Protein AF-0000000081053255 (afdb_homodimer)

pLDDT: mean 77.95, std 17.46, range [24.14, 97.0]

Structure (mmCIF, N/CA/C/O backbone):
data_AF-0000000081053255-model_v1
#
loop_
_entity.id
_entity.type
_entity.pdbx_description
1 polymer 'Vacuolar iron transporter 1.1'
#
loop_
_atom_site.group_PDB
_atom_site.id
_atom_site.type_symbol
_atom_site.label_atom_id
_atom_site.label_alt_id
_atom_site.label_comp_id
_atom_site.label_asym_id
_atom_site.label_entity_id
_atom_site.label_seq_id
_atom_site.pdbx_PDB_ins_code
_atom_site.Cartn_x
_atom_site.Cartn_y
_atom_site.Cartn_z
_atom_site.occupancy
_atom_site.B_iso_or_equiv
_atom_site.auth_seq_id
_atom_site.auth_comp_id
_atom_site.auth_asym_id
_atom_site.auth_atom_id
_atom_site.pdbx_PDB_model_num
ATOM 1 N N . MET A 1 1 ? -13.805 36.312 -34.562 1 24.14 1 MET A N 1
ATOM 2 C CA . MET A 1 1 ? -14.312 35.625 -33.406 1 24.14 1 MET A CA 1
ATOM 3 C C . MET A 1 1 ? -13.258 34.656 -32.844 1 24.14 1 MET A C 1
ATOM 5 O O . MET A 1 1 ? -13.039 33.594 -33.375 1 24.14 1 MET A O 1
ATOM 9 N N . ALA A 1 2 ? -12.086 35.188 -32.406 1 28.62 2 ALA A N 1
ATOM 10 C CA . ALA A 1 2 ? -10.711 34.75 -32.125 1 28.62 2 ALA A CA 1
ATOM 11 C C . ALA A 1 2 ? -10.664 33.656 -31.078 1 28.62 2 ALA A C 1
ATOM 13 O O . ALA A 1 2 ? -11.281 33.781 -30.016 1 28.62 2 ALA A O 1
ATOM 14 N N . ASN A 1 3 ? -10.594 32.375 -31.312 1 27.88 3 ASN A N 1
ATOM 15 C CA . ASN A 1 3 ? -10.508 31.062 -30.656 1 27.88 3 ASN A CA 1
ATOM 16 C C . ASN A 1 3 ? -9.477 31.062 -29.531 1 27.88 3 ASN A C 1
ATOM 18 O O . ASN A 1 3 ? -8.273 31.125 -29.781 1 27.88 3 ASN A O 1
ATOM 22 N N . GLU A 1 4 ? -9.586 31.875 -28.453 1 27.58 4 GLU A N 1
ATOM 23 C CA . GLU A 1 4 ? -8.727 32.219 -27.312 1 27.58 4 GLU A CA 1
ATOM 24 C C . GLU A 1 4 ? -8.117 30.953 -26.703 1 27.58 4 GLU A C 1
ATOM 26 O O . GLU A 1 4 ? -8.844 30.062 -26.25 1 27.58 4 GLU A O 1
ATOM 31 N N . GLU A 1 5 ? -7.031 30.391 -27.266 1 28.66 5 GLU A N 1
ATOM 32 C CA . GLU A 1 5 ? -6.043 29.391 -26.891 1 28.66 5 GLU A CA 1
ATOM 33 C C . GLU A 1 5 ? -5.805 29.359 -25.391 1 28.66 5 GLU A C 1
ATOM 35 O O . GLU A 1 5 ? -5.246 30.312 -24.828 1 28.66 5 GLU A O 1
ATOM 40 N N . SER A 1 6 ? -6.75 29.094 -24.641 1 32.06 6 SER A N 1
ATOM 41 C CA . SER A 1 6 ? -6.684 28.859 -23.203 1 32.06 6 SER A CA 1
ATOM 42 C C . SER A 1 6 ? -5.359 28.219 -22.812 1 32.06 6 SER A C 1
ATOM 44 O O . SER A 1 6 ? -5.129 27.031 -23.078 1 32.06 6 SER A O 1
ATOM 46 N N . ALA A 1 7 ? -4.207 28.781 -23.094 1 33.22 7 ALA A N 1
ATOM 47 C CA . ALA A 1 7 ? -2.812 28.547 -22.719 1 33.22 7 ALA A CA 1
ATOM 48 C C . ALA A 1 7 ? -2.711 27.828 -21.391 1 33.22 7 ALA A C 1
ATOM 50 O O . ALA A 1 7 ? -3.184 28.328 -20.359 1 33.22 7 ALA A O 1
ATOM 51 N N . LEU A 1 8 ? -2.697 26.562 -21.328 1 35.25 8 LEU A N 1
ATOM 52 C CA . LEU A 1 8 ? -2.449 25.594 -20.266 1 35.25 8 LEU A CA 1
ATOM 53 C C . LEU A 1 8 ? -1.382 26.094 -19.312 1 35.25 8 LEU A C 1
ATOM 55 O O . LEU A 1 8 ? -0.242 26.344 -19.703 1 35.25 8 LEU A O 1
ATOM 59 N N . LEU A 1 9 ? -1.585 26.984 -18.453 1 37.75 9 LEU A N 1
ATOM 60 C CA . LEU A 1 9 ? -0.668 27.484 -17.438 1 37.75 9 LEU A CA 1
ATOM 61 C C . LEU A 1 9 ? 0.272 26.375 -16.969 1 37.75 9 LEU A C 1
ATOM 63 O O . LEU A 1 9 ? -0.169 25.266 -16.672 1 37.75 9 LEU A O 1
ATOM 67 N N . PRO A 1 10 ? 1.519 26.453 -17.297 1 43.66 10 PRO A N 1
ATOM 68 C CA . PRO A 1 10 ? 2.484 25.469 -16.812 1 43.66 10 PRO A CA 1
ATOM 69 C C . PRO A 1 10 ? 2.266 25.094 -15.344 1 43.66 10 PRO A C 1
ATOM 71 O O . PRO A 1 10 ? 1.843 25.938 -14.547 1 43.66 10 PRO A O 1
ATOM 74 N N . SER A 1 11 ? 1.976 23.859 -15.102 1 55.03 11 SER A N 1
ATOM 75 C CA . SER A 1 11 ? 1.819 23.359 -13.742 1 55.03 11 SER A CA 1
ATOM 76 C C . SER A 1 11 ? 2.947 23.859 -12.836 1 55.03 11 SER A C 1
ATOM 78 O O . SER A 1 11 ? 4.008 24.25 -13.328 1 55.03 11 SER A O 1
ATOM 80 N N . ALA A 1 12 ? 2.699 24.312 -11.648 1 55.06 12 ALA A N 1
ATOM 81 C CA . ALA A 1 12 ? 3.68 24.719 -10.648 1 55.06 12 ALA A CA 1
ATOM 82 C C . ALA A 1 12 ? 4.949 23.875 -10.742 1 55.06 12 ALA A C 1
ATOM 84 O O . ALA A 1 12 ? 6.059 24.391 -10.578 1 55.06 12 ALA A O 1
ATOM 85 N N . ARG A 1 13 ? 4.746 22.734 -11.25 1 59.75 13 ARG A N 1
ATOM 86 C CA . ARG A 1 13 ? 5.898 21.844 -11.352 1 59.75 13 ARG A CA 1
ATOM 87 C C . ARG A 1 13 ? 6.773 22.219 -12.547 1 59.75 13 ARG A C 1
ATOM 89 O O . ARG A 1 13 ? 8 22.172 -12.453 1 59.75 13 ARG A O 1
ATOM 96 N N . ASP A 1 14 ? 6.078 22.469 -13.594 1 54.91 14 ASP A N 1
ATOM 97 C CA . ASP A 1 14 ? 6.836 22.859 -14.773 1 54.91 14 ASP A CA 1
ATOM 98 C C . ASP A 1 14 ? 7.652 24.125 -14.5 1 54.91 14 ASP A C 1
ATOM 100 O O . ASP A 1 14 ? 8.805 24.234 -14.922 1 54.91 14 ASP A O 1
ATOM 104 N N . ALA A 1 15 ? 7.004 24.984 -13.82 1 55.84 15 ALA A N 1
ATOM 105 C CA . ALA A 1 15 ? 7.684 26.234 -13.484 1 55.84 15 ALA A CA 1
ATOM 106 C C . ALA A 1 15 ? 8.906 25.969 -12.609 1 55.84 15 ALA A C 1
ATOM 108 O O . ALA A 1 15 ? 9.938 26.641 -12.758 1 55.84 15 ALA A O 1
ATOM 109 N N . PHE A 1 16 ? 8.758 25.016 -11.758 1 58.34 16 PHE A N 1
ATOM 110 C CA . PHE A 1 16 ? 9.852 24.656 -10.867 1 58.34 16 PHE A CA 1
ATOM 111 C C . PHE A 1 16 ? 10.984 23.984 -11.648 1 58.34 16 PHE A C 1
ATOM 113 O O . PHE A 1 16 ? 12.148 24.328 -11.477 1 58.34 16 PHE A O 1
ATOM 120 N N . VAL A 1 17 ? 10.586 23.109 -12.508 1 60.62 17 VAL A N 1
ATOM 121 C CA . VAL A 1 17 ? 11.594 22.406 -13.289 1 60.62 17 VAL A CA 1
ATOM 122 C C . VAL A 1 17 ? 12.352 23.391 -14.18 1 60.62 17 VAL A C 1
ATOM 124 O O . VAL A 1 17 ? 13.562 23.266 -14.367 1 60.62 17 VAL A O 1
ATOM 127 N N . ASP A 1 18 ? 11.547 24.375 -14.555 1 58.41 18 ASP A N 1
ATOM 128 C CA . ASP A 1 18 ? 12.125 25.359 -15.469 1 58.41 18 ASP A CA 1
ATOM 129 C C . ASP A 1 18 ? 12.719 26.547 -14.703 1 58.41 18 ASP A C 1
ATOM 131 O O . ASP A 1 18 ? 13.25 27.469 -15.305 1 58.41 18 ASP A O 1
ATOM 135 N N . ALA A 1 19 ? 12.703 26.469 -13.398 1 62.59 19 ALA A N 1
ATOM 136 C CA . ALA A 1 19 ? 13.18 27.531 -12.516 1 62.59 19 ALA A CA 1
ATOM 137 C C . ALA A 1 19 ? 12.578 28.875 -12.898 1 62.59 19 ALA A C 1
ATOM 139 O O . ALA A 1 19 ? 13.289 29.891 -12.961 1 62.59 19 ALA A O 1
ATOM 140 N N . ASN A 1 20 ? 11.406 28.797 -13.477 1 61.16 20 ASN A N 1
ATOM 141 C CA . ASN A 1 20 ? 10.742 30 -13.945 1 61.16 20 ASN A CA 1
ATOM 142 C C . ASN A 1 20 ? 9.852 30.609 -12.867 1 61.16 20 ASN A C 1
ATOM 144 O O . ASN A 1 20 ? 8.688 30.234 -12.727 1 61.16 20 ASN A O 1
ATOM 148 N N . ALA A 1 21 ? 10.422 31.531 -12.164 1 64.94 21 ALA A N 1
ATOM 149 C CA . ALA A 1 21 ? 9.742 32.188 -11.047 1 64.94 21 ALA A CA 1
ATOM 150 C C . ALA A 1 21 ? 8.492 32.906 -11.508 1 64.94 21 ALA A C 1
ATOM 152 O O . ALA A 1 21 ? 7.484 32.938 -10.797 1 64.94 21 ALA A O 1
ATOM 153 N N . GLU A 1 22 ? 8.625 33.375 -12.695 1 65.69 22 GLU A N 1
ATOM 154 C CA . GLU A 1 22 ? 7.5 34.156 -13.234 1 65.69 22 GLU A CA 1
ATOM 155 C C . GLU A 1 22 ? 6.316 33.219 -13.531 1 65.69 22 GLU A C 1
ATOM 157 O O . GLU A 1 22 ? 5.164 33.594 -13.281 1 65.69 22 GLU A O 1
ATOM 162 N N . ALA A 1 23 ? 6.641 32.125 -14.031 1 62.5 23 ALA A N 1
ATOM 163 C CA . ALA A 1 23 ? 5.582 31.156 -14.328 1 62.5 23 ALA A CA 1
ATOM 164 C C . ALA A 1 23 ? 4.914 30.656 -13.047 1 62.5 23 ALA A C 1
ATOM 166 O O . ALA A 1 23 ? 3.693 30.469 -13.016 1 62.5 23 ALA A O 1
ATOM 167 N N . SER A 1 24 ? 5.773 30.5 -12.109 1 60.81 24 SER A N 1
ATOM 168 C CA . SER A 1 24 ? 5.234 30.094 -10.82 1 60.81 24 SER A CA 1
ATOM 169 C C . SER A 1 24 ? 4.316 31.156 -10.234 1 60.81 24 SER A C 1
ATOM 171 O O . SER A 1 24 ? 3.246 30.844 -9.711 1 60.81 24 SER A O 1
ATOM 173 N N . ARG A 1 25 ? 4.73 32.375 -10.352 1 63.78 25 ARG A N 1
ATOM 174 C CA . ARG A 1 25 ? 3.928 33.5 -9.883 1 63.78 25 ARG A CA 1
ATOM 175 C C . ARG A 1 25 ? 2.6 33.562 -10.633 1 63.78 25 ARG A C 1
ATOM 177 O O . ARG A 1 25 ? 1.549 33.781 -10.023 1 63.78 25 ARG A O 1
ATOM 184 N N . ALA A 1 26 ? 2.736 33.406 -11.922 1 57.81 26 ALA A N 1
ATOM 185 C CA . ALA A 1 26 ? 1.548 33.469 -12.766 1 57.81 26 ALA A CA 1
ATOM 186 C C . ALA A 1 26 ? 0.555 32.375 -12.406 1 57.81 26 ALA A C 1
ATOM 188 O O . ALA A 1 26 ? -0.659 32.594 -12.414 1 57.81 26 ALA A O 1
ATOM 189 N N . PHE A 1 27 ? 1.183 31.234 -12.164 1 55.81 27 PHE A N 1
ATOM 190 C CA . PHE A 1 27 ? 0.351 30.109 -11.773 1 55.81 27 PHE A CA 1
ATOM 191 C C . PHE A 1 27 ? -0.409 30.422 -10.484 1 55.81 27 PHE A C 1
ATOM 193 O O . PHE A 1 27 ? -1.61 30.156 -10.391 1 55.81 27 PHE A O 1
ATOM 200 N N . HIS A 1 28 ? 0.224 31.016 -9.562 1 58.38 28 HIS A N 1
ATOM 201 C CA . HIS A 1 28 ? -0.384 31.328 -8.273 1 58.38 28 HIS A CA 1
ATOM 202 C C . HIS A 1 28 ? -1.41 32.438 -8.406 1 58.38 28 HIS A C 1
ATOM 204 O O . HIS A 1 28 ? -2.465 32.406 -7.766 1 58.38 28 HIS A O 1
ATOM 210 N N . ASP A 1 29 ? -1.038 33.406 -9.227 1 55.22 29 ASP A N 1
ATOM 211 C CA . ASP A 1 29 ? -1.947 34.531 -9.469 1 55.22 29 ASP A CA 1
ATOM 212 C C . ASP A 1 29 ? -3.197 34.062 -10.211 1 55.22 29 ASP A C 1
ATOM 214 O O . ASP A 1 29 ? -4.289 34.594 -9.984 1 55.22 29 ASP A O 1
ATOM 218 N N . GLY A 1 30 ? -2.885 33.156 -11.148 1 49.69 30 GLY A N 1
ATOM 219 C CA . GLY A 1 30 ? -4.008 32.625 -11.914 1 49.69 30 GLY A CA 1
ATOM 220 C C . GLY A 1 30 ? -4.949 31.781 -11.078 1 49.69 30 GLY A C 1
ATOM 221 O O . GLY A 1 30 ? -6.16 31.781 -11.312 1 49.69 30 GLY A O 1
ATOM 222 N N . LYS A 1 31 ? -4.418 30.969 -10.25 1 53.06 31 LYS A N 1
ATOM 223 C CA . LYS A 1 31 ? -5.234 30.188 -9.328 1 53.06 31 LYS A CA 1
ATOM 224 C C . LYS A 1 31 ? -6.18 31.078 -8.531 1 53.06 31 LYS A C 1
ATOM 226 O O . LYS A 1 31 ? -7.297 30.672 -8.203 1 53.06 31 LYS A O 1
ATOM 231 N N . ARG A 1 32 ? -5.816 32.312 -8.086 1 47.66 32 ARG A N 1
ATOM 232 C CA . ARG A 1 32 ? -6.656 33.25 -7.34 1 47.66 32 ARG A CA 1
ATOM 233 C C . ARG A 1 32 ? -7.855 33.688 -8.172 1 47.66 32 ARG A C 1
ATOM 235 O O . ARG A 1 32 ? -8.945 33.906 -7.633 1 47.66 32 ARG A O 1
ATOM 242 N N . THR A 1 33 ? -7.543 33.938 -9.406 1 44.53 33 THR A N 1
ATOM 243 C CA . THR A 1 33 ? -8.648 34.406 -10.211 1 44.53 33 THR A CA 1
ATOM 244 C C . THR A 1 33 ? -9.594 33.281 -10.594 1 44.53 33 THR A C 1
ATOM 246 O O . THR A 1 33 ? -10.758 33.5 -10.93 1 44.53 33 THR A O 1
ATOM 249 N N . SER A 1 34 ? -9.07 32.188 -11.07 1 39.88 34 SER A N 1
ATOM 250 C CA . SER A 1 34 ? -9.969 31.125 -11.469 1 39.88 34 SER A CA 1
ATOM 251 C C . SER A 1 34 ? -10.5 30.375 -10.258 1 39.88 34 SER A C 1
ATOM 253 O O . SER A 1 34 ? -9.727 29.891 -9.43 1 39.88 34 SER A O 1
ATOM 255 N N . SER A 1 35 ? -11.602 30.625 -9.766 1 35.78 35 SER A N 1
ATOM 256 C CA . SER A 1 35 ? -12.43 30.047 -8.711 1 35.78 35 SER A CA 1
ATOM 257 C C . SER A 1 35 ? -12.305 28.531 -8.68 1 35.78 35 SER A C 1
ATOM 259 O O . SER A 1 35 ? -13.07 27.859 -7.992 1 35.78 35 SER A O 1
ATOM 261 N N . GLN A 1 36 ? -11.906 27.828 -9.758 1 35.47 36 GLN A N 1
ATOM 262 C CA . GLN A 1 36 ? -12.234 26.422 -9.93 1 35.47 36 GLN A CA 1
ATOM 263 C C . GLN A 1 36 ? -11.391 25.547 -9 1 35.47 36 GLN A C 1
ATOM 265 O O . GLN A 1 36 ? -10.164 25.484 -9.133 1 35.47 36 GLN A O 1
ATOM 270 N N . ASN A 1 37 ? -11.766 25.281 -7.801 1 38.88 37 ASN A N 1
ATOM 271 C CA . ASN A 1 37 ? -11.508 24.344 -6.707 1 38.88 37 ASN A CA 1
ATOM 272 C C . ASN A 1 37 ? -10.961 23.016 -7.215 1 38.88 37 ASN A C 1
ATOM 274 O O . ASN A 1 37 ? -10.703 22.109 -6.426 1 38.88 37 ASN A O 1
ATOM 278 N N . LYS A 1 38 ? -11.227 22.828 -8.5 1 37.84 38 LYS A N 1
ATOM 279 C CA . LYS A 1 38 ? -11.07 21.5 -9.086 1 37.84 38 LYS A CA 1
ATOM 280 C C . LYS A 1 38 ? -9.594 21.172 -9.289 1 37.84 38 LYS A C 1
ATOM 282 O O . LYS A 1 38 ? -9.219 20 -9.32 1 37.84 38 LYS A O 1
ATOM 287 N N . GLU A 1 39 ? -8.781 22.078 -9.68 1 38.12 39 GLU A N 1
ATOM 288 C CA . GLU A 1 39 ? -7.395 21.781 -10.031 1 38.12 39 GLU A CA 1
ATOM 289 C C . GLU A 1 39 ? -6.594 21.359 -8.805 1 38.12 39 GLU A C 1
ATOM 291 O O . GLU A 1 39 ? -5.59 20.656 -8.922 1 38.12 39 GLU A O 1
ATOM 296 N N . GLU A 1 40 ? -6.867 21.953 -7.695 1 40 40 GLU A N 1
ATOM 297 C CA . GLU A 1 40 ? -6.156 21.641 -6.461 1 40 40 GLU A CA 1
ATOM 298 C C . GLU A 1 40 ? -6.285 20.156 -6.105 1 40 40 GLU A C 1
ATOM 300 O O . GLU A 1 40 ? -5.473 19.625 -5.352 1 40 40 GLU A O 1
ATOM 305 N N . THR A 1 41 ? -7.406 19.641 -6.598 1 39.41 41 THR A N 1
ATOM 306 C CA . THR A 1 41 ? -7.664 18.219 -6.43 1 39.41 41 THR A CA 1
ATOM 307 C C . THR A 1 41 ? -6.621 17.391 -7.18 1 39.41 41 THR A C 1
ATOM 309 O O . THR A 1 41 ? -6.383 16.234 -6.84 1 39.41 41 THR A O 1
ATOM 312 N N . TRP A 1 42 ? -6.086 18.094 -8.211 1 37.22 42 TRP A N 1
ATOM 313 C CA . TRP A 1 42 ? -5.152 17.391 -9.078 1 37.22 42 TRP A CA 1
ATOM 314 C C . TRP A 1 42 ? -3.857 17.062 -8.336 1 37.22 42 TRP A C 1
ATOM 316 O O . TRP A 1 42 ? -3.252 16.016 -8.57 1 37.22 42 TRP A O 1
ATOM 326 N N . HIS A 1 43 ? -3.357 18.062 -7.566 1 40.84 43 HIS A N 1
ATOM 327 C CA . HIS A 1 43 ? -2.109 17.781 -6.867 1 40.84 43 HIS A CA 1
ATOM 328 C C . HIS A 1 43 ? -2.256 16.578 -5.941 1 40.84 43 HIS A C 1
ATOM 330 O O . HIS A 1 43 ? -1.295 15.836 -5.727 1 40.84 43 HIS A O 1
ATOM 336 N N . GLN A 1 44 ? -3.469 16.578 -5.277 1 42.94 44 GLN A N 1
ATOM 337 C CA . GLN A 1 44 ? -3.775 15.531 -4.316 1 42.94 44 GLN A CA 1
ATOM 338 C C . GLN A 1 44 ? -3.797 14.164 -4.988 1 42.94 44 GLN A C 1
ATOM 340 O O . GLN A 1 44 ? -3.398 13.164 -4.387 1 42.94 44 GLN A O 1
ATOM 345 N N . THR A 1 45 ? -4.219 14.242 -6.348 1 42.59 45 THR A N 1
ATOM 346 C CA . THR A 1 45 ? -4.613 13.023 -7.039 1 42.59 45 THR A CA 1
ATOM 347 C C . THR A 1 45 ? -3.393 12.281 -7.574 1 42.59 45 THR A C 1
ATOM 349 O O . THR A 1 45 ? -3.326 11.055 -7.508 1 42.59 45 THR A O 1
ATOM 352 N N . GLU A 1 46 ? -2.43 13.133 -8.109 1 45.88 46 GLU A N 1
ATOM 353 C CA . GLU A 1 46 ? -1.392 12.43 -8.852 1 45.88 46 GLU A CA 1
ATOM 354 C C . GLU A 1 46 ? -0.51 11.602 -7.922 1 45.88 46 GLU A C 1
ATOM 356 O O . GLU A 1 46 ? -0.176 10.453 -8.227 1 45.88 46 GLU A O 1
ATOM 361 N N . GLY A 1 47 ? -0.196 12.242 -6.715 1 54.72 47 GLY A N 1
ATOM 362 C CA . GLY A 1 47 ? 0.694 11.547 -5.801 1 54.72 47 GLY A CA 1
ATOM 363 C C . GLY A 1 47 ? 0.053 10.328 -5.156 1 54.72 47 GLY A C 1
ATOM 364 O O . GLY A 1 47 ? 0.741 9.367 -4.816 1 54.72 47 GLY A O 1
ATOM 365 N N . GLY A 1 48 ? -1.269 10.414 -5.188 1 64.88 48 GLY A N 1
ATOM 366 C CA . GLY A 1 48 ? -1.971 9.359 -4.473 1 64.88 48 GLY A CA 1
ATOM 367 C C . GLY A 1 48 ? -1.983 8.039 -5.219 1 64.88 48 GLY A C 1
ATOM 368 O O . GLY A 1 48 ? -1.991 6.969 -4.605 1 64.88 48 GLY A O 1
ATOM 369 N N . PHE A 1 49 ? -1.747 8.188 -6.617 1 77.75 49 PHE A N 1
ATOM 370 C CA . PHE A 1 49 ? -1.857 6.949 -7.383 1 77.75 49 PHE A CA 1
ATOM 371 C C . PHE A 1 49 ? -0.478 6.406 -7.738 1 77.75 49 PHE A C 1
ATOM 373 O O . PHE A 1 49 ? -0.361 5.32 -8.312 1 77.75 49 PHE A O 1
ATOM 380 N N . LEU A 1 50 ? 0.512 7.102 -7.371 1 81.44 50 LEU A N 1
ATOM 381 C CA . LEU A 1 50 ? 1.868 6.676 -7.695 1 81.44 50 LEU A CA 1
ATOM 382 C C . LEU A 1 50 ? 2.207 5.363 -6.996 1 81.44 50 LEU A C 1
ATOM 384 O O . LEU A 1 50 ? 2.717 4.434 -7.621 1 81.44 50 LEU A O 1
ATOM 388 N N . LYS A 1 51 ? 1.856 5.277 -5.812 1 86.5 51 LYS A N 1
ATOM 389 C CA . LYS A 1 51 ? 2.213 4.094 -5.035 1 86.5 51 LYS A CA 1
ATOM 390 C C . LYS A 1 51 ? 1.491 2.855 -5.555 1 86.5 51 LYS A C 1
ATOM 392 O O . LYS A 1 51 ? 2.123 1.836 -5.836 1 86.5 51 LYS A O 1
ATOM 397 N N . PRO A 1 52 ? 0.205 2.975 -5.836 1 89.25 52 PRO A N 1
ATOM 398 C CA . PRO A 1 52 ? -0.483 1.787 -6.348 1 89.25 52 PRO A CA 1
ATOM 399 C C . PRO A 1 52 ? 0.005 1.377 -7.734 1 89.25 52 PRO A C 1
ATOM 401 O O . PRO A 1 52 ? 0.017 0.187 -8.062 1 89.25 52 PRO A O 1
ATOM 404 N N . ILE A 1 53 ? 0.414 2.281 -8.547 1 87.25 53 ILE A N 1
ATOM 405 C CA . ILE A 1 53 ? 0.877 1.979 -9.898 1 87.25 53 ILE A CA 1
ATOM 406 C C . ILE A 1 53 ? 2.223 1.258 -9.836 1 87.25 53 ILE A C 1
ATOM 408 O O . ILE A 1 53 ? 2.406 0.215 -10.469 1 87.25 53 ILE A O 1
ATOM 412 N N . ILE A 1 54 ? 3.129 1.799 -9.078 1 86.94 54 ILE A N 1
ATOM 413 C CA . ILE A 1 54 ? 4.473 1.237 -8.977 1 86.94 54 ILE A CA 1
ATOM 414 C C . ILE A 1 54 ? 4.418 -0.11 -8.266 1 86.94 54 ILE A C 1
ATOM 416 O O . ILE A 1 54 ? 4.996 -1.093 -8.734 1 86.94 54 ILE A O 1
ATOM 420 N N . PHE A 1 55 ? 3.717 -0.126 -7.16 1 90.12 55 PHE A N 1
ATOM 421 C CA . PHE A 1 55 ? 3.609 -1.35 -6.375 1 90.12 55 PHE A CA 1
ATOM 422 C C . PHE A 1 55 ? 2.91 -2.445 -7.168 1 90.12 55 PHE A C 1
ATOM 424 O O . PHE A 1 55 ? 3.393 -3.578 -7.23 1 90.12 55 PHE A O 1
ATOM 431 N N . GLY A 1 56 ? 1.806 -2.105 -7.738 1 91 56 GLY A N 1
ATOM 432 C CA . GLY A 1 56 ? 1.058 -3.068 -8.531 1 91 56 GLY A CA 1
ATOM 433 C C . GLY A 1 56 ? 1.829 -3.582 -9.734 1 91 56 GLY A C 1
ATOM 434 O O . GLY A 1 56 ? 1.807 -4.777 -10.023 1 91 56 GLY A O 1
ATOM 435 N N . GLY A 1 57 ? 2.441 -2.699 -10.43 1 90.62 57 GLY A N 1
ATOM 436 C CA . GLY A 1 57 ? 3.227 -3.094 -11.586 1 90.62 57 GLY A CA 1
ATOM 437 C C . GLY A 1 57 ? 4.379 -4.016 -11.242 1 90.62 57 GLY A C 1
ATOM 438 O O . GLY A 1 57 ? 4.547 -5.066 -11.859 1 90.62 57 GLY A O 1
ATOM 439 N N . LEU A 1 58 ? 5.113 -3.623 -10.273 1 89.06 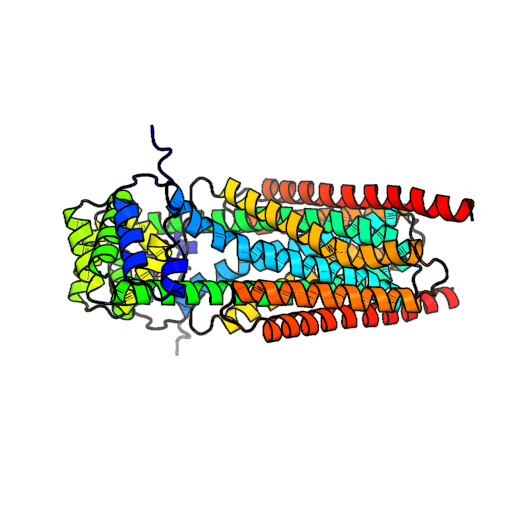58 LEU A N 1
ATOM 440 C CA . LEU A 1 58 ? 6.258 -4.418 -9.844 1 89.06 58 LEU A CA 1
ATOM 441 C C . LEU A 1 58 ? 5.816 -5.797 -9.367 1 89.06 58 LEU A C 1
ATOM 443 O O . LEU A 1 58 ? 6.395 -6.812 -9.766 1 89.06 58 LEU A O 1
ATOM 447 N N . ASP A 1 59 ? 4.844 -5.812 -8.555 1 92 59 ASP A N 1
ATOM 448 C CA . ASP A 1 59 ? 4.355 -7.07 -8.008 1 92 59 ASP A CA 1
ATOM 449 C C . ASP A 1 59 ? 3.783 -7.965 -9.102 1 92 59 ASP A C 1
ATOM 451 O O . ASP A 1 59 ? 3.969 -9.188 -9.078 1 92 59 ASP A O 1
ATOM 455 N N . GLY A 1 60 ? 3.041 -7.348 -9.977 1 92.19 60 GLY A N 1
ATOM 456 C CA . GLY A 1 60 ? 2.498 -8.117 -11.078 1 92.19 60 GLY A CA 1
ATOM 457 C C . GLY A 1 60 ? 3.566 -8.82 -11.898 1 92.19 60 GLY A C 1
ATOM 458 O O . GLY A 1 60 ? 3.447 -10.008 -12.195 1 92.19 60 GLY A O 1
ATOM 459 N N . ILE A 1 61 ? 4.574 -8.148 -12.266 1 89.94 61 ILE A N 1
ATOM 460 C CA . ILE A 1 61 ? 5.672 -8.688 -13.07 1 89.94 61 ILE A CA 1
ATOM 461 C C . ILE A 1 61 ? 6.348 -9.828 -12.312 1 89.94 61 ILE A C 1
ATOM 463 O O . ILE A 1 61 ? 6.566 -10.906 -12.867 1 89.94 61 ILE A O 1
ATOM 467 N N . LEU A 1 62 ? 6.602 -9.578 -11.102 1 89.12 62 LEU A N 1
ATOM 468 C CA . LEU A 1 62 ? 7.379 -10.531 -10.32 1 89.12 62 LEU A CA 1
ATOM 469 C C . LEU A 1 62 ? 6.551 -11.766 -9.992 1 89.12 62 LEU A C 1
ATOM 471 O O . LEU A 1 62 ? 7.082 -12.883 -9.953 1 89.12 62 LEU A O 1
ATOM 475 N N . THR A 1 63 ? 5.301 -11.547 -9.719 1 89.38 63 THR A N 1
ATOM 476 C CA . THR A 1 63 ? 4.414 -12.672 -9.438 1 89.38 63 THR A CA 1
ATOM 477 C C . THR A 1 63 ? 4.301 -13.594 -10.648 1 89.38 63 THR A C 1
ATOM 479 O O . THR A 1 63 ? 4.391 -14.812 -10.516 1 89.38 63 THR A O 1
ATOM 482 N N . SER A 1 64 ? 4.082 -13.047 -11.75 1 89.19 64 SER A N 1
ATOM 483 C CA . SER A 1 64 ? 3.99 -13.828 -12.969 1 89.19 64 SER A CA 1
ATOM 484 C C . SER A 1 64 ? 5.301 -14.555 -13.266 1 89.19 64 SER A C 1
ATOM 486 O O . SER A 1 64 ? 5.297 -15.727 -13.648 1 89.19 64 SER A O 1
ATOM 488 N N . PHE A 1 65 ? 6.332 -13.883 -13.125 1 87.75 65 PHE A N 1
ATOM 489 C CA . PHE A 1 65 ? 7.633 -14.477 -13.406 1 87.75 65 PHE A CA 1
ATOM 490 C C . PHE A 1 65 ? 7.965 -15.555 -12.391 1 87.75 65 PHE A C 1
ATOM 492 O O . PHE A 1 65 ? 8.648 -16.531 -12.711 1 87.75 65 PHE A O 1
ATOM 499 N N . ALA A 1 66 ? 7.5 -15.359 -11.195 1 87.75 66 ALA A N 1
ATOM 500 C CA . ALA A 1 66 ? 7.707 -16.375 -10.18 1 87.75 66 ALA A CA 1
ATOM 501 C C . ALA A 1 66 ? 7.055 -17.703 -10.578 1 87.75 66 ALA A C 1
ATOM 503 O O . ALA A 1 66 ? 7.586 -18.781 -10.297 1 87.75 66 ALA A O 1
ATOM 504 N N . ILE A 1 67 ? 5.895 -17.609 -11.156 1 87.12 67 ILE A N 1
ATOM 505 C CA . ILE A 1 67 ? 5.227 -18.828 -11.633 1 87.12 67 ILE A CA 1
ATOM 506 C C . ILE A 1 67 ? 6.074 -19.484 -12.711 1 87.12 67 ILE A C 1
ATOM 508 O O . ILE A 1 67 ? 6.285 -20.703 -12.688 1 87.12 67 ILE A O 1
ATOM 512 N N . VAL A 1 68 ? 6.559 -18.703 -13.633 1 86.5 68 VAL A N 1
ATOM 513 C CA . VAL A 1 68 ? 7.371 -19.188 -14.734 1 86.5 68 VAL A CA 1
ATOM 514 C C . VAL A 1 68 ? 8.656 -19.812 -14.195 1 86.5 68 VAL A C 1
ATOM 516 O O . VAL A 1 68 ? 9.031 -20.922 -14.578 1 86.5 68 VAL A O 1
ATOM 519 N N . ALA A 1 69 ? 9.32 -19.078 -13.352 1 87.44 69 ALA A N 1
ATOM 520 C CA . ALA A 1 69 ? 10.586 -19.531 -12.781 1 87.44 69 ALA A CA 1
ATOM 521 C C . ALA A 1 69 ? 10.383 -20.766 -11.906 1 87.44 69 ALA A C 1
ATOM 523 O O . ALA A 1 69 ? 11.188 -21.703 -11.938 1 87.44 69 ALA A O 1
ATOM 524 N N . GLY A 1 70 ? 9.367 -20.734 -11.109 1 86.75 70 GLY A N 1
ATOM 525 C CA . GLY A 1 70 ? 9.055 -21.891 -10.289 1 86.75 70 GLY A CA 1
ATOM 526 C C . GLY A 1 70 ? 8.75 -23.141 -11.109 1 86.75 70 GLY A C 1
ATOM 527 O O . GLY A 1 70 ? 9.164 -24.25 -10.75 1 86.75 70 GLY A O 1
ATOM 528 N N . ALA A 1 71 ? 7.988 -23 -12.156 1 86.44 71 ALA A N 1
ATOM 529 C CA . ALA A 1 71 ? 7.672 -24.109 -13.047 1 86.44 71 ALA A CA 1
ATOM 530 C C . ALA A 1 71 ? 8.938 -24.656 -13.711 1 86.44 71 ALA A C 1
ATOM 532 O O . ALA A 1 71 ? 9.102 -25.875 -13.844 1 86.44 71 ALA A O 1
ATOM 533 N N . ALA A 1 72 ? 9.742 -23.734 -14.172 1 84.19 72 ALA A N 1
ATOM 534 C CA . ALA A 1 72 ? 11.008 -24.141 -14.773 1 84.19 72 ALA A CA 1
ATOM 535 C C . ALA A 1 72 ? 11.883 -24.891 -13.766 1 84.19 72 ALA A C 1
ATOM 537 O O . ALA A 1 72 ? 12.477 -25.922 -14.094 1 84.19 72 ALA A O 1
ATOM 538 N N . GLY A 1 73 ? 11.961 -24.391 -12.617 1 84.56 73 GLY A N 1
ATOM 539 C CA . GLY A 1 73 ? 12.719 -25.047 -11.562 1 84.56 73 GLY A CA 1
ATOM 540 C C . GLY A 1 73 ? 12.141 -26.391 -11.164 1 84.56 73 GLY A C 1
ATOM 541 O O . GLY A 1 73 ? 12.883 -27.297 -10.789 1 84.56 73 GLY A O 1
ATOM 542 N N . GLY A 1 74 ? 10.828 -26.516 -11.203 1 86.5 74 GLY A N 1
ATOM 543 C CA . GLY A 1 74 ? 10.141 -27.734 -10.828 1 86.5 74 GLY A CA 1
ATOM 544 C C . GLY A 1 74 ? 10 -28.719 -11.969 1 86.5 74 GLY A C 1
ATOM 545 O O . GLY A 1 74 ? 9.445 -29.812 -11.797 1 86.5 74 GLY A O 1
ATOM 546 N N . GLY A 1 75 ? 10.414 -28.359 -13.133 1 84.31 75 GLY A N 1
ATOM 547 C CA . GLY A 1 75 ? 10.344 -29.25 -14.289 1 84.31 75 GLY A CA 1
ATOM 548 C C . GLY A 1 75 ? 8.938 -29.422 -14.812 1 84.31 75 GLY A C 1
ATOM 549 O O . GLY A 1 75 ? 8.578 -30.516 -15.273 1 84.31 75 GLY A O 1
ATOM 550 N N . LEU A 1 76 ? 8.188 -28.422 -14.648 1 83.94 76 LEU A N 1
ATOM 551 C CA . LEU A 1 76 ? 6.793 -28.516 -15.078 1 83.94 76 LEU A CA 1
ATOM 552 C C . LEU A 1 76 ? 6.648 -28.109 -16.547 1 83.94 76 LEU A C 1
ATOM 554 O O . LEU A 1 76 ? 7.473 -27.359 -17.062 1 83.94 76 LEU A O 1
ATOM 558 N N . SER A 1 77 ? 5.625 -28.562 -17.172 1 82.62 77 SER A N 1
ATOM 559 C CA . SER A 1 77 ? 5.387 -28.328 -18.594 1 82.62 77 SER A CA 1
ATOM 560 C C . SER A 1 77 ? 4.879 -26.906 -18.844 1 82.62 77 SER A C 1
ATOM 562 O O . SER A 1 77 ? 4.34 -26.266 -17.938 1 82.62 77 SER A O 1
ATOM 564 N N . PRO A 1 78 ? 5.043 -26.406 -20.031 1 81.19 78 PRO A N 1
ATOM 565 C CA . PRO A 1 78 ? 4.539 -25.078 -20.406 1 81.19 78 PRO A CA 1
ATOM 566 C C . PRO A 1 78 ? 3.025 -24.969 -20.25 1 81.19 78 PRO A C 1
ATOM 568 O O . PRO A 1 78 ? 2.504 -23.875 -20.031 1 81.19 78 PRO A O 1
ATOM 571 N N . GLU A 1 79 ? 2.338 -26.109 -20.359 1 82.12 79 GLU A N 1
ATOM 572 C CA . GLU A 1 79 ? 0.887 -26.109 -20.203 1 82.12 79 GLU A CA 1
ATOM 573 C C . GLU A 1 79 ? 0.491 -25.703 -18.781 1 82.12 79 GLU A C 1
ATOM 575 O O . GLU A 1 79 ? -0.497 -24.984 -18.594 1 82.12 79 GLU A O 1
ATOM 580 N N . VAL A 1 80 ? 1.287 -26.141 -17.859 1 84.75 80 VAL A N 1
ATOM 581 C CA . VAL A 1 80 ? 1.041 -25.812 -16.453 1 84.75 80 VAL A CA 1
ATOM 582 C C . VAL A 1 80 ? 1.228 -24.312 -16.234 1 84.75 80 VAL A C 1
ATOM 584 O O . VAL A 1 80 ? 0.445 -23.688 -15.523 1 84.75 80 VAL A O 1
ATOM 587 N N . VAL A 1 81 ? 2.217 -23.781 -16.906 1 84.69 81 VAL A N 1
ATOM 588 C CA . VAL A 1 81 ? 2.518 -22.359 -16.797 1 84.69 81 VAL A CA 1
ATOM 589 C C . VAL A 1 81 ? 1.375 -21.531 -17.391 1 84.69 81 VAL A C 1
ATOM 591 O O . VAL A 1 81 ? 1.008 -20.484 -16.859 1 84.69 81 VAL A O 1
ATOM 594 N N . MET A 1 82 ? 0.817 -22.016 -18.422 1 84.38 82 MET A N 1
ATOM 595 C CA . MET A 1 82 ? -0.263 -21.281 -19.078 1 84.38 82 MET A CA 1
ATOM 596 C C . MET A 1 82 ? -1.524 -21.297 -18.219 1 84.38 82 MET A C 1
ATOM 598 O O . MET A 1 82 ? -2.158 -20.266 -18.016 1 84.38 82 MET A O 1
ATOM 602 N N . VAL A 1 83 ? -1.86 -22.484 -17.734 1 84.81 83 VAL A N 1
ATOM 603 C CA . VAL A 1 83 ? -3.072 -22.641 -16.938 1 84.81 83 VAL A CA 1
ATOM 604 C C . VAL A 1 83 ? -2.951 -21.828 -15.641 1 84.81 83 VAL A C 1
ATOM 606 O O . VAL A 1 83 ? -3.812 -21 -15.344 1 84.81 83 VAL A O 1
ATOM 609 N N . LEU A 1 84 ? -1.829 -21.984 -14.938 1 87.19 84 LEU A N 1
ATOM 610 C CA . LEU A 1 84 ? -1.672 -21.344 -13.641 1 87.19 84 LEU A CA 1
ATOM 611 C C . LEU A 1 84 ? -1.235 -19.891 -13.789 1 87.19 84 LEU A C 1
ATOM 613 O O . LEU A 1 84 ? -1.599 -19.031 -12.977 1 87.19 84 LEU A O 1
ATOM 617 N N . GLY A 1 85 ? -0.423 -19.625 -14.812 1 87.06 85 GLY A N 1
ATOM 618 C CA . GLY A 1 85 ? -0.003 -18.25 -15.055 1 87.06 85 GLY A CA 1
ATOM 619 C C . GLY A 1 85 ? -1.165 -17.312 -15.281 1 87.06 85 GLY A C 1
ATOM 620 O O . GLY A 1 85 ? -1.283 -16.281 -14.609 1 87.06 85 GLY A O 1
ATOM 621 N N . PHE A 1 86 ? -2.086 -17.688 -16.109 1 86.88 86 PHE A N 1
ATOM 622 C CA . PHE A 1 86 ? -3.189 -16.797 -16.453 1 86.88 86 PHE A CA 1
ATOM 623 C C . PHE A 1 86 ? -4.258 -16.812 -15.375 1 86.88 86 PHE A C 1
ATOM 625 O O . PHE A 1 86 ? -4.844 -15.781 -15.047 1 86.88 86 PHE A O 1
ATOM 632 N N . SER A 1 87 ? -4.555 -18.016 -14.914 1 88.56 87 SER A N 1
ATOM 633 C CA . SER A 1 87 ? -5.543 -18.062 -13.844 1 88.56 87 SER A CA 1
ATOM 634 C C . SER A 1 87 ? -5.09 -17.25 -12.633 1 88.56 87 SER A C 1
ATOM 636 O O . SER A 1 87 ? -5.871 -16.5 -12.055 1 88.56 87 SER A O 1
ATOM 638 N N . ASN A 1 88 ? -3.848 -17.344 -12.266 1 87.31 88 ASN A N 1
ATOM 639 C CA . ASN A 1 88 ? -3.33 -16.688 -11.062 1 87.31 88 ASN A CA 1
ATOM 640 C C . ASN A 1 88 ? -3.174 -15.188 -11.258 1 87.31 88 ASN A C 1
ATOM 642 O O . ASN A 1 88 ? -3.396 -14.406 -10.328 1 87.31 88 ASN A O 1
ATOM 646 N N . ILE A 1 89 ? -2.752 -14.773 -12.414 1 87.88 89 ILE A N 1
ATOM 647 C CA . ILE A 1 89 ? -2.52 -13.344 -12.625 1 87.88 89 ILE A CA 1
ATOM 648 C C . ILE A 1 89 ? -3.832 -12.578 -12.477 1 87.88 89 ILE A C 1
ATOM 650 O O . ILE A 1 89 ? -3.871 -11.523 -11.844 1 87.88 89 ILE A O 1
ATOM 654 N N . PHE A 1 90 ? -4.891 -13.078 -13.039 1 88.75 90 PHE A N 1
ATOM 655 C CA . PHE A 1 90 ? -6.168 -12.375 -12.953 1 88.75 90 PHE A CA 1
ATOM 656 C C . PHE A 1 90 ? -6.727 -12.43 -11.539 1 88.75 90 PHE A C 1
ATOM 658 O O . PHE A 1 90 ? -7.25 -11.438 -11.031 1 88.75 90 PHE A O 1
ATOM 665 N N . ALA A 1 91 ? -6.664 -13.633 -11.016 1 90.06 91 ALA A N 1
ATOM 666 C CA . ALA A 1 91 ? -7.121 -13.766 -9.633 1 90.06 91 ALA A CA 1
ATOM 667 C C . ALA A 1 91 ? -6.309 -12.875 -8.695 1 90.06 91 ALA A C 1
ATOM 669 O O . ALA A 1 91 ? -6.859 -12.242 -7.793 1 90.06 91 ALA A O 1
ATOM 670 N N . ASP A 1 92 ? -5.004 -12.867 -8.891 1 91.31 92 ASP A N 1
ATOM 671 C CA . ASP A 1 92 ? -4.125 -12.062 -8.047 1 91.31 92 ASP A CA 1
ATOM 672 C C . ASP A 1 92 ? -4.359 -10.57 -8.266 1 91.31 92 ASP A C 1
ATOM 674 O O . ASP A 1 92 ? -4.234 -9.766 -7.34 1 91.31 92 ASP A O 1
ATOM 678 N N . ALA A 1 93 ? -4.582 -10.195 -9.539 1 93.94 93 ALA A N 1
ATOM 679 C CA . ALA A 1 93 ? -4.914 -8.805 -9.812 1 93.94 93 ALA A CA 1
ATOM 680 C C . ALA A 1 93 ? -6.156 -8.367 -9.039 1 93.94 93 ALA A C 1
ATOM 682 O O . ALA A 1 93 ? -6.191 -7.277 -8.469 1 93.94 93 ALA A O 1
ATOM 683 N N . LEU A 1 94 ? -7.137 -9.18 -9.109 1 91.19 94 LEU A N 1
ATOM 684 C CA . LEU A 1 94 ? -8.359 -8.898 -8.359 1 91.19 94 LEU A CA 1
ATOM 685 C C . LEU A 1 94 ? -8.07 -8.828 -6.863 1 91.19 94 LEU A C 1
ATOM 687 O O . LEU A 1 94 ? -8.578 -7.941 -6.168 1 91.19 94 LEU A O 1
ATOM 691 N N . SER A 1 95 ? -7.293 -9.781 -6.371 1 90.56 95 SER A N 1
ATOM 692 C CA . SER A 1 95 ? -6.91 -9.797 -4.965 1 90.56 95 SER A CA 1
ATOM 693 C C . SER A 1 95 ? -6.176 -8.523 -4.574 1 90.56 95 SER A C 1
ATOM 695 O O . SER A 1 95 ? -6.426 -7.953 -3.51 1 90.56 95 SER A O 1
ATOM 697 N N . MET A 1 96 ? -5.27 -8.023 -5.426 1 93.38 96 MET A N 1
ATOM 698 C CA . MET A 1 96 ? -4.512 -6.801 -5.18 1 93.38 96 MET A CA 1
ATOM 699 C C . MET A 1 96 ? -5.438 -5.594 -5.105 1 93.38 96 MET A C 1
ATOM 701 O O . MET A 1 96 ? -5.297 -4.75 -4.219 1 93.38 96 MET A O 1
ATOM 705 N N . GLY A 1 97 ? -6.309 -5.52 -6.074 1 92.5 97 GLY A N 1
ATOM 706 C CA . GLY A 1 97 ? -7.254 -4.41 -6.082 1 92.5 97 GLY A CA 1
ATOM 707 C C . GLY A 1 97 ? -8.156 -4.387 -4.859 1 92.5 97 GLY A C 1
ATOM 708 O O . GLY A 1 97 ? -8.305 -3.35 -4.211 1 92.5 97 GLY A O 1
ATOM 709 N N . VAL A 1 98 ? -8.719 -5.48 -4.555 1 87.56 98 VAL A N 1
ATOM 710 C CA . VAL A 1 98 ? -9.594 -5.605 -3.393 1 87.56 98 VAL A CA 1
ATOM 711 C C . VAL A 1 98 ? -8.797 -5.367 -2.113 1 87.56 98 VAL A C 1
ATOM 713 O O . VAL A 1 98 ? -9.281 -4.711 -1.187 1 87.56 98 VAL A O 1
ATOM 716 N N . GLY A 1 99 ? -7.637 -5.949 -2.051 1 87.44 99 GLY A N 1
ATOM 717 C CA . GLY A 1 99 ? -6.777 -5.734 -0.898 1 87.44 99 GLY A CA 1
ATOM 718 C C . GLY A 1 99 ? -6.453 -4.273 -0.66 1 87.44 99 GLY A C 1
ATOM 719 O O . GLY A 1 99 ? -6.492 -3.801 0.477 1 87.44 99 GLY A O 1
ATOM 720 N N . GLU A 1 100 ? -6.086 -3.604 -1.744 1 89.81 100 GLU A N 1
ATOM 721 C CA . GLU A 1 100 ? -5.812 -2.174 -1.638 1 89.81 100 GLU A CA 1
ATOM 722 C C . GLU A 1 100 ? -7.043 -1.41 -1.154 1 89.81 100 GLU A C 1
ATOM 724 O O . GLU A 1 100 ? -6.934 -0.517 -0.313 1 89.81 100 GLU A O 1
ATOM 729 N N . PHE A 1 101 ? -8.195 -1.715 -1.681 1 86.31 101 PHE A N 1
ATOM 730 C CA . PHE A 1 101 ? -9.445 -1.062 -1.305 1 86.31 101 PHE A CA 1
ATOM 731 C C . PHE A 1 101 ? -9.75 -1.286 0.172 1 86.31 101 PHE A C 1
ATOM 733 O O . PHE A 1 101 ? -9.977 -0.33 0.917 1 86.31 101 PHE A O 1
ATOM 740 N N . LEU A 1 102 ? -9.688 -2.49 0.563 1 83.81 102 LEU A N 1
ATOM 741 C CA . LEU A 1 102 ? -10.07 -2.834 1.928 1 83.81 102 LEU A CA 1
ATOM 742 C C . LEU A 1 102 ? -9.055 -2.303 2.93 1 83.81 102 LEU A C 1
ATOM 744 O O . LEU A 1 102 ? -9.422 -1.883 4.031 1 83.81 102 LEU A O 1
ATOM 748 N N . SER A 1 103 ? -7.777 -2.488 2.6 1 86.62 103 SER A N 1
ATOM 749 C CA . SER A 1 103 ? -6.75 -1.995 3.512 1 86.62 103 SER A CA 1
ATOM 750 C C . SER A 1 103 ? -6.812 -0.478 3.646 1 86.62 103 SER A C 1
ATOM 752 O O . SER A 1 103 ? -6.656 0.06 4.746 1 86.62 103 SER A O 1
ATOM 754 N N . SER A 1 104 ? -7 0.243 2.529 1 87.31 104 SER A N 1
ATOM 755 C CA . SER A 1 104 ? -7.148 1.694 2.564 1 87.31 104 SER A CA 1
ATOM 756 C C . SER A 1 104 ? -8.391 2.105 3.354 1 87.31 104 SER A C 1
ATOM 758 O O . SER A 1 104 ? -8.352 3.068 4.121 1 87.31 104 SER A O 1
ATOM 760 N N . LYS A 1 105 ? -9.43 1.44 3.09 1 84.44 105 LYS A N 1
ATOM 761 C CA . LYS A 1 105 ? -10.672 1.711 3.818 1 84.44 105 LYS A CA 1
ATOM 762 C C . LYS A 1 105 ? -10.477 1.511 5.32 1 84.44 105 LYS A C 1
ATOM 764 O O . LYS A 1 105 ? -10.922 2.332 6.125 1 84.44 105 LYS A O 1
ATOM 769 N N . ALA A 1 106 ? -9.844 0.447 5.676 1 81.94 106 ALA A N 1
ATOM 770 C CA . ALA A 1 106 ? -9.578 0.163 7.082 1 81.94 106 ALA A CA 1
ATOM 771 C C . ALA A 1 106 ? -8.711 1.252 7.707 1 81.94 106 ALA A C 1
ATOM 773 O O . ALA A 1 106 ? -8.938 1.651 8.852 1 81.94 106 ALA A O 1
ATOM 774 N N . THR A 1 107 ? -7.711 1.656 7.016 1 85.38 107 THR A N 1
ATOM 775 C CA . THR A 1 107 ? -6.824 2.711 7.492 1 85.38 107 THR A CA 1
ATOM 776 C C . THR A 1 107 ? -7.594 4.012 7.703 1 85.38 107 THR A C 1
ATOM 778 O O . THR A 1 107 ? -7.414 4.688 8.719 1 85.38 107 THR A O 1
ATOM 781 N N . ASN A 1 108 ? -8.391 4.363 6.746 1 86.75 108 ASN A N 1
ATOM 782 C CA . ASN A 1 108 ? -9.18 5.586 6.844 1 86.75 108 ASN A CA 1
ATOM 783 C C . ASN A 1 108 ? -10.148 5.539 8.023 1 86.75 108 ASN A C 1
ATOM 785 O O . ASN A 1 108 ? -10.344 6.543 8.711 1 86.75 108 ASN A O 1
ATOM 789 N N . GLU A 1 109 ? -10.758 4.449 8.188 1 83 109 GLU A N 1
ATOM 790 C CA . GLU A 1 109 ? -11.656 4.297 9.328 1 83 109 GLU A CA 1
ATOM 791 C C . GLU A 1 109 ? -10.906 4.414 10.648 1 83 109 GLU A C 1
ATOM 793 O O . GLU A 1 109 ? -11.43 4.953 11.625 1 83 109 GLU A O 1
ATOM 798 N N . TRP A 1 110 ? -9.734 3.869 10.648 1 82.81 110 TRP A N 1
ATOM 799 C CA . TRP A 1 110 ? -8.891 4.004 11.828 1 82.81 110 TRP A CA 1
ATOM 800 C C . TRP A 1 110 ? -8.547 5.469 12.094 1 82.81 110 TRP A C 1
ATOM 802 O O . TRP A 1 110 ? -8.594 5.926 13.242 1 82.81 110 TRP A O 1
ATOM 812 N N . ILE A 1 111 ? -8.203 6.191 11.094 1 86 111 ILE A N 1
ATOM 813 C CA . ILE A 1 111 ? -7.871 7.609 11.219 1 86 111 ILE A CA 1
ATOM 814 C C . ILE A 1 111 ? -9.078 8.375 11.742 1 86 111 ILE A C 1
ATOM 816 O O . ILE A 1 111 ? -8.945 9.234 12.617 1 86 111 ILE A O 1
ATOM 820 N N . LEU A 1 112 ? -10.227 8.094 11.203 1 85.88 112 LEU A N 1
ATOM 821 C CA . LEU A 1 112 ? -11.453 8.758 11.641 1 85.88 112 LEU A CA 1
ATOM 822 C C . LEU A 1 112 ? -11.75 8.445 13.102 1 85.88 112 LEU A C 1
ATOM 824 O O . LEU A 1 112 ? -12.266 9.297 13.828 1 85.88 112 LEU A O 1
ATOM 828 N N . SER A 1 113 ? -11.453 7.215 13.461 1 83.31 113 SER A N 1
ATOM 829 C CA . SER A 1 113 ? -11.625 6.852 14.867 1 83.31 113 SER A CA 1
ATOM 830 C C . SER A 1 113 ? -10.68 7.645 15.758 1 83.31 113 SER A C 1
ATOM 832 O O . SER A 1 113 ? -11.047 8.023 16.875 1 83.31 113 SER A O 1
ATOM 834 N N . GLU A 1 114 ? -9.469 7.801 15.344 1 83.44 114 GLU A N 1
ATOM 835 C CA . GLU A 1 114 ? -8.508 8.617 16.078 1 83.44 114 GLU A CA 1
ATOM 836 C C . GLU A 1 114 ? -8.969 10.07 16.156 1 83.44 114 GLU A C 1
ATOM 838 O O . GLU A 1 114 ? -8.719 10.758 17.156 1 83.44 114 GLU A O 1
ATOM 843 N N . ARG A 1 115 ? -9.492 10.57 15.039 1 87.88 115 ARG A N 1
ATOM 844 C CA . ARG A 1 115 ? -10.008 11.938 15.039 1 87.88 115 ARG A CA 1
ATOM 845 C C . ARG A 1 115 ? -11.094 12.109 16.094 1 87.88 115 ARG A C 1
ATOM 847 O O . ARG A 1 115 ? -11.148 13.141 16.781 1 87.88 115 ARG A O 1
ATOM 854 N N . LYS A 1 116 ? -11.992 11.172 16.172 1 85.88 116 LYS A N 1
ATOM 855 C CA . LYS A 1 116 ? -13.047 11.211 17.188 1 85.88 116 LYS A CA 1
ATOM 856 C C . LYS A 1 116 ? -12.453 11.227 18.594 1 85.88 116 LYS A C 1
ATOM 858 O O . LYS A 1 116 ? -12.969 11.914 19.484 1 85.88 116 LYS A O 1
ATOM 863 N N . ARG A 1 117 ? -11.484 10.422 18.75 1 83.31 117 ARG A N 1
ATOM 864 C CA . ARG A 1 117 ? -10.789 10.398 20.031 1 83.31 117 ARG A CA 1
ATOM 865 C C . ARG A 1 117 ? -10.188 11.758 20.359 1 83.31 117 ARG A C 1
ATOM 867 O O . ARG A 1 117 ? -10.297 12.234 21.484 1 83.31 117 ARG A O 1
ATOM 874 N N . GLU A 1 118 ? -9.508 12.352 19.391 1 86.06 118 GLU A N 1
ATOM 875 C CA . GLU A 1 118 ? -8.922 13.68 19.578 1 86.06 118 GLU A CA 1
ATOM 876 C C . GLU A 1 118 ? -10 14.719 19.859 1 86.06 118 GLU A C 1
ATOM 878 O O . GLU A 1 118 ? -9.781 15.648 20.641 1 86.06 118 GLU A O 1
ATOM 883 N N . GLU A 1 119 ? -11.094 14.633 19.156 1 88 119 GLU A N 1
ATOM 884 C CA . GLU A 1 119 ? -12.219 15.523 19.406 1 88 119 GLU A CA 1
ATOM 885 C C . GLU A 1 119 ? -12.711 15.398 20.844 1 88 119 GLU A C 1
ATOM 887 O O . GLU A 1 119 ? -13.023 16.406 21.484 1 88 119 GLU A O 1
ATOM 892 N N . TRP A 1 120 ? -12.789 14.188 21.266 1 84.69 120 TRP A N 1
ATOM 893 C CA . TRP A 1 120 ? -13.195 13.914 22.641 1 84.69 120 TRP A CA 1
ATOM 894 C C . TRP A 1 120 ? -12.195 14.516 23.625 1 84.69 120 TRP A C 1
ATOM 896 O O . TRP A 1 120 ? -12.594 15.07 24.656 1 84.69 120 TRP A O 1
ATOM 906 N N . GLU A 1 121 ? -10.938 14.406 23.359 1 84.06 121 GLU A N 1
ATOM 907 C CA . GLU A 1 121 ? -9.906 14.977 24.234 1 84.06 121 GLU A CA 1
ATOM 908 C C . GLU A 1 121 ? -9.992 16.5 24.25 1 84.06 121 GLU A C 1
ATOM 910 O O . GLU A 1 121 ? -9.781 17.125 25.297 1 84.06 121 GLU A O 1
ATOM 915 N N . MET A 1 122 ? -10.25 17.109 23.125 1 86.62 122 MET A N 1
ATOM 916 C CA . MET A 1 122 ? -10.383 18.562 23.047 1 86.62 122 MET A CA 1
ATOM 917 C C . MET A 1 122 ? -11.586 19.047 23.844 1 86.62 122 MET A C 1
ATOM 919 O O . MET A 1 122 ? -11.57 20.141 24.391 1 86.62 122 MET A O 1
ATOM 923 N N . GLU A 1 123 ? -12.586 18.281 23.875 1 86.69 123 GLU A N 1
ATOM 924 C CA . GLU A 1 123 ? -13.789 18.641 24.625 1 86.69 123 GLU A CA 1
ATOM 925 C C . GLU A 1 123 ? -13.578 18.5 26.125 1 86.69 123 GLU A C 1
ATOM 927 O O . GLU A 1 123 ? -14.117 19.281 26.906 1 86.69 123 GLU A O 1
ATOM 932 N N . ASN A 1 124 ? -12.781 17.547 26.5 1 84 124 ASN A N 1
ATOM 933 C CA . ASN A 1 124 ? -12.664 17.219 27.906 1 84 124 ASN A CA 1
ATOM 934 C C . ASN A 1 124 ? -11.438 17.859 28.547 1 84 124 ASN A C 1
ATOM 936 O O . ASN A 1 124 ? -11.391 18.047 29.766 1 84 124 ASN A O 1
ATOM 940 N N . TYR A 1 125 ? -10.414 18.188 27.734 1 86.25 125 TYR A N 1
ATOM 941 C CA . TYR A 1 125 ? -9.195 18.781 28.266 1 86.25 125 TYR A CA 1
ATOM 942 C C . TYR A 1 125 ? -8.547 19.688 27.234 1 86.25 125 TYR A C 1
ATOM 944 O O . TYR A 1 125 ? -7.395 19.484 26.828 1 86.25 125 TYR A O 1
ATOM 952 N N . PRO A 1 126 ? -9.227 20.75 26.891 1 88.69 126 PRO A N 1
ATOM 953 C CA . PRO A 1 126 ? -8.719 21.656 25.859 1 88.69 126 PRO A CA 1
ATOM 954 C C . PRO A 1 126 ? -7.391 22.297 26.234 1 88.69 126 PRO A C 1
ATOM 956 O O . PRO A 1 126 ? -6.52 22.484 25.391 1 88.69 126 PRO A O 1
ATOM 959 N N . GLU A 1 127 ? -7.203 22.641 27.562 1 89.12 127 GLU A N 1
ATOM 960 C CA . GLU A 1 127 ? -5.98 23.312 27.984 1 89.12 127 GLU A CA 1
ATOM 961 C C . GLU A 1 127 ? -4.754 22.438 27.734 1 89.12 127 GLU A C 1
ATOM 963 O O . GLU A 1 127 ? -3.711 22.922 27.312 1 89.12 127 GLU A O 1
ATOM 968 N N . GLY A 1 128 ? -4.906 21.141 28.031 1 87.12 128 GLY A N 1
ATOM 969 C CA . GLY A 1 128 ? -3.82 20.203 27.781 1 87.12 128 GLY A CA 1
ATOM 970 C C . GLY A 1 128 ? -3.463 20.078 26.312 1 87.12 128 GLY A C 1
ATOM 971 O O . GLY A 1 128 ? -2.285 20.031 25.953 1 87.12 128 GLY A O 1
ATOM 972 N N . GLU A 1 129 ? -4.488 20.047 25.5 1 89.19 129 GLU A N 1
ATOM 973 C CA . GLU A 1 129 ? -4.277 19.906 24.062 1 89.19 129 GLU A CA 1
ATOM 974 C C . GLU A 1 129 ? -3.621 21.156 23.484 1 89.19 129 GLU A C 1
ATOM 976 O O . GLU A 1 129 ? -2.742 21.062 22.625 1 89.19 129 GLU A O 1
ATOM 981 N N . ILE A 1 130 ? -4.062 22.312 23.969 1 93 130 ILE A N 1
ATOM 982 C CA . ILE A 1 130 ? -3.512 23.578 23.5 1 93 130 ILE A CA 1
ATOM 983 C C . ILE A 1 130 ? -2.031 23.656 23.875 1 93 130 ILE A C 1
ATOM 985 O O . ILE A 1 130 ? -1.195 24.016 23.031 1 93 130 ILE A O 1
ATOM 989 N N . GLN A 1 131 ? -1.721 23.312 25.094 1 92.19 131 GLN A N 1
ATOM 990 C CA . GLN A 1 131 ? -0.333 23.359 25.531 1 92.19 131 GLN A CA 1
ATOM 991 C C . GLN A 1 131 ? 0.531 22.391 24.734 1 92.19 131 GLN A C 1
ATOM 993 O O . GLN A 1 131 ? 1.679 22.688 24.406 1 92.19 131 GLN A O 1
ATOM 998 N N . GLU A 1 132 ? -0.019 21.219 24.5 1 90.81 132 GLU A N 1
ATOM 999 C CA . GLU A 1 132 ? 0.706 20.234 23.703 1 90.81 132 GLU A CA 1
ATOM 1000 C C . GLU A 1 132 ? 1.045 20.781 22.312 1 90.81 132 GLU A C 1
ATOM 1002 O O . GLU A 1 132 ? 2.16 20.594 21.828 1 90.81 132 GLU A O 1
ATOM 1007 N N . MET A 1 133 ? 0.139 21.391 21.719 1 93.62 133 MET A N 1
ATOM 1008 C CA . MET A 1 133 ? 0.354 21.922 20.375 1 93.62 133 MET A CA 1
ATOM 1009 C C . MET A 1 133 ? 1.357 23.078 20.406 1 93.62 133 MET A C 1
ATOM 1011 O O . MET A 1 133 ? 2.141 23.25 19.469 1 93.62 133 MET A O 1
ATOM 1015 N N . ILE A 1 134 ? 1.322 23.891 21.438 1 94.5 134 ILE A N 1
ATOM 1016 C CA . ILE A 1 134 ? 2.307 24.969 21.594 1 94.5 134 ILE A CA 1
ATOM 1017 C C . ILE A 1 134 ? 3.707 24.359 21.672 1 94.5 134 ILE A C 1
ATOM 1019 O O . ILE A 1 134 ? 4.633 24.844 21.016 1 94.5 134 ILE A O 1
ATOM 1023 N N . ASP A 1 135 ? 3.789 23.312 22.469 1 92.94 135 ASP A N 1
ATOM 1024 C CA . ASP A 1 135 ? 5.078 22.656 22.625 1 92.94 135 ASP A CA 1
ATOM 1025 C C . ASP A 1 135 ? 5.562 22.078 21.297 1 92.94 135 ASP A C 1
ATOM 1027 O O . ASP A 1 135 ? 6.754 22.141 20.984 1 92.94 135 ASP A O 1
ATOM 1031 N N . ILE A 1 136 ? 4.684 21.453 20.547 1 90.56 136 ILE A N 1
ATOM 1032 C CA . ILE A 1 136 ? 5.023 20.859 19.266 1 90.56 136 ILE A CA 1
ATOM 1033 C C . ILE A 1 136 ? 5.535 21.938 18.312 1 90.56 136 ILE A C 1
ATOM 1035 O O . ILE A 1 136 ? 6.547 21.734 17.641 1 90.56 136 ILE A O 1
ATOM 1039 N N . TYR A 1 137 ? 4.875 23.078 18.219 1 94.19 137 TYR A N 1
ATOM 1040 C CA . TYR A 1 137 ? 5.281 24.156 17.312 1 94.19 137 TYR A CA 1
ATOM 1041 C C . TYR A 1 137 ? 6.609 24.75 17.75 1 94.19 137 TYR A C 1
ATOM 1043 O O . TYR A 1 137 ? 7.426 25.141 16.906 1 94.19 137 TYR A O 1
ATOM 1051 N N . LYS A 1 138 ? 6.859 24.766 19.078 1 93.94 138 LYS A N 1
ATOM 1052 C CA . LYS A 1 138 ? 8.148 25.219 19.594 1 93.94 138 LYS A CA 1
ATOM 1053 C C . LYS A 1 138 ? 9.273 24.281 19.172 1 93.94 138 LYS A C 1
ATOM 1055 O O . LYS A 1 138 ? 10.352 24.719 18.781 1 93.94 138 LYS A O 1
ATOM 1060 N N . GLU A 1 139 ? 8.969 23.078 19.297 1 90.25 139 GLU A N 1
ATOM 1061 C CA . GLU A 1 139 ? 9.953 22.062 18.906 1 90.25 139 GLU A CA 1
ATOM 1062 C C . GLU A 1 139 ? 10.281 22.156 17.422 1 90.25 139 GLU A C 1
ATOM 1064 O O . GLU A 1 139 ? 11.383 21.797 17 1 90.25 139 GLU A O 1
ATOM 1069 N N . LYS A 1 140 ? 9.328 22.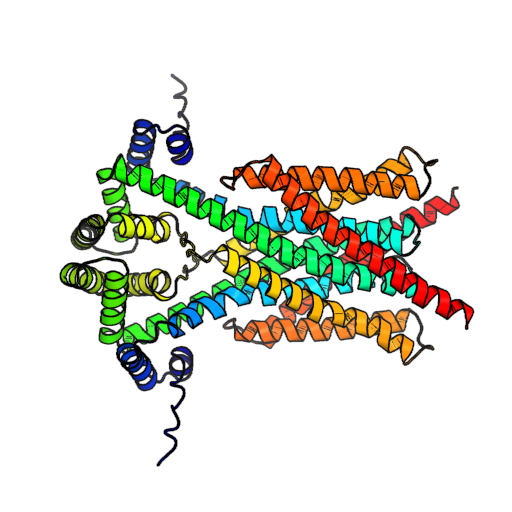641 16.641 1 89.94 140 LYS A N 1
ATOM 1070 C CA . LYS A 1 140 ? 9.523 22.75 15.203 1 89.94 140 LYS A CA 1
ATOM 1071 C C . LYS A 1 140 ? 10.195 24.078 14.844 1 89.94 140 LYS A C 1
ATOM 1073 O O . LYS A 1 140 ? 10.312 24.422 13.664 1 89.94 140 LYS A O 1
ATOM 1078 N N . GLY A 1 141 ? 10.508 24.891 15.859 1 90.38 141 GLY A N 1
ATOM 1079 C CA . GLY A 1 141 ? 11.375 26.031 15.602 1 90.38 141 GLY A CA 1
ATOM 1080 C C . GLY A 1 141 ? 10.711 27.359 15.883 1 90.38 141 GLY A C 1
ATOM 1081 O O . GLY A 1 141 ? 11.344 28.422 15.758 1 90.38 141 GLY A O 1
ATOM 1082 N N . MET A 1 142 ? 9.492 27.391 16.328 1 94.25 142 MET A N 1
ATOM 1083 C CA . MET A 1 142 ? 8.805 28.656 16.578 1 94.25 142 MET A CA 1
ATOM 1084 C C . MET A 1 142 ? 9.141 29.188 17.969 1 94.25 142 MET A C 1
ATOM 1086 O O . MET A 1 142 ? 9.352 28.406 18.906 1 94.25 142 MET A O 1
ATOM 1090 N N . GLU A 1 143 ? 9.172 30.453 18.109 1 96.12 143 GLU A N 1
ATOM 1091 C CA . GLU A 1 143 ? 9.312 31.062 19.422 1 96.12 143 GLU A CA 1
ATOM 1092 C C . GLU A 1 143 ? 8.062 30.844 20.281 1 96.12 143 GLU A C 1
ATOM 1094 O O . GLU A 1 143 ? 6.945 30.797 19.75 1 96.12 143 GLU A O 1
ATOM 1099 N N . HIS A 1 144 ? 8.258 30.797 21.516 1 96.12 144 HIS A N 1
ATOM 1100 C CA . HIS A 1 144 ? 7.184 30.469 22.438 1 96.12 144 HIS A CA 1
ATOM 1101 C C . HIS A 1 144 ? 6.012 31.422 22.281 1 96.12 144 HIS A C 1
ATOM 1103 O O . HIS A 1 144 ? 4.855 31 22.219 1 96.12 144 HIS A O 1
ATOM 1109 N N . GLU A 1 145 ? 6.27 32.688 22.281 1 96.88 145 GLU A N 1
ATOM 1110 C CA . GLU A 1 145 ? 5.215 33.688 22.219 1 96.88 145 GLU A CA 1
ATOM 1111 C C . GLU A 1 145 ? 4.426 33.562 20.922 1 96.88 145 GLU A C 1
ATOM 1113 O O . GLU A 1 145 ? 3.201 33.719 20.906 1 96.88 145 GLU A O 1
ATOM 1118 N N . ASP A 1 146 ? 5.105 33.312 19.844 1 97 146 ASP A N 1
ATOM 1119 C CA . ASP A 1 146 ? 4.453 33.156 18.547 1 97 146 ASP A CA 1
ATOM 1120 C C . ASP A 1 146 ? 3.617 31.875 18.5 1 97 146 ASP A C 1
ATOM 1122 O O . ASP A 1 146 ? 2.494 31.875 18 1 97 146 ASP A O 1
ATOM 1126 N N . ALA A 1 147 ? 4.234 30.797 19.047 1 96.62 147 ALA A N 1
ATOM 1127 C CA . ALA A 1 147 ? 3.527 29.516 19.078 1 96.62 147 ALA A CA 1
ATOM 1128 C C . ALA A 1 147 ? 2.238 29.625 19.891 1 96.62 147 ALA A C 1
ATOM 1130 O O . ALA A 1 147 ? 1.192 29.125 19.469 1 96.62 147 ALA A O 1
ATOM 1131 N N . LYS A 1 148 ? 2.352 30.266 21.031 1 96.38 148 LYS A N 1
ATOM 1132 C CA . LYS A 1 148 ? 1.188 30.469 21.891 1 96.38 148 LYS A CA 1
ATOM 1133 C C . LYS A 1 148 ? 0.109 31.281 21.188 1 96.38 148 LYS A C 1
ATOM 1135 O O . LYS A 1 148 ? -1.068 30.922 21.203 1 96.38 148 LYS A O 1
ATOM 1140 N N . LEU A 1 149 ? 0.503 32.344 20.562 1 96.44 149 LEU A N 1
ATOM 1141 C CA . LEU A 1 149 ? -0.424 33.219 19.844 1 96.44 149 LEU A CA 1
ATOM 1142 C C . LEU A 1 149 ? -1.165 32.438 18.75 1 96.44 149 LEU A C 1
ATOM 1144 O O . LEU A 1 149 ? -2.393 32.531 18.656 1 96.44 149 LEU A O 1
ATOM 1148 N N . VAL A 1 150 ? -0.434 31.75 17.969 1 96.25 150 VAL A N 1
ATOM 1149 C CA . VAL A 1 150 ? -0.976 31.031 16.812 1 96.25 150 VAL A CA 1
ATOM 1150 C C . VAL A 1 150 ? -1.911 29.922 17.281 1 96.25 150 VAL A C 1
ATOM 1152 O O . VAL A 1 150 ? -3.033 29.797 16.797 1 96.25 150 VAL A O 1
ATOM 1155 N N . ILE A 1 151 ? -1.453 29.125 18.25 1 96.19 151 ILE A N 1
ATOM 1156 C CA . ILE A 1 151 ? -2.207 27.953 18.688 1 96.19 151 ILE A CA 1
ATOM 1157 C C . ILE A 1 151 ? -3.484 28.406 19.406 1 96.19 151 ILE A C 1
ATOM 1159 O O . ILE A 1 151 ? -4.555 27.844 19.172 1 96.19 151 ILE A O 1
ATOM 1163 N N . GLU A 1 152 ? -3.365 29.406 20.281 1 95.94 152 GLU A N 1
ATOM 1164 C CA . GLU A 1 152 ? -4.543 29.891 20.984 1 95.94 152 GLU A CA 1
ATOM 1165 C C . GLU A 1 152 ? -5.566 30.484 20.016 1 95.94 152 GLU A C 1
ATOM 1167 O O . GLU A 1 152 ? -6.773 30.359 20.234 1 95.94 152 GLU A O 1
ATOM 1172 N N . THR A 1 153 ? -5.07 31.172 19 1 96.44 153 THR A N 1
ATOM 1173 C CA . THR A 1 153 ? -5.969 31.719 17.984 1 96.44 153 THR A CA 1
ATOM 1174 C C . THR A 1 153 ? -6.68 30.594 17.234 1 96.44 153 THR A C 1
ATOM 1176 O O . THR A 1 153 ? -7.891 30.641 17.016 1 96.44 153 THR A O 1
ATOM 1179 N N . MET A 1 154 ? -5.93 29.562 16.891 1 95.62 154 MET A N 1
ATOM 1180 C CA . MET A 1 154 ? -6.492 28.469 16.109 1 95.62 154 MET A CA 1
ATOM 1181 C C . MET A 1 154 ? -7.422 27.609 16.984 1 95.62 154 MET A C 1
ATOM 1183 O O . MET A 1 154 ? -8.383 27.031 16.469 1 95.62 154 MET A O 1
ATOM 1187 N N . ALA A 1 155 ? -7.141 27.562 18.25 1 94.94 155 ALA A N 1
ATOM 1188 C CA . ALA A 1 155 ? -7.918 26.75 19.172 1 94.94 155 ALA A CA 1
ATOM 1189 C C . ALA A 1 155 ? -9.352 27.25 19.281 1 94.94 155 ALA A C 1
ATOM 1191 O O . ALA A 1 155 ? -10.242 26.531 19.734 1 94.94 155 ALA A O 1
ATOM 1192 N N . LYS A 1 156 ? -9.547 28.562 18.859 1 94.12 156 LYS A N 1
ATOM 1193 C CA . LYS A 1 156 ? -10.898 29.125 18.859 1 94.12 156 LYS A CA 1
ATOM 1194 C C . LYS A 1 156 ? -11.805 28.344 17.906 1 94.12 156 LYS A C 1
ATOM 1196 O O . LYS A 1 156 ? -13.031 28.391 18.031 1 94.12 156 LYS A O 1
ATOM 1201 N N . TYR A 1 157 ? -11.211 27.75 16.953 1 94.81 157 TYR A N 1
ATOM 1202 C CA . TYR A 1 157 ? -11.93 26.984 15.945 1 94.81 157 TYR A CA 1
ATOM 1203 C C . TYR A 1 157 ? -11.773 25.484 16.188 1 94.81 157 TYR A C 1
ATOM 1205 O O . TYR A 1 157 ? -10.867 24.859 15.633 1 94.81 157 TYR A O 1
ATOM 1213 N N . LYS A 1 158 ? -12.711 24.922 16.812 1 91.31 158 LYS A N 1
ATOM 1214 C CA . LYS A 1 158 ? -12.578 23.594 17.391 1 91.31 158 LYS A CA 1
ATOM 1215 C C . LYS A 1 158 ? -12.352 22.547 16.297 1 91.31 158 LYS A C 1
ATOM 1217 O O . LYS A 1 158 ? -11.406 21.75 16.375 1 91.31 158 LYS A O 1
ATOM 1222 N N . ASP A 1 159 ? -13.203 22.453 15.266 1 90.69 159 ASP A N 1
ATOM 1223 C CA . ASP A 1 159 ? -13.094 21.469 14.203 1 90.69 159 ASP A CA 1
ATOM 1224 C C . ASP A 1 159 ? -11.773 21.594 13.461 1 90.69 159 ASP A C 1
ATOM 1226 O O . ASP A 1 159 ? -11.117 20.594 13.164 1 90.69 159 ASP A O 1
ATOM 1230 N N . PHE A 1 160 ? -11.367 22.812 13.203 1 91 160 PHE A N 1
ATOM 1231 C CA . PHE A 1 160 ? -10.102 23.078 12.531 1 91 160 PHE A CA 1
ATOM 1232 C C . PHE A 1 160 ? -8.922 22.656 13.398 1 91 160 PHE A C 1
ATOM 1234 O O . PHE A 1 160 ? -7.973 22.047 12.906 1 91 160 PHE A O 1
ATOM 1241 N N . PHE A 1 161 ? -9.023 22.953 14.625 1 92.69 161 PHE A N 1
ATOM 1242 C CA . PHE A 1 161 ? -7.93 22.672 15.547 1 92.69 161 PHE A CA 1
ATOM 1243 C C . PHE A 1 161 ? -7.73 21.172 15.703 1 92.69 161 PHE A C 1
ATOM 1245 O O . PHE A 1 161 ? -6.598 20.703 15.805 1 92.69 161 PHE A O 1
ATOM 1252 N N . VAL A 1 162 ? -8.789 20.422 15.703 1 91.75 162 VAL A N 1
ATOM 1253 C CA . VAL A 1 162 ? -8.703 18.969 15.789 1 91.75 162 VAL A CA 1
ATOM 1254 C C . VAL A 1 162 ? -7.992 18.406 14.555 1 91.75 162 VAL A C 1
ATOM 1256 O O . VAL A 1 162 ? -7.125 17.547 14.664 1 91.75 162 VAL A O 1
ATOM 1259 N N . ASP A 1 163 ? -8.367 18.891 13.406 1 89.25 163 ASP A N 1
ATOM 1260 C CA . ASP A 1 163 ? -7.719 18.453 12.172 1 89.25 163 ASP A CA 1
ATOM 1261 C C . ASP A 1 163 ? -6.23 18.812 12.188 1 89.25 163 ASP A C 1
ATOM 1263 O O . ASP A 1 163 ? -5.406 18.062 11.656 1 89.25 163 ASP A O 1
ATOM 1267 N N . LEU A 1 164 ? -5.965 19.938 12.734 1 88.88 164 LEU A N 1
ATOM 1268 C CA . LEU A 1 164 ? -4.574 20.359 12.867 1 88.88 164 LEU A CA 1
ATOM 1269 C C . LEU A 1 164 ? -3.805 19.406 13.773 1 88.88 164 LEU A C 1
ATOM 1271 O O . LEU A 1 164 ? -2.66 19.047 13.484 1 88.88 164 LEU A O 1
ATOM 1275 N N . MET A 1 165 ? -4.441 19.062 14.852 1 89.31 165 MET A N 1
ATOM 1276 C CA . MET A 1 165 ? -3.82 18.109 15.773 1 89.31 165 MET A CA 1
ATOM 1277 C C . MET A 1 165 ? -3.57 16.766 15.094 1 89.31 165 MET A C 1
ATOM 1279 O O . MET A 1 165 ? -2.523 16.156 15.289 1 89.31 165 MET A O 1
ATOM 1283 N N . MET A 1 166 ? -4.527 16.344 14.312 1 87.19 166 MET A N 1
ATOM 1284 C CA . MET A 1 166 ? -4.375 15.094 13.57 1 87.19 166 MET A CA 1
ATOM 1285 C C . MET A 1 166 ? -3.152 15.141 12.664 1 87.19 166 MET A C 1
ATOM 1287 O O . MET A 1 166 ? -2.359 14.203 12.633 1 87.19 166 MET A O 1
ATOM 1291 N N . ALA A 1 167 ? -2.984 16.219 11.977 1 82.81 167 ALA A N 1
ATOM 1292 C CA . ALA A 1 167 ? -1.919 16.359 10.992 1 82.81 167 ALA A CA 1
ATOM 1293 C C . ALA A 1 167 ? -0.57 16.594 11.664 1 82.81 167 ALA A C 1
ATOM 1295 O O . ALA A 1 167 ? 0.443 16.031 11.258 1 82.81 167 ALA A O 1
ATOM 1296 N N . GLN A 1 168 ? -0.551 17.438 12.68 1 81.5 168 GLN A N 1
ATOM 1297 C CA . GLN A 1 168 ? 0.711 17.906 13.25 1 81.5 168 GLN A CA 1
ATOM 1298 C C . GLN A 1 168 ? 1.156 17 14.398 1 81.5 168 GLN A C 1
ATOM 1300 O O . GLN A 1 168 ? 2.352 16.766 14.586 1 81.5 168 GLN A O 1
ATOM 1305 N N . GLU A 1 169 ? 0.214 16.578 15.219 1 80.88 169 GLU A N 1
ATOM 1306 C CA . GLU A 1 169 ? 0.565 15.75 16.375 1 80.88 169 GLU A CA 1
ATOM 1307 C C . GLU A 1 169 ? 0.641 14.281 15.977 1 80.88 169 GLU A C 1
ATOM 1309 O O . GLU A 1 169 ? 1.609 13.594 16.312 1 80.88 169 GLU A O 1
ATOM 1314 N N . LEU A 1 170 ? -0.395 13.836 15.273 1 78 170 LEU A N 1
ATOM 1315 C CA . LEU A 1 170 ? -0.475 12.414 14.969 1 78 170 LEU A CA 1
ATOM 1316 C C . LEU A 1 170 ? 0.094 12.125 13.578 1 78 170 LEU A C 1
ATOM 1318 O O . LEU A 1 170 ? 0.322 10.969 13.227 1 78 170 LEU A O 1
ATOM 1322 N N . GLU A 1 171 ? 0.383 13.172 12.75 1 79.5 171 GLU A N 1
ATOM 1323 C CA . GLU A 1 171 ? 0.902 13.047 11.391 1 79.5 171 GLU A CA 1
ATOM 1324 C C . GLU A 1 171 ? -0.014 12.188 10.523 1 79.5 171 GLU A C 1
ATOM 1326 O O . GLU A 1 171 ? 0.456 11.312 9.797 1 79.5 171 GLU A O 1
ATOM 1331 N N . LEU A 1 172 ? -1.296 12.391 10.828 1 81.75 172 LEU A N 1
ATOM 1332 C CA . LEU A 1 172 ? -2.334 11.703 10.07 1 81.75 172 LEU A CA 1
ATOM 1333 C C . LEU A 1 172 ? -3.176 12.695 9.273 1 81.75 172 LEU A C 1
ATOM 1335 O O . LEU A 1 172 ? -3.49 13.781 9.773 1 81.75 172 LEU A O 1
ATOM 1339 N N . GLN A 1 173 ? -3.4 12.312 8.117 1 79.25 173 GLN A N 1
ATOM 1340 C CA . GLN A 1 173 ? -4.289 13.141 7.309 1 79.25 173 GLN A CA 1
ATOM 1341 C C . GLN A 1 173 ? -5.727 12.625 7.367 1 79.25 173 GLN A C 1
ATOM 1343 O O . GLN A 1 173 ? -5.992 11.469 7.035 1 79.25 173 GLN A O 1
ATOM 1348 N N . VAL A 1 174 ? -6.539 13.5 7.789 1 82.75 174 VAL A N 1
ATOM 1349 C CA . VAL A 1 174 ? -7.945 13.133 7.863 1 82.75 174 VAL A CA 1
ATOM 1350 C C . VAL A 1 174 ? -8.508 12.938 6.457 1 82.75 174 VAL A C 1
ATOM 1352 O O . VAL A 1 174 ? -8.336 13.805 5.594 1 82.75 174 VAL A O 1
ATOM 1355 N N . PRO A 1 175 ? -9.086 11.828 6.27 1 83.81 175 PRO A N 1
ATOM 1356 C CA . PRO A 1 175 ? -9.625 11.57 4.93 1 83.81 175 PRO A CA 1
ATOM 1357 C C . PRO A 1 175 ? -10.859 12.414 4.621 1 83.81 175 PRO A C 1
ATOM 1359 O O . PRO A 1 175 ? -11.586 12.812 5.535 1 83.81 175 PRO A O 1
ATOM 1362 N N . ASP A 1 176 ? -10.992 12.68 3.393 1 81.06 176 ASP A N 1
ATOM 1363 C CA . ASP A 1 176 ? -12.156 13.43 2.938 1 81.06 176 ASP A CA 1
ATOM 1364 C C . ASP A 1 176 ? -13.422 12.562 2.99 1 81.06 176 ASP A C 1
ATOM 1366 O O . ASP A 1 176 ? -13.344 11.359 3.248 1 81.06 176 ASP A O 1
ATOM 1370 N N . GLU A 1 177 ? -14.508 13.133 2.76 1 79.69 177 GLU A N 1
ATOM 1371 C CA . GLU A 1 177 ? -15.789 12.445 2.814 1 79.69 177 GLU A CA 1
ATOM 1372 C C . GLU A 1 177 ? -15.883 11.359 1.747 1 79.69 177 GLU A C 1
ATOM 1374 O O .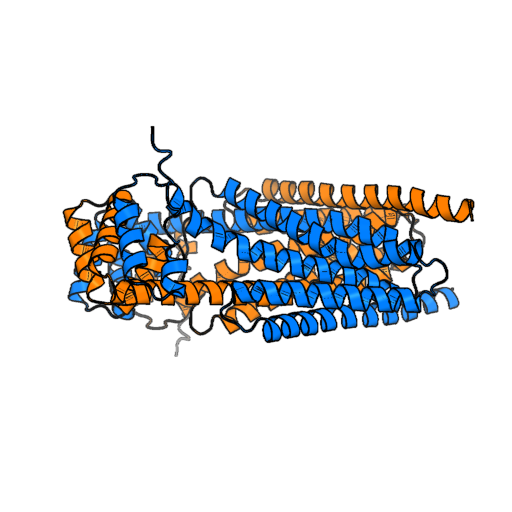 GLU A 1 177 ? -16.578 10.359 1.93 1 79.69 177 GLU A O 1
ATOM 1379 N N . ASP A 1 178 ? -15.148 11.539 0.709 1 85.19 178 ASP A N 1
ATOM 1380 C CA . ASP A 1 178 ? -15.203 10.578 -0.389 1 85.19 178 ASP A CA 1
ATOM 1381 C C . ASP A 1 178 ? -14.055 9.578 -0.305 1 85.19 178 ASP A C 1
ATOM 1383 O O . ASP A 1 178 ? -13.562 9.102 -1.33 1 85.19 178 ASP A O 1
ATOM 1387 N N . HIS A 1 179 ? -13.703 9.305 0.905 1 85.69 179 HIS A N 1
ATOM 1388 C CA . HIS A 1 179 ? -12.531 8.453 1.082 1 85.69 179 HIS A CA 1
ATOM 1389 C C . HIS A 1 179 ? -12.805 7.031 0.604 1 85.69 179 HIS A C 1
ATOM 1391 O O . HIS A 1 179 ? -11.891 6.348 0.131 1 85.69 179 HIS A O 1
ATOM 1397 N N . VAL A 1 180 ? -14.055 6.594 0.618 1 85.12 180 VAL A N 1
ATOM 1398 C CA . VAL A 1 180 ? -14.398 5.254 0.163 1 85.12 180 VAL A CA 1
ATOM 1399 C C . VAL A 1 180 ? -14.25 5.168 -1.354 1 85.12 180 VAL A C 1
ATOM 1401 O O . VAL A 1 180 ? -13.695 4.195 -1.878 1 85.12 180 VAL A O 1
ATOM 1404 N N . GLU A 1 181 ? -14.656 6.188 -2.045 1 87.94 181 GLU A N 1
ATOM 1405 C CA . GLU A 1 181 ? -14.516 6.246 -3.496 1 87.94 181 GLU A CA 1
ATOM 1406 C C . GLU A 1 181 ? -13.047 6.344 -3.9 1 87.94 181 GLU A C 1
ATOM 1408 O O . GLU A 1 181 ? -12.633 5.758 -4.902 1 87.94 181 GLU A O 1
ATOM 1413 N N . GLU A 1 182 ? -12.328 7.082 -3.146 1 87 182 GLU A N 1
ATOM 1414 C CA . GLU A 1 182 ? -10.906 7.203 -3.416 1 87 182 GLU A CA 1
ATOM 1415 C C . GLU A 1 182 ? -10.188 5.871 -3.23 1 87 182 GLU A C 1
ATOM 1417 O O . GLU A 1 182 ? -9.305 5.516 -4.02 1 87 182 GLU A O 1
ATOM 1422 N N . SER A 1 183 ? -10.594 5.199 -2.188 1 88.44 183 SER A N 1
ATOM 1423 C CA . SER A 1 183 ? -10.016 3.887 -1.939 1 88.44 183 SER A CA 1
ATOM 1424 C C . SER A 1 183 ? -10.344 2.914 -3.066 1 88.44 183 SER A C 1
ATOM 1426 O O . SER A 1 183 ? -9.508 2.092 -3.449 1 88.44 183 SER A O 1
ATOM 1428 N N . MET A 1 184 ? -11.57 3.025 -3.562 1 89.94 184 MET A N 1
ATOM 1429 C CA . MET A 1 184 ? -11.984 2.186 -4.684 1 89.94 184 MET A CA 1
ATOM 1430 C C . MET A 1 184 ? -11.164 2.504 -5.93 1 89.94 184 MET A C 1
ATOM 1432 O O . MET A 1 184 ? -10.758 1.599 -6.66 1 89.94 184 MET A O 1
ATOM 1436 N N . ARG A 1 185 ? -10.914 3.711 -6.16 1 90.88 185 ARG A N 1
ATOM 1437 C CA . ARG A 1 185 ? -10.117 4.129 -7.305 1 90.88 185 ARG A CA 1
ATOM 1438 C C . ARG A 1 185 ? -8.68 3.621 -7.188 1 90.88 185 ARG A C 1
ATOM 1440 O O . ARG A 1 185 ? -8.086 3.188 -8.172 1 90.88 185 ARG A O 1
ATOM 1447 N N . GLU A 1 186 ? -8.164 3.701 -6.012 1 90.19 186 GLU A N 1
ATOM 1448 C CA . GLU A 1 186 ? -6.824 3.182 -5.773 1 90.19 186 GLU A CA 1
ATOM 1449 C C . GLU A 1 186 ? -6.754 1.682 -6.043 1 90.19 186 GLU A C 1
ATOM 1451 O O . GLU A 1 186 ? -5.773 1.189 -6.598 1 90.19 186 GLU A O 1
ATOM 1456 N N . GLY A 1 187 ? -7.816 1.004 -5.617 1 92.5 187 GLY A N 1
ATOM 1457 C CA . GLY A 1 187 ? -7.895 -0.426 -5.875 1 92.5 187 GLY A CA 1
ATOM 1458 C C . GLY A 1 187 ? -7.945 -0.764 -7.352 1 92.5 187 GLY A C 1
ATOM 1459 O O . GLY A 1 187 ? -7.277 -1.694 -7.805 1 92.5 187 GLY A O 1
ATOM 1460 N N . VAL A 1 188 ? -8.703 0.012 -8.086 1 93.94 188 VAL A N 1
ATOM 1461 C CA . VAL A 1 188 ? -8.852 -0.22 -9.516 1 93.94 188 VAL A CA 1
ATOM 1462 C C . VAL A 1 188 ? -7.52 0.047 -10.219 1 93.94 188 VAL A C 1
ATOM 1464 O O . VAL A 1 188 ? -7.129 -0.694 -11.125 1 93.94 188 VAL A O 1
ATOM 1467 N N . VAL A 1 189 ? -6.832 1.077 -9.797 1 92.56 189 VAL A N 1
ATOM 1468 C CA . VAL A 1 189 ? -5.539 1.419 -10.375 1 92.56 189 VAL A CA 1
ATOM 1469 C C . VAL A 1 189 ? -4.539 0.299 -10.102 1 92.56 189 VAL A C 1
ATOM 1471 O O . VAL A 1 189 ? -3.777 -0.093 -10.984 1 92.56 189 VAL A O 1
ATOM 1474 N N . MET A 1 190 ? -4.562 -0.199 -8.906 1 93.31 190 MET A N 1
ATOM 1475 C CA . MET A 1 190 ? -3.676 -1.303 -8.539 1 93.31 190 MET A CA 1
ATOM 1476 C C . MET A 1 190 ? -3.998 -2.547 -9.359 1 93.31 190 MET A C 1
ATOM 1478 O O . MET A 1 190 ? -3.09 -3.25 -9.812 1 93.31 190 MET A O 1
ATOM 1482 N N . PHE A 1 191 ? -5.285 -2.809 -9.539 1 94 191 PHE A N 1
ATOM 1483 C CA . PHE A 1 191 ? -5.734 -3.941 -10.344 1 94 191 PHE A CA 1
ATOM 1484 C C . PHE A 1 191 ? -5.223 -3.83 -11.773 1 94 191 PHE A C 1
ATOM 1486 O O . PHE A 1 191 ? -4.652 -4.785 -12.312 1 94 191 PHE A O 1
ATOM 1493 N N . LEU A 1 192 ? -5.41 -2.693 -12.32 1 94.5 192 LEU A N 1
ATOM 1494 C CA . LEU A 1 192 ? -5.039 -2.48 -13.711 1 94.5 192 LEU A CA 1
ATOM 1495 C C . LEU A 1 192 ? -3.523 -2.521 -13.883 1 94.5 192 LEU A C 1
ATOM 1497 O O . LEU A 1 192 ? -3.02 -3.057 -14.875 1 94.5 192 LEU A O 1
ATOM 1501 N N . SER A 1 193 ? -2.824 -1.923 -12.977 1 93.12 193 SER A N 1
ATOM 1502 C CA . SER A 1 193 ? -1.366 -1.936 -13.039 1 93.12 193 SER A CA 1
ATOM 1503 C C . SER A 1 193 ? -0.82 -3.354 -12.914 1 93.12 193 SER A C 1
ATOM 1505 O O . SER A 1 193 ? 0.033 -3.77 -13.703 1 93.12 193 SER A O 1
ATOM 1507 N N . PHE A 1 194 ? -1.3 -4.094 -11.969 1 94.31 194 PHE A N 1
ATOM 1508 C CA . PHE A 1 194 ? -0.879 -5.469 -11.742 1 94.31 194 PHE A CA 1
ATOM 1509 C C . PHE A 1 194 ? -1.186 -6.34 -12.953 1 94.31 194 PHE A C 1
ATOM 1511 O O . PHE A 1 194 ? -0.324 -7.086 -13.422 1 94.31 194 PHE A O 1
ATOM 1518 N N . ALA A 1 195 ? -2.398 -6.234 -13.406 1 93.62 195 ALA A N 1
ATOM 1519 C CA . ALA A 1 195 ? -2.855 -7.066 -14.523 1 93.62 195 ALA A CA 1
ATOM 1520 C C . ALA A 1 195 ? -2.078 -6.754 -15.797 1 93.62 195 ALA A C 1
ATOM 1522 O O . ALA A 1 195 ? -1.676 -7.66 -16.531 1 93.62 195 ALA A O 1
ATOM 1523 N N . SER A 1 196 ? -1.887 -5.496 -16.094 1 91.56 196 SER A N 1
ATOM 1524 C CA . SER A 1 196 ? -1.229 -5.086 -17.344 1 91.56 196 SER A CA 1
ATOM 1525 C C . SER A 1 196 ? 0.247 -5.473 -17.328 1 91.56 196 SER A C 1
ATOM 1527 O O . SER A 1 196 ? 0.734 -6.098 -18.281 1 91.56 196 SER A O 1
ATOM 1529 N N . PHE A 1 197 ? 0.932 -5.188 -16.297 1 89.75 197 PHE A N 1
ATOM 1530 C CA . PHE A 1 197 ? 2.359 -5.473 -16.234 1 89.75 197 PHE A CA 1
ATOM 1531 C C . PHE A 1 197 ? 2.604 -6.953 -15.953 1 89.75 197 PHE A C 1
ATOM 1533 O O . PHE A 1 197 ? 3.604 -7.516 -16.406 1 89.75 197 PHE A O 1
ATOM 1540 N N . GLY A 1 198 ? 1.761 -7.543 -15.156 1 90.62 198 GLY A N 1
ATOM 1541 C CA . GLY A 1 198 ? 1.893 -8.953 -14.836 1 90.62 198 GLY A CA 1
ATOM 1542 C C . GLY A 1 198 ? 1.683 -9.859 -16.031 1 90.62 198 GLY A C 1
ATOM 1543 O O . GLY A 1 198 ? 2.229 -10.961 -16.094 1 90.62 198 GLY A O 1
ATOM 1544 N N . ALA A 1 199 ? 0.908 -9.414 -17 1 89.44 199 ALA A N 1
ATOM 1545 C CA . ALA A 1 199 ? 0.614 -10.219 -18.188 1 89.44 199 ALA A CA 1
ATOM 1546 C C . ALA A 1 199 ? 1.812 -10.258 -19.125 1 89.44 199 ALA A C 1
ATOM 1548 O O . ALA A 1 199 ? 1.915 -11.156 -19.969 1 89.44 199 ALA A O 1
ATOM 1549 N N . MET A 1 200 ? 2.719 -9.445 -18.953 1 87.12 200 MET A N 1
ATOM 1550 C CA . MET A 1 200 ? 3.795 -9.266 -19.922 1 87.12 200 MET A CA 1
ATOM 1551 C C . MET A 1 200 ? 4.727 -10.469 -19.922 1 87.12 200 MET A C 1
ATOM 1553 O O . MET A 1 200 ? 5.035 -11.016 -20.984 1 87.12 200 MET A O 1
ATOM 1557 N N . PRO A 1 201 ? 5.223 -10.906 -18.797 1 83.31 201 PRO A N 1
ATOM 1558 C CA . PRO A 1 201 ? 6.098 -12.086 -18.828 1 83.31 201 PRO A CA 1
ATOM 1559 C C . PRO A 1 201 ? 5.402 -13.32 -19.391 1 83.31 201 PRO A C 1
ATOM 1561 O O . PRO A 1 201 ? 6.043 -14.133 -20.062 1 83.31 201 PRO A O 1
ATOM 1564 N N . LEU A 1 202 ? 4.105 -13.5 -19.109 1 83.75 202 LEU A N 1
ATOM 1565 C CA . LEU A 1 202 ? 3.355 -14.664 -19.578 1 83.75 202 LEU A CA 1
ATOM 1566 C C . LEU A 1 202 ? 3.137 -14.602 -21.078 1 83.75 202 LEU A C 1
ATOM 1568 O O . LEU A 1 202 ? 3.057 -15.633 -21.75 1 83.75 202 LEU A O 1
ATOM 1572 N N . LEU A 1 203 ? 2.977 -13.391 -21.531 1 77.62 203 LEU A N 1
ATOM 1573 C CA . LEU A 1 203 ? 2.797 -13.234 -22.969 1 77.62 203 LEU A CA 1
ATOM 1574 C C . LEU A 1 203 ? 4.02 -13.742 -23.719 1 77.62 203 LEU A C 1
ATOM 1576 O O . LEU A 1 203 ? 3.893 -14.297 -24.812 1 77.62 203 LEU A O 1
ATOM 1580 N N . GLY A 1 204 ? 5.164 -13.547 -23.156 1 71.19 204 GLY A N 1
ATOM 1581 C CA . GLY A 1 204 ? 6.355 -14.117 -23.781 1 71.19 204 GLY A CA 1
ATOM 1582 C C . GLY A 1 204 ? 6.336 -15.633 -23.828 1 71.19 204 GLY A C 1
ATOM 1583 O O . GLY A 1 204 ? 6.797 -16.234 -24.797 1 71.19 204 GLY A O 1
ATOM 1584 N N . TYR A 1 205 ? 5.715 -16.266 -22.797 1 70.25 205 TYR A N 1
ATOM 1585 C CA . TYR A 1 205 ? 5.648 -17.719 -22.703 1 70.25 205 TYR A CA 1
ATOM 1586 C C . TYR A 1 205 ? 4.566 -18.281 -23.625 1 70.25 205 TYR A C 1
ATOM 1588 O O . TYR A 1 205 ? 4.598 -19.453 -24 1 70.25 205 TYR A O 1
ATOM 1596 N N . VAL A 1 206 ? 3.639 -17.438 -23.984 1 69.56 206 VAL A N 1
ATOM 1597 C CA . VAL A 1 206 ? 2.555 -17.906 -24.844 1 69.56 206 VAL A CA 1
ATOM 1598 C C . VAL A 1 206 ? 2.895 -17.625 -26.312 1 69.56 206 VAL A C 1
ATOM 1600 O O . VAL A 1 206 ? 2.727 -18.5 -27.172 1 69.56 206 VAL A O 1
ATOM 1603 N N . ILE A 1 207 ? 3.369 -16.484 -26.484 1 68.44 207 ILE A N 1
ATOM 1604 C CA . ILE A 1 207 ? 3.523 -16 -27.859 1 68.44 207 ILE A CA 1
ATOM 1605 C C . ILE A 1 207 ? 4.734 -16.672 -28.5 1 68.44 207 ILE A C 1
ATOM 1607 O O . ILE A 1 207 ? 4.684 -17.078 -29.672 1 68.44 207 ILE A O 1
ATOM 1611 N N . ILE A 1 208 ? 5.695 -16.859 -27.734 1 65.5 208 ILE A N 1
ATOM 1612 C CA . ILE A 1 208 ? 6.938 -17.344 -28.328 1 65.5 208 ILE A CA 1
ATOM 1613 C C . ILE A 1 208 ? 6.777 -18.797 -28.766 1 65.5 208 ILE A C 1
ATOM 1615 O O . ILE A 1 208 ? 7.09 -19.141 -29.906 1 65.5 208 ILE A O 1
ATOM 1619 N N . PRO A 1 209 ? 6.273 -19.625 -27.844 1 62.72 209 PRO A N 1
ATOM 1620 C CA . PRO A 1 209 ? 6.066 -21 -28.328 1 62.72 209 PRO A CA 1
ATOM 1621 C C . PRO A 1 209 ? 5.059 -21.078 -29.469 1 62.72 209 PRO A C 1
ATOM 1623 O O . PRO A 1 209 ? 5.168 -21.953 -30.328 1 62.72 209 PRO A O 1
ATOM 1626 N N . ALA A 1 210 ? 4.164 -20.156 -29.359 1 61.94 210 ALA A N 1
ATOM 1627 C CA . ALA A 1 210 ? 3.17 -20.141 -30.438 1 61.94 210 ALA A CA 1
ATOM 1628 C C . ALA A 1 210 ? 3.801 -19.734 -31.766 1 61.94 210 ALA A C 1
ATOM 1630 O O . ALA A 1 210 ? 3.42 -20.25 -32.812 1 61.94 210 ALA A O 1
ATOM 1631 N N . SER A 1 211 ? 4.738 -18.906 -31.703 1 63.84 211 SER A N 1
ATOM 1632 C CA . SER A 1 211 ? 5.391 -18.406 -32.906 1 63.84 211 SER A CA 1
ATOM 1633 C C . SER A 1 211 ? 6.559 -19.297 -33.312 1 63.84 211 SER A C 1
ATOM 1635 O O . SER A 1 211 ? 6.887 -19.406 -34.5 1 63.84 211 SER A O 1
ATOM 1637 N N . PHE A 1 212 ? 7.164 -19.922 -32.25 1 65.56 212 PHE A N 1
ATOM 1638 C CA . PHE A 1 212 ? 8.305 -20.797 -32.531 1 65.56 212 PHE A CA 1
ATOM 1639 C C . PHE A 1 212 ? 8.141 -22.141 -31.828 1 65.56 212 PHE A C 1
ATOM 1641 O O . PHE A 1 212 ? 8.781 -22.391 -30.797 1 65.56 212 PHE A O 1
ATOM 1648 N N . PRO A 1 213 ? 7.246 -22.969 -32.312 1 59.75 213 PRO A N 1
ATOM 1649 C CA . PRO A 1 213 ? 6.91 -24.25 -31.672 1 59.75 213 PRO A CA 1
ATOM 1650 C C . PRO A 1 213 ? 8.125 -25.156 -31.5 1 59.75 213 PRO A C 1
ATOM 1652 O O . PRO A 1 213 ? 8.094 -26.062 -30.672 1 59.75 213 PRO A O 1
ATOM 1655 N N . GLN A 1 214 ? 9.133 -24.859 -32.219 1 60.72 214 GLN A N 1
ATOM 1656 C CA . GLN A 1 214 ? 10.266 -25.766 -32.188 1 60.72 214 GLN A CA 1
ATOM 1657 C C . GLN A 1 214 ? 11.242 -25.406 -31.078 1 60.72 214 GLN A C 1
ATOM 1659 O O . GLN A 1 214 ? 12.195 -26.156 -30.812 1 60.72 214 GLN A O 1
ATOM 1664 N N . LEU A 1 215 ? 10.875 -24.453 -30.406 1 62.88 215 LEU A N 1
ATOM 1665 C CA . LEU A 1 215 ? 11.852 -24.016 -29.406 1 62.88 215 LEU A CA 1
ATOM 1666 C C . LEU A 1 215 ? 11.719 -24.828 -28.125 1 62.88 215 LEU A C 1
ATOM 1668 O O . LEU A 1 215 ? 10.609 -25.156 -27.703 1 62.88 215 LEU A O 1
ATOM 1672 N N . GLY A 1 216 ? 12.773 -25.406 -27.625 1 67.19 216 GLY A N 1
ATOM 1673 C CA . GLY A 1 216 ? 12.812 -26.203 -26.406 1 67.19 216 GLY A CA 1
ATOM 1674 C C . GLY A 1 216 ? 12.438 -25.422 -25.156 1 67.19 216 GLY A C 1
ATOM 1675 O O . GLY A 1 216 ? 12.336 -24.203 -25.203 1 67.19 216 GLY A O 1
ATOM 1676 N N . ASN A 1 217 ? 12.039 -26.094 -24.125 1 71.06 217 ASN A N 1
ATOM 1677 C CA . ASN A 1 217 ? 11.633 -25.531 -22.844 1 71.06 217 ASN A CA 1
ATOM 1678 C C . ASN A 1 217 ? 12.672 -24.562 -22.297 1 71.06 217 ASN A C 1
ATOM 1680 O O . ASN A 1 217 ? 12.32 -23.547 -21.703 1 71.06 217 ASN A O 1
ATOM 1684 N N . ASP A 1 218 ? 13.914 -24.781 -22.625 1 75.62 218 ASP A N 1
ATOM 1685 C CA . ASP A 1 218 ? 14.992 -23.953 -22.125 1 75.62 218 ASP A CA 1
ATOM 1686 C C . ASP A 1 218 ? 14.992 -22.578 -22.812 1 75.62 218 ASP A C 1
ATOM 1688 O O . ASP A 1 218 ? 15.25 -21.562 -22.172 1 75.62 218 ASP A O 1
ATOM 1692 N N . THR A 1 219 ? 14.719 -22.688 -24.062 1 77.38 219 THR A N 1
ATOM 1693 C CA . THR A 1 219 ? 14.688 -21.453 -24.812 1 77.38 219 THR A CA 1
ATOM 1694 C C . THR A 1 219 ? 13.5 -20.594 -24.391 1 77.38 219 THR A C 1
ATOM 1696 O O . THR A 1 219 ? 13.602 -19.359 -24.344 1 77.38 219 THR A O 1
ATOM 1699 N N . LEU A 1 220 ? 12.453 -21.25 -24.062 1 76.31 220 LEU A N 1
ATOM 1700 C CA . LEU A 1 220 ? 11.266 -20.531 -23.625 1 76.31 220 LEU A CA 1
ATOM 1701 C C . LEU A 1 220 ? 11.523 -19.828 -22.297 1 76.31 220 LEU A C 1
ATOM 1703 O O . LEU A 1 220 ? 11.117 -18.672 -22.109 1 76.31 220 LEU A O 1
ATOM 1707 N N . PHE A 1 221 ? 12.227 -20.5 -21.438 1 81.06 221 PHE A N 1
ATOM 1708 C CA . PHE A 1 221 ? 12.547 -19.938 -20.125 1 81.06 221 PHE A CA 1
ATOM 1709 C C . PHE A 1 221 ? 13.492 -18.75 -20.281 1 81.06 221 PHE A C 1
ATOM 1711 O O . PHE A 1 221 ? 13.328 -17.734 -19.594 1 81.06 221 PHE A O 1
ATOM 1718 N N . ALA A 1 222 ? 14.445 -18.875 -21.156 1 81.5 222 ALA A N 1
ATOM 1719 C CA . ALA A 1 222 ? 15.383 -17.781 -21.406 1 81.5 222 ALA A CA 1
ATOM 1720 C C . ALA A 1 222 ? 14.664 -16.562 -21.969 1 81.5 222 ALA A C 1
ATOM 1722 O O . ALA A 1 222 ? 14.977 -15.43 -21.609 1 81.5 222 ALA A O 1
ATOM 1723 N N . ALA A 1 223 ? 13.766 -16.797 -22.844 1 80.25 223 ALA A N 1
ATOM 1724 C CA . ALA A 1 223 ? 12.977 -15.703 -23.422 1 80.25 223 ALA A CA 1
ATOM 1725 C C . ALA A 1 223 ? 12.156 -15 -22.344 1 80.25 223 ALA A C 1
ATOM 1727 O O . ALA A 1 223 ? 12.039 -13.766 -22.359 1 80.25 223 ALA A O 1
ATOM 1728 N N . ALA A 1 224 ? 11.508 -15.812 -21.484 1 80.44 224 ALA A N 1
ATOM 1729 C CA . ALA A 1 224 ? 10.727 -15.242 -20.391 1 80.44 224 ALA A CA 1
ATOM 1730 C C . ALA A 1 224 ? 11.602 -14.391 -19.469 1 80.44 224 ALA A C 1
ATOM 1732 O O . ALA A 1 224 ? 11.172 -13.336 -19 1 80.44 224 ALA A O 1
ATOM 1733 N N . CYS A 1 225 ? 12.852 -14.797 -19.297 1 84.88 225 CYS A N 1
ATOM 1734 C CA . CYS A 1 225 ? 13.797 -14.07 -18.453 1 84.88 225 CYS A CA 1
ATOM 1735 C C . CYS A 1 225 ? 14.141 -12.719 -19.078 1 84.88 225 CYS A C 1
ATOM 1737 O O . CYS A 1 225 ? 14.211 -11.703 -18.391 1 84.88 225 CYS A O 1
ATOM 1739 N N . ILE A 1 226 ? 14.32 -12.727 -20.359 1 84.69 226 ILE A N 1
ATOM 1740 C CA . ILE A 1 226 ? 14.703 -11.508 -21.062 1 84.69 226 ILE A CA 1
ATOM 1741 C C . ILE A 1 226 ? 13.539 -10.523 -21.062 1 84.69 226 ILE A C 1
ATOM 1743 O O . ILE A 1 226 ? 13.727 -9.336 -20.781 1 84.69 226 ILE A O 1
ATOM 1747 N N . VAL A 1 227 ? 12.367 -11 -21.391 1 82.94 227 VAL A N 1
ATOM 1748 C CA . VAL A 1 227 ? 11.195 -10.141 -21.422 1 82.94 227 VAL A CA 1
ATOM 1749 C C . VAL A 1 227 ? 10.93 -9.555 -20.047 1 82.94 227 VAL A C 1
ATOM 1751 O O . VAL A 1 227 ? 10.695 -8.352 -19.906 1 82.94 227 VAL A O 1
ATOM 1754 N N . THR A 1 228 ? 10.977 -10.438 -19.062 1 85.38 228 THR A N 1
ATOM 1755 C CA . THR A 1 228 ? 10.742 -9.992 -17.703 1 85.38 228 THR A CA 1
ATOM 1756 C C . THR A 1 228 ? 11.797 -8.969 -17.281 1 85.38 228 THR A C 1
ATOM 1758 O O . THR A 1 228 ? 11.469 -7.961 -16.641 1 85.38 228 THR A O 1
ATOM 1761 N N . GLY A 1 229 ? 13.008 -9.25 -17.641 1 88.06 229 GLY A N 1
ATOM 1762 C CA . GLY A 1 229 ? 14.078 -8.312 -17.312 1 88.06 229 GLY A CA 1
ATOM 1763 C C . GLY A 1 229 ? 13.883 -6.945 -17.953 1 88.06 229 GLY A C 1
ATOM 1764 O O . GLY A 1 229 ? 14.102 -5.918 -17.312 1 88.06 229 GLY A O 1
ATOM 1765 N N . LEU A 1 230 ? 13.445 -6.934 -19.156 1 87.88 230 LEU A N 1
ATOM 1766 C CA . LEU A 1 230 ? 13.219 -5.684 -19.859 1 87.88 230 LEU A CA 1
ATOM 1767 C C . LEU A 1 230 ? 12.055 -4.906 -19.25 1 87.88 230 LEU A C 1
ATOM 1769 O O . LEU A 1 230 ? 12.133 -3.688 -19.094 1 87.88 230 LEU A O 1
ATOM 1773 N N . VAL A 1 231 ? 11.031 -5.582 -18.922 1 86.62 231 VAL A N 1
ATOM 1774 C CA . VAL A 1 231 ? 9.852 -4.934 -18.359 1 86.62 231 VAL A CA 1
ATOM 1775 C C . VAL A 1 231 ? 10.164 -4.379 -16.984 1 86.62 231 VAL A C 1
ATOM 1777 O O . VAL A 1 231 ? 9.742 -3.273 -16.625 1 86.62 231 VAL A O 1
ATOM 1780 N N . LEU A 1 232 ? 10.93 -5.137 -16.25 1 87.56 232 LEU A N 1
ATOM 1781 C CA . LEU A 1 232 ? 11.344 -4.676 -14.93 1 87.56 232 LEU A CA 1
ATOM 1782 C C . LEU A 1 232 ? 12.211 -3.424 -15.039 1 87.56 232 LEU A C 1
ATOM 1784 O O . LEU A 1 232 ? 12.031 -2.467 -14.289 1 87.56 232 LEU A O 1
ATOM 1788 N N . PHE A 1 233 ? 13.102 -3.512 -15.93 1 89.44 233 PHE A N 1
ATOM 1789 C CA . PHE A 1 233 ? 13.977 -2.367 -16.141 1 89.44 233 PHE A CA 1
ATOM 1790 C C . PHE A 1 233 ? 13.18 -1.146 -16.578 1 89.44 233 PHE A C 1
ATOM 1792 O O . PHE A 1 233 ? 13.438 -0.032 -16.109 1 89.44 233 PHE A O 1
ATOM 1799 N N . PHE A 1 234 ? 12.281 -1.359 -17.438 1 87.12 234 PHE A N 1
ATOM 1800 C CA . PHE A 1 234 ? 11.445 -0.271 -17.938 1 87.12 234 PHE A CA 1
ATOM 1801 C C . PHE A 1 234 ? 10.609 0.326 -16.812 1 87.12 234 PHE A C 1
ATOM 1803 O O . PHE A 1 234 ? 10.555 1.548 -16.656 1 87.12 234 PHE A O 1
ATOM 1810 N N . LEU A 1 235 ? 9.953 -0.466 -16.016 1 84.5 235 LEU A N 1
ATOM 1811 C CA . LEU A 1 235 ? 9.148 0.018 -14.906 1 84.5 235 LEU A CA 1
ATOM 1812 C C . LEU A 1 235 ? 10.008 0.772 -13.898 1 84.5 235 LEU A C 1
ATOM 1814 O O . LEU A 1 235 ? 9.609 1.819 -13.383 1 84.5 235 LEU A O 1
ATOM 1818 N N . GLY A 1 236 ? 11.148 0.225 -13.594 1 82.38 236 GLY A N 1
ATOM 1819 C CA . GLY A 1 236 ? 12.07 0.914 -12.711 1 82.38 236 GLY A CA 1
ATOM 1820 C C . GLY A 1 236 ? 12.508 2.27 -13.234 1 82.38 236 GLY A C 1
ATOM 1821 O O . GLY A 1 236 ? 12.633 3.229 -12.469 1 82.38 236 GLY A O 1
ATOM 1822 N N . SER A 1 237 ? 12.648 2.354 -14.531 1 83.81 237 SER A N 1
ATOM 1823 C CA . SER A 1 237 ? 13.062 3.6 -15.156 1 83.81 237 SER A CA 1
ATOM 1824 C C . SER A 1 237 ? 11.953 4.645 -15.117 1 83.81 237 SER A C 1
ATOM 1826 O O . SER A 1 237 ? 12.219 5.832 -14.914 1 83.81 237 SER A O 1
ATOM 1828 N N . VAL A 1 238 ? 10.781 4.23 -15.258 1 78.56 238 VAL A N 1
ATOM 1829 C CA . VAL A 1 238 ? 9.648 5.141 -15.242 1 78.56 238 VAL A CA 1
ATOM 1830 C C . VAL A 1 238 ? 9.422 5.668 -13.828 1 78.56 238 VAL A C 1
ATOM 1832 O O . VAL A 1 238 ? 9.062 6.832 -13.641 1 78.56 238 VAL A O 1
ATOM 1835 N N . LYS A 1 239 ? 9.688 4.812 -12.945 1 76.19 239 LYS A N 1
ATOM 1836 C CA . LYS A 1 239 ? 9.531 5.203 -11.547 1 76.19 239 LYS A CA 1
ATOM 1837 C C . LYS A 1 239 ? 10.492 6.336 -11.188 1 76.19 239 LYS A C 1
ATOM 1839 O O . LYS A 1 239 ? 10.188 7.16 -10.32 1 76.19 239 LYS A O 1
ATOM 1844 N N . SER A 1 240 ? 11.562 6.379 -11.859 1 72.06 240 SER A N 1
ATOM 1845 C CA . SER A 1 240 ? 12.578 7.387 -11.594 1 72.06 240 SER A CA 1
ATOM 1846 C C . SER A 1 240 ? 12.086 8.781 -11.953 1 72.06 240 SER A C 1
ATOM 1848 O O . SER A 1 240 ? 12.57 9.781 -11.414 1 72.06 240 SER A O 1
ATOM 1850 N N . LYS A 1 241 ? 11.148 8.789 -12.82 1 72.06 241 LYS A N 1
ATOM 1851 C CA . LYS A 1 241 ? 10.617 10.094 -13.211 1 72.06 241 LYS A CA 1
ATOM 1852 C C . LYS A 1 241 ? 9.891 10.766 -12.047 1 72.06 241 LYS A C 1
ATOM 1854 O O . LYS A 1 241 ? 9.781 11.992 -12.008 1 72.06 241 LYS A O 1
ATOM 1859 N N . PHE A 1 242 ? 9.531 9.883 -11.203 1 66.81 242 PHE A N 1
ATOM 1860 C CA . PHE A 1 242 ? 8.797 10.422 -10.07 1 66.81 242 PHE A CA 1
ATOM 1861 C C . PHE A 1 242 ? 9.703 10.547 -8.852 1 66.81 242 PHE A C 1
ATOM 1863 O O . PHE A 1 242 ? 9.336 11.172 -7.852 1 66.81 242 PHE A O 1
ATOM 1870 N N . ALA A 1 243 ? 10.859 9.82 -9.133 1 62.5 243 ALA A N 1
ATOM 1871 C CA . ALA A 1 243 ? 11.859 9.852 -8.062 1 62.5 243 ALA A CA 1
ATOM 1872 C C . ALA A 1 243 ? 13.086 10.648 -8.484 1 62.5 243 ALA A C 1
ATOM 1874 O O . ALA A 1 243 ? 13.391 10.758 -9.672 1 62.5 243 ALA A O 1
ATOM 1875 N N . ASN A 1 244 ? 13.367 11.695 -7.941 1 63.94 244 ASN A N 1
ATOM 1876 C CA . ASN A 1 244 ? 14.57 12.453 -8.25 1 63.94 244 ASN A CA 1
ATOM 1877 C C . ASN A 1 244 ? 15.805 11.555 -8.32 1 63.94 244 ASN A C 1
ATOM 1879 O O . ASN A 1 244 ? 16.781 11.773 -7.613 1 63.94 244 ASN A O 1
ATOM 1883 N N . MET A 1 245 ? 15.625 10.492 -9.148 1 67.94 245 MET A N 1
ATOM 1884 C CA . MET A 1 245 ? 16.734 9.555 -9.289 1 67.94 245 MET A CA 1
ATOM 1885 C C . MET A 1 245 ? 17.062 9.312 -10.758 1 67.94 245 MET A C 1
ATOM 1887 O O . MET A 1 245 ? 16.219 9.555 -11.633 1 67.94 245 MET A O 1
ATOM 1891 N N . ASN A 1 246 ? 18.281 8.852 -10.945 1 82.62 246 ASN A N 1
ATOM 1892 C CA . ASN A 1 246 ? 18.703 8.469 -12.289 1 82.62 246 ASN A CA 1
ATOM 1893 C C . ASN A 1 246 ? 17.922 7.262 -12.797 1 82.62 246 ASN A C 1
ATOM 1895 O O . ASN A 1 246 ? 17.703 6.301 -12.062 1 82.62 246 ASN A O 1
ATOM 1899 N N . TRP A 1 247 ? 17.438 7.426 -14.008 1 82.5 247 TRP A N 1
ATOM 1900 C CA . TRP A 1 247 ? 16.562 6.406 -14.586 1 82.5 247 TRP A CA 1
ATOM 1901 C C . TRP A 1 247 ? 17.281 5.062 -14.664 1 82.5 247 TRP A C 1
ATOM 1903 O O . TRP A 1 247 ? 16.672 4.012 -14.469 1 82.5 247 TRP A O 1
ATOM 1913 N N . PHE A 1 248 ? 18.578 5.027 -14.898 1 86.94 248 PHE A N 1
ATOM 1914 C CA . PHE A 1 248 ? 19.344 3.799 -15.062 1 86.94 248 PHE A CA 1
ATOM 1915 C C . PHE A 1 248 ? 19.547 3.1 -13.727 1 86.94 248 PHE A C 1
ATOM 1917 O O . PHE A 1 248 ? 19.406 1.88 -13.625 1 86.94 248 PHE A O 1
ATOM 1924 N N . THR A 1 249 ? 19.844 3.822 -12.734 1 84.75 249 THR A N 1
ATOM 1925 C CA . THR A 1 249 ? 20.062 3.256 -11.414 1 84.75 249 THR A CA 1
ATOM 1926 C C . THR A 1 249 ? 18.766 2.682 -10.844 1 84.75 249 THR A C 1
ATOM 1928 O O . THR A 1 249 ? 18.766 1.611 -10.234 1 84.75 249 THR A O 1
ATOM 1931 N N . SER A 1 250 ? 17.734 3.379 -11.102 1 84.38 250 SER A N 1
ATOM 1932 C CA . SER A 1 250 ? 16.422 2.912 -10.641 1 84.38 250 SER A CA 1
ATOM 1933 C C . SER A 1 250 ? 16.016 1.634 -11.359 1 84.38 250 SER A C 1
ATOM 1935 O O . SER A 1 250 ? 15.461 0.718 -10.742 1 84.38 250 SER A O 1
ATOM 1937 N N . GLY A 1 251 ? 16.297 1.661 -12.617 1 86.69 251 GLY A N 1
ATOM 1938 C CA . GLY A 1 251 ? 16 0.467 -13.391 1 86.69 251 GLY A CA 1
ATOM 1939 C C . GLY A 1 251 ? 16.812 -0.743 -12.961 1 86.69 251 GLY A C 1
ATOM 1940 O O . GLY A 1 251 ? 16.266 -1.844 -12.836 1 86.69 251 GLY A O 1
ATOM 1941 N N . LEU A 1 252 ? 18.062 -0.554 -12.695 1 88.5 252 LEU A N 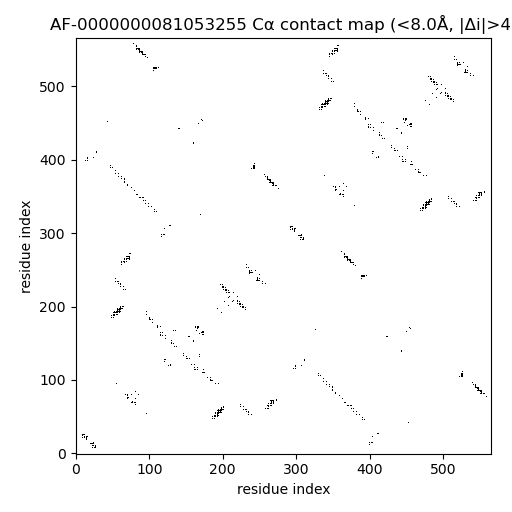1
ATOM 1942 C CA . LEU A 1 252 ? 18.953 -1.639 -12.289 1 88.5 252 LEU A CA 1
ATOM 1943 C C . LEU A 1 252 ? 18.562 -2.164 -10.906 1 88.5 252 LEU A C 1
ATOM 1945 O O . LEU A 1 252 ? 18.641 -3.367 -10.656 1 88.5 252 LEU A O 1
ATOM 1949 N N . GLU A 1 253 ? 18.141 -1.272 -10.086 1 85.31 253 GLU A N 1
ATOM 1950 C CA . GLU A 1 253 ? 17.703 -1.663 -8.75 1 85.31 253 GLU A CA 1
ATOM 1951 C C . GLU A 1 253 ? 16.469 -2.572 -8.812 1 85.31 253 GLU A C 1
ATOM 1953 O O . GLU A 1 253 ? 16.422 -3.596 -8.133 1 85.31 253 GLU A O 1
ATOM 1958 N N . THR A 1 254 ? 15.609 -2.207 -9.656 1 83.94 254 THR A N 1
ATOM 1959 C CA . THR A 1 254 ? 14.383 -2.982 -9.828 1 83.94 254 THR A CA 1
ATOM 1960 C C . THR A 1 254 ? 14.688 -4.34 -10.453 1 83.94 254 THR A C 1
ATOM 1962 O O . THR A 1 254 ? 14.117 -5.355 -10.047 1 83.94 254 THR A O 1
ATOM 1965 N N . LEU A 1 255 ? 15.594 -4.332 -11.344 1 87.38 255 LEU A N 1
ATOM 1966 C CA . LEU A 1 255 ? 15.992 -5.559 -12.023 1 87.38 255 LEU A CA 1
ATOM 1967 C C . LEU A 1 255 ? 16.672 -6.52 -11.062 1 87.38 255 LEU A C 1
ATOM 1969 O O . LEU A 1 255 ? 16.391 -7.719 -11.07 1 87.38 255 LEU A O 1
ATOM 1973 N N . LEU A 1 256 ? 17.5 -6.027 -10.242 1 86.5 256 LEU A N 1
ATOM 1974 C CA . LEU A 1 256 ? 18.234 -6.852 -9.305 1 86.5 256 LEU A CA 1
ATOM 1975 C C . LEU A 1 256 ? 17.312 -7.438 -8.242 1 86.5 256 LEU A C 1
ATOM 1977 O O . LEU A 1 256 ? 17.406 -8.625 -7.91 1 86.5 256 LEU A O 1
ATOM 1981 N N . LEU A 1 257 ? 16.453 -6.645 -7.77 1 80.94 257 LEU A N 1
ATOM 1982 C CA . LEU A 1 257 ? 15.516 -7.109 -6.75 1 80.94 257 LEU A CA 1
ATOM 1983 C C . LEU A 1 257 ? 14.539 -8.125 -7.328 1 80.94 257 LEU A C 1
ATOM 1985 O O . LEU A 1 257 ? 14.219 -9.125 -6.684 1 80.94 257 LEU A O 1
ATOM 1989 N N . GLY A 1 258 ? 14.07 -7.809 -8.555 1 79.75 258 GLY A N 1
ATOM 1990 C CA . GLY A 1 258 ? 13.227 -8.773 -9.234 1 79.75 258 GLY A CA 1
ATOM 1991 C C . GLY A 1 258 ? 13.93 -10.086 -9.523 1 79.75 258 GLY A C 1
ATOM 1992 O O . GLY A 1 258 ? 13.344 -11.156 -9.391 1 79.75 258 GLY A O 1
ATOM 1993 N N . GLY A 1 259 ? 15.188 -9.945 -9.953 1 83.94 259 GLY A N 1
ATOM 1994 C CA . GLY A 1 259 ? 15.992 -11.133 -10.188 1 83.94 259 GLY A CA 1
ATOM 1995 C C . GLY A 1 259 ? 16.156 -12 -8.953 1 83.94 259 GLY A C 1
ATOM 1996 O O . GLY A 1 259 ? 16.141 -13.227 -9.047 1 83.94 259 GLY A O 1
ATOM 1997 N N . CYS A 1 260 ? 16.281 -11.43 -7.836 1 85.88 260 CYS A N 1
ATOM 1998 C CA . CYS A 1 260 ? 16.391 -12.164 -6.582 1 85.88 260 CYS A CA 1
ATOM 1999 C C . CYS A 1 260 ? 15.109 -12.945 -6.305 1 85.88 260 CYS A C 1
ATOM 2001 O O . CYS A 1 260 ? 15.164 -14.102 -5.879 1 85.88 260 CYS A O 1
ATOM 2003 N N . CYS A 1 261 ? 13.977 -12.328 -6.555 1 83.12 261 CYS A N 1
ATOM 2004 C CA . CYS A 1 261 ? 12.695 -12.984 -6.344 1 83.12 261 CYS A CA 1
ATOM 2005 C C . CYS A 1 261 ? 12.555 -14.203 -7.25 1 83.12 261 CYS A C 1
ATOM 2007 O O . CYS A 1 261 ? 12.109 -15.266 -6.809 1 83.12 261 CYS A O 1
ATOM 2009 N N . ALA A 1 262 ? 13.008 -14.016 -8.492 1 83.06 262 ALA A N 1
ATOM 2010 C CA . ALA A 1 262 ? 12.922 -15.102 -9.461 1 83.06 262 ALA A CA 1
ATOM 2011 C C . ALA A 1 262 ? 13.844 -16.25 -9.07 1 83.06 262 ALA A C 1
ATOM 2013 O O . ALA A 1 262 ? 13.492 -17.422 -9.258 1 83.06 262 ALA A O 1
ATOM 2014 N N . THR A 1 263 ? 14.969 -15.914 -8.602 1 87.62 263 THR A N 1
ATOM 2015 C CA . THR A 1 263 ? 15.93 -16.938 -8.18 1 87.62 263 THR A CA 1
ATOM 2016 C C . THR A 1 263 ? 15.367 -17.75 -7.02 1 87.62 263 THR A C 1
ATOM 2018 O O . THR A 1 263 ? 15.539 -18.969 -6.977 1 87.62 263 THR A O 1
ATOM 2021 N N . VAL A 1 264 ? 14.734 -17.141 -6.137 1 88.25 264 VAL A N 1
ATOM 2022 C CA . VAL A 1 264 ? 14.125 -17.812 -5.004 1 88.25 264 VAL A CA 1
ATOM 2023 C C . VAL A 1 264 ? 13.047 -18.781 -5.5 1 88.25 264 VAL A C 1
ATOM 2025 O O . VAL A 1 264 ? 12.984 -19.938 -5.066 1 88.25 264 VAL A O 1
ATOM 2028 N N . ALA A 1 265 ? 12.234 -18.297 -6.395 1 86.5 265 ALA A N 1
ATOM 2029 C CA . ALA A 1 265 ? 11.164 -19.141 -6.93 1 86.5 265 ALA A CA 1
ATOM 2030 C C . ALA A 1 265 ? 11.719 -20.359 -7.637 1 86.5 265 ALA A C 1
ATOM 2032 O O . ALA A 1 265 ? 11.25 -21.484 -7.418 1 86.5 265 ALA A O 1
ATOM 2033 N N . PHE A 1 266 ? 12.75 -20.172 -8.445 1 88.56 266 PHE A N 1
ATOM 2034 C CA . PHE A 1 266 ? 13.367 -21.25 -9.195 1 88.56 266 PHE A CA 1
ATOM 2035 C C . PHE A 1 266 ? 14 -22.266 -8.25 1 88.56 266 PHE A C 1
ATOM 2037 O O . PHE A 1 266 ? 13.82 -23.484 -8.422 1 88.56 266 PHE A O 1
ATOM 2044 N N . THR A 1 267 ? 14.719 -21.766 -7.289 1 91.12 267 THR A N 1
ATOM 2045 C CA . THR A 1 267 ? 15.438 -22.625 -6.363 1 91.12 267 THR A CA 1
ATOM 2046 C C . THR A 1 267 ? 14.461 -23.438 -5.516 1 91.12 267 THR A C 1
ATOM 2048 O O . THR A 1 267 ? 14.656 -24.641 -5.32 1 91.12 267 THR A O 1
ATOM 2051 N N . ILE A 1 268 ? 13.461 -22.859 -5.023 1 88.25 268 ILE A N 1
ATOM 2052 C CA . ILE A 1 268 ? 12.477 -23.547 -4.203 1 88.25 268 ILE A CA 1
ATOM 2053 C C . ILE A 1 268 ? 11.703 -24.562 -5.059 1 88.25 268 ILE A C 1
ATOM 2055 O O . ILE A 1 268 ? 11.445 -25.688 -4.629 1 88.25 268 ILE A O 1
ATOM 2059 N N . GLY A 1 269 ? 11.312 -24.141 -6.262 1 84.69 269 GLY A N 1
ATOM 2060 C CA . GLY A 1 269 ? 10.664 -25.062 -7.176 1 84.69 269 GLY A CA 1
ATOM 2061 C C . GLY A 1 269 ? 11.492 -26.312 -7.461 1 84.69 269 GLY A C 1
ATOM 2062 O O . GLY A 1 269 ? 10.977 -27.422 -7.465 1 84.69 269 GLY A O 1
ATOM 2063 N N . HIS A 1 270 ? 12.773 -26.094 -7.645 1 88.38 270 HIS A N 1
ATOM 2064 C CA . HIS A 1 270 ? 13.695 -27.188 -7.91 1 88.38 270 HIS A CA 1
ATOM 2065 C C . HIS A 1 270 ? 13.82 -28.109 -6.699 1 88.38 270 HIS A C 1
ATOM 2067 O O . HIS A 1 270 ? 13.812 -29.328 -6.836 1 88.38 270 HIS A O 1
ATOM 2073 N N . TYR A 1 271 ? 13.891 -27.516 -5.57 1 89.12 271 TYR A N 1
ATOM 2074 C CA . TYR A 1 271 ? 14.047 -28.266 -4.336 1 89.12 271 TYR A CA 1
ATOM 2075 C C . TYR A 1 271 ? 12.797 -29.094 -4.043 1 89.12 271 TYR A C 1
ATOM 2077 O O . TYR A 1 271 ? 12.891 -30.266 -3.688 1 89.12 271 TYR A O 1
ATOM 2085 N N . ILE A 1 272 ? 11.656 -28.578 -4.164 1 84.62 272 ILE A N 1
ATOM 2086 C CA . ILE A 1 272 ? 10.398 -29.266 -3.867 1 84.62 272 ILE A CA 1
ATOM 2087 C C . ILE A 1 272 ? 10.164 -30.375 -4.887 1 84.62 272 ILE A C 1
ATOM 2089 O O . ILE A 1 272 ? 9.664 -31.453 -4.539 1 84.62 272 ILE A O 1
ATOM 2093 N N . ASN A 1 273 ? 10.469 -30.047 -6.141 1 83.94 273 ASN A N 1
ATOM 2094 C CA . ASN A 1 273 ? 10.367 -31.078 -7.164 1 83.94 273 ASN A CA 1
ATOM 2095 C C . ASN A 1 273 ? 11.227 -32.312 -6.812 1 83.94 273 ASN A C 1
ATOM 2097 O O . ASN A 1 273 ? 10.812 -33.438 -7.039 1 83.94 273 ASN A O 1
ATOM 2101 N N . GLY A 1 274 ? 12.383 -32.062 -6.34 1 81.56 274 GLY A N 1
ATOM 2102 C CA . GLY A 1 274 ? 13.242 -33.156 -5.898 1 81.56 274 GLY A CA 1
ATOM 2103 C C . GLY A 1 274 ? 12.648 -33.938 -4.75 1 81.56 274 GLY A C 1
ATOM 2104 O O . GLY A 1 274 ? 12.789 -35.156 -4.703 1 81.56 274 GLY A O 1
ATOM 2105 N N . LEU A 1 275 ? 11.969 -33.25 -3.85 1 77.31 275 LEU A N 1
ATOM 2106 C CA . LEU A 1 275 ? 11.367 -33.906 -2.686 1 77.31 275 LEU A CA 1
ATOM 2107 C C . LEU A 1 275 ? 10.148 -34.719 -3.084 1 77.31 275 LEU A C 1
ATOM 2109 O O . LEU A 1 275 ? 9.922 -35.812 -2.559 1 77.31 275 LEU A O 1
ATOM 2113 N N . VAL A 1 276 ? 9.305 -34.188 -3.967 1 71.38 276 VAL A N 1
ATOM 2114 C CA . VAL A 1 276 ? 8.062 -34.844 -4.355 1 71.38 276 VAL A CA 1
ATOM 2115 C C . VAL A 1 276 ? 8.344 -35.906 -5.41 1 71.38 276 VAL A C 1
ATOM 2117 O O . VAL A 1 276 ? 7.68 -36.938 -5.441 1 71.38 276 VAL A O 1
ATOM 2120 N N . GLY A 1 277 ? 9.164 -35.562 -6.398 1 61.81 277 GLY A N 1
ATOM 2121 C CA . GLY A 1 277 ? 9.578 -36.594 -7.355 1 61.81 277 GLY A CA 1
ATOM 2122 C C . GLY A 1 277 ? 10.211 -37.781 -6.703 1 61.81 277 GLY A C 1
ATOM 2123 O O . GLY A 1 277 ? 10 -38.938 -7.141 1 61.81 277 GLY A O 1
ATOM 2124 N N . ASP A 1 278 ? 10.969 -37.656 -5.781 1 52.81 278 ASP A N 1
ATOM 2125 C CA . ASP A 1 278 ? 11.555 -38.75 -5.035 1 52.81 278 ASP A CA 1
ATOM 2126 C C . ASP A 1 278 ? 10.5 -39.5 -4.234 1 52.81 278 ASP A C 1
ATOM 2128 O O . ASP A 1 278 ? 10.609 -40.719 -4.031 1 52.81 278 ASP A O 1
ATOM 2132 N N . ALA A 1 279 ? 9.547 -38.875 -3.734 1 47.03 279 ALA A N 1
ATOM 2133 C CA . ALA A 1 279 ? 8.477 -39.562 -3.008 1 47.03 279 ALA A CA 1
ATOM 2134 C C . ALA A 1 279 ? 7.699 -40.5 -3.93 1 47.03 279 ALA A C 1
ATOM 2136 O O . ALA A 1 279 ? 7.137 -41.5 -3.479 1 47.03 279 ALA A O 1
ATOM 2137 N N . ASP A 1 280 ? 7.344 -40.188 -5.137 1 44.12 280 ASP A N 1
ATOM 2138 C CA . ASP A 1 280 ? 6.715 -41.125 -6.055 1 44.12 280 ASP A CA 1
ATOM 2139 C C . ASP A 1 280 ? 7.605 -42.344 -6.289 1 44.12 280 ASP A C 1
ATOM 2141 O O . ASP A 1 280 ? 7.121 -43.438 -6.656 1 44.12 280 ASP A O 1
ATOM 2145 N N . VAL A 1 281 ? 8.914 -42.281 -6.316 1 39.09 281 VAL A N 1
ATOM 2146 C CA . VAL A 1 281 ? 9.734 -43.469 -6.465 1 39.09 281 VAL A CA 1
ATOM 2147 C C . VAL A 1 281 ? 9.555 -44.375 -5.25 1 39.09 281 VAL A C 1
ATOM 2149 O O . VAL A 1 281 ? 9.875 -45.562 -5.305 1 39.09 281 VAL A O 1
ATOM 2152 N N . ASP A 1 282 ? 9.43 -43.906 -4.055 1 35.41 282 ASP A N 1
ATOM 2153 C CA . ASP A 1 282 ? 9.305 -44.906 -3.008 1 35.41 282 ASP A CA 1
ATOM 2154 C C . ASP A 1 282 ? 7.863 -45.406 -2.902 1 35.41 282 ASP A C 1
ATOM 2156 O O . ASP A 1 282 ? 7.539 -46.188 -2.014 1 35.41 282 ASP A O 1
ATOM 2160 N N . LEU A 1 283 ? 6.875 -44.719 -3.488 1 29.8 283 LEU A N 1
ATOM 2161 C CA . LEU A 1 283 ? 5.629 -45.469 -3.471 1 29.8 283 LEU A CA 1
ATOM 2162 C C . LEU A 1 283 ? 5.523 -46.375 -4.695 1 29.8 283 LEU A C 1
ATOM 2164 O O . LEU A 1 283 ? 5.918 -46 -5.797 1 29.8 283 LEU A O 1
ATOM 2168 N N . MET B 1 1 ? 12.945 -1.28 50.031 1 24.25 1 MET B N 1
ATOM 2169 C CA . MET B 1 1 ? 13.328 -0.53 48.844 1 24.25 1 MET B CA 1
ATOM 2170 C C . MET B 1 1 ? 12.391 -0.846 47.688 1 24.25 1 MET B C 1
ATOM 2172 O O . MET B 1 1 ? 12.445 -1.942 47.125 1 24.25 1 MET B O 1
ATOM 2176 N N . ALA B 1 2 ? 11.102 -0.426 47.719 1 28.53 2 ALA B N 1
ATOM 2177 C CA . ALA B 1 2 ? 9.805 -0.734 47.125 1 28.53 2 ALA B CA 1
ATOM 2178 C C . ALA B 1 2 ? 9.836 -0.53 45.625 1 28.53 2 ALA B C 1
ATOM 2180 O O . ALA B 1 2 ? 10.297 0.506 45.125 1 28.53 2 ALA B O 1
ATOM 2181 N N . ASN B 1 3 ? 9.992 -1.478 44.719 1 27.95 3 ASN B N 1
ATOM 2182 C CA . ASN B 1 3 ? 10.055 -1.731 43.281 1 27.95 3 ASN B CA 1
ATOM 2183 C C . ASN B 1 3 ? 8.922 -1.028 42.562 1 27.95 3 ASN B C 1
ATOM 2185 O O . ASN B 1 3 ? 7.758 -1.401 42.688 1 27.95 3 ASN B O 1
ATOM 2189 N N . GLU B 1 4 ? 8.805 0.337 42.5 1 27.73 4 GLU B N 1
ATOM 2190 C CA . GLU B 1 4 ? 7.82 1.305 42.031 1 27.73 4 GLU B CA 1
ATOM 2191 C C . GLU B 1 4 ? 7.277 0.907 40.656 1 27.73 4 GLU B C 1
ATOM 2193 O O . GLU B 1 4 ? 8.039 0.758 39.688 1 27.73 4 GLU B O 1
ATOM 2198 N N . GLU B 1 5 ? 6.254 0.067 40.594 1 28.98 5 GLU B N 1
ATOM 2199 C CA . GLU B 1 5 ? 5.305 -0.4 39.562 1 28.98 5 GLU B CA 1
ATOM 2200 C C . GLU B 1 5 ? 4.98 0.701 38.562 1 28.98 5 GLU B C 1
ATOM 2202 O O . GLU B 1 5 ? 4.297 1.672 38.906 1 28.98 5 GLU B O 1
ATOM 2207 N N . SER B 1 6 ? 5.906 1.221 37.906 1 32.31 6 SER B N 1
ATOM 2208 C CA . SER B 1 6 ? 5.77 2.148 36.812 1 32.31 6 SER B CA 1
ATOM 2209 C C . SER B 1 6 ? 4.496 1.879 36 1 32.31 6 SER B C 1
ATOM 2211 O O . SER B 1 6 ? 4.41 0.891 35.281 1 32.31 6 SER B O 1
ATOM 2213 N N . ALA B 1 7 ? 3.307 1.871 36.594 1 33.41 7 ALA B N 1
ATOM 2214 C CA . ALA B 1 7 ? 1.919 1.835 36.156 1 33.41 7 ALA B CA 1
ATOM 2215 C C . ALA B 1 7 ? 1.786 2.389 34.719 1 33.41 7 ALA B C 1
ATOM 2217 O O . ALA B 1 7 ? 2.143 3.539 34.469 1 33.41 7 ALA B O 1
ATOM 2218 N N . LEU B 1 8 ? 1.844 1.623 33.719 1 35.75 8 LEU B N 1
ATOM 2219 C CA . LEU B 1 8 ? 1.603 1.771 32.281 1 35.75 8 LEU B CA 1
ATOM 2220 C C . LEU B 1 8 ? 0.444 2.727 32.031 1 35.75 8 LEU B C 1
ATOM 2222 O O . LEU B 1 8 ? -0.686 2.469 32.469 1 35.75 8 LEU B O 1
ATOM 2226 N N . LEU B 1 9 ? 0.521 3.949 32.156 1 38.22 9 LEU B N 1
ATOM 2227 C CA . LEU B 1 9 ? -0.492 4.949 31.859 1 38.22 9 LEU B CA 1
ATOM 2228 C C . LEU B 1 9 ? -1.347 4.508 30.672 1 38.22 9 LEU B C 1
ATOM 2230 O O . LEU B 1 9 ? -0.817 4.074 29.641 1 38.22 9 LEU B O 1
ATOM 2234 N N . PRO B 1 10 ? -2.568 4.191 30.922 1 44.12 10 PRO B N 1
ATOM 2235 C CA . PRO B 1 10 ? -3.453 3.82 29.812 1 44.12 10 PRO B CA 1
ATOM 2236 C C . PRO B 1 10 ? -3.268 4.711 28.578 1 44.12 10 PRO B C 1
ATOM 2238 O O . PRO B 1 10 ? -2.959 5.895 28.719 1 44.12 10 PRO B O 1
ATOM 2241 N N . SER B 1 11 ? -2.896 4.102 27.5 1 55.34 11 SER B N 1
ATOM 2242 C CA . SER B 1 11 ? -2.756 4.828 26.234 1 55.34 11 SER B CA 1
ATOM 2243 C C . SER B 1 11 ? -3.955 5.734 25.984 1 55.34 11 SER B C 1
ATOM 2245 O O . SER B 1 11 ? -5.023 5.543 26.578 1 55.34 11 SER B O 1
ATOM 2247 N N . ALA B 1 12 ? -3.803 6.949 25.562 1 54.62 12 ALA B N 1
ATOM 2248 C CA . ALA B 1 12 ? -4.855 7.891 25.203 1 54.62 12 ALA B CA 1
ATOM 2249 C C . ALA B 1 12 ? -6.047 7.172 24.578 1 54.62 12 ALA B C 1
ATOM 2251 O O . ALA B 1 12 ? -7.199 7.531 24.828 1 54.62 12 ALA B O 1
ATOM 2252 N N . ARG B 1 13 ? -5.723 6.07 24.047 1 59.59 13 ARG B N 1
ATOM 2253 C CA . ARG B 1 13 ? -6.793 5.312 23.406 1 59.59 13 ARG B CA 1
ATOM 2254 C C . ARG B 1 13 ? -7.641 4.578 24.438 1 59.59 13 ARG B C 1
ATOM 2256 O O . ARG B 1 13 ? -8.867 4.516 24.312 1 59.59 13 ARG B O 1
ATOM 2263 N N . ASP B 1 14 ? -6.918 4.016 25.328 1 54.81 14 ASP B N 1
ATOM 2264 C CA . ASP B 1 14 ? -7.656 3.314 26.375 1 54.81 14 ASP B CA 1
ATOM 2265 C C . ASP B 1 14 ? -8.578 4.27 27.125 1 54.81 14 ASP B C 1
ATOM 2267 O O . ASP B 1 14 ? -9.719 3.914 27.438 1 54.81 14 ASP B O 1
ATOM 2271 N N . ALA B 1 15 ? -8.039 5.395 27.359 1 55.47 15 ALA B N 1
ATOM 2272 C CA . ALA B 1 15 ? -8.836 6.391 28.062 1 55.47 15 ALA B CA 1
ATOM 2273 C C . ALA B 1 15 ? -10.07 6.785 27.25 1 55.47 15 ALA B C 1
ATOM 2275 O O . ALA B 1 15 ? -11.141 7.016 27.812 1 55.47 15 ALA B O 1
ATOM 2276 N N . PHE B 1 16 ? -9.883 6.84 25.969 1 58.12 16 PHE B N 1
ATOM 2277 C CA . PHE B 1 16 ? -10.984 7.18 25.078 1 58.12 16 PHE B CA 1
ATOM 2278 C C . PHE B 1 16 ? -12.023 6.062 25.047 1 58.12 16 PHE B C 1
ATOM 2280 O O . PHE B 1 16 ? -13.227 6.32 25.141 1 58.12 16 PHE B O 1
ATOM 2287 N N . VAL B 1 17 ? -11.523 4.871 24.953 1 59.72 17 VAL B N 1
ATOM 2288 C CA . VAL B 1 17 ? -12.438 3.736 24.891 1 59.72 17 VAL B CA 1
ATOM 2289 C C . VAL B 1 17 ? -13.234 3.639 26.188 1 59.72 17 VAL B C 1
ATOM 2291 O O . VAL B 1 17 ? -14.422 3.309 26.172 1 59.72 17 VAL B O 1
ATOM 2294 N N . ASP B 1 18 ? -12.492 4.059 27.203 1 58.5 18 ASP B N 1
ATOM 2295 C CA . ASP B 1 18 ? -13.125 3.959 28.516 1 58.5 18 ASP B CA 1
ATOM 2296 C C . ASP B 1 18 ? -13.836 5.258 28.891 1 58.5 18 ASP B C 1
ATOM 2298 O O . ASP B 1 18 ? -14.422 5.367 29.969 1 58.5 18 ASP B O 1
ATOM 2302 N N . ALA B 1 19 ? -13.883 6.195 27.984 1 61.94 19 ALA B N 1
ATOM 2303 C CA . ALA B 1 19 ? -14.469 7.516 28.203 1 61.94 19 ALA B CA 1
ATOM 2304 C C . ALA B 1 19 ? -13.969 8.148 29.5 1 61.94 19 ALA B C 1
ATOM 2306 O O . ALA B 1 19 ? -14.75 8.703 30.266 1 61.94 19 ALA B O 1
ATOM 2307 N N . ASN B 1 20 ? -12.773 7.738 29.844 1 60.88 20 ASN B N 1
ATOM 2308 C CA . ASN B 1 20 ? -12.188 8.219 31.094 1 60.88 20 ASN B CA 1
ATOM 2309 C C . ASN B 1 20 ? -11.398 9.508 30.875 1 60.88 20 ASN B C 1
ATOM 2311 O O . ASN B 1 20 ? -10.211 9.469 30.547 1 60.88 20 ASN B O 1
ATOM 2315 N N . ALA B 1 21 ? -12.078 10.594 31.109 1 64.81 21 ALA B N 1
ATOM 2316 C CA . ALA B 1 21 ? -11.5 11.922 30.891 1 64.81 21 ALA B CA 1
ATOM 2317 C C . ALA B 1 21 ? -10.297 12.148 31.797 1 64.81 21 ALA B C 1
ATOM 2319 O O . ALA B 1 21 ? -9.32 12.789 31.391 1 64.81 21 ALA B O 1
ATOM 2320 N N . GLU B 1 22 ? -10.43 11.562 32.938 1 65.19 22 GLU B N 1
ATOM 2321 C CA . GLU B 1 22 ? -9.352 11.734 33.906 1 65.19 22 GLU B CA 1
ATOM 2322 C C . GLU B 1 22 ? -8.078 11.008 33.438 1 65.19 22 GLU B C 1
ATOM 2324 O O . GLU B 1 22 ? -6.977 11.531 33.594 1 65.19 22 GLU B O 1
ATOM 2329 N N . ALA B 1 23 ? -8.281 9.867 32.906 1 62.16 23 ALA B N 1
ATOM 2330 C CA . ALA B 1 23 ? -7.137 9.102 32.406 1 62.16 23 ALA B CA 1
ATOM 2331 C C . ALA B 1 23 ? -6.477 9.812 31.234 1 62.16 23 ALA B C 1
ATOM 2333 O O . ALA B 1 23 ? -5.25 9.82 31.109 1 62.16 23 ALA B O 1
ATOM 2334 N N . SER B 1 24 ? -7.352 10.344 30.469 1 60.53 24 SER B N 1
ATOM 2335 C CA . SER B 1 24 ? -6.828 11.109 29.344 1 60.53 24 SER B CA 1
ATOM 2336 C C . SER B 1 24 ? -6.027 12.312 29.812 1 60.53 24 SER B C 1
ATOM 2338 O O . SER B 1 24 ? -4.957 12.602 29.266 1 60.53 24 SER B O 1
ATOM 2340 N N . ARG B 1 25 ? -6.539 12.977 30.781 1 64.25 25 ARG B N 1
ATOM 2341 C CA . ARG B 1 25 ? -5.852 14.125 31.359 1 64.25 25 ARG B CA 1
ATOM 2342 C C . ARG B 1 25 ? -4.508 13.711 31.953 1 64.25 25 ARG B C 1
ATOM 2344 O O . ARG B 1 25 ? -3.502 14.391 31.766 1 64.25 25 ARG B O 1
ATOM 2351 N N . ALA B 1 26 ? -4.566 12.609 32.656 1 58.5 26 ALA B N 1
ATOM 2352 C CA . ALA B 1 26 ? -3.354 12.109 33.312 1 58.5 26 ALA B CA 1
ATOM 2353 C C . ALA B 1 26 ? -2.289 11.758 32.281 1 58.5 26 ALA B C 1
ATOM 2355 O O . ALA B 1 26 ? -1.1 12 32.469 1 58.5 26 ALA B O 1
ATOM 2356 N N . PHE B 1 27 ? -2.824 11.18 31.25 1 56.38 27 PHE B N 1
ATOM 2357 C CA . PHE B 1 27 ? -1.919 10.805 30.172 1 56.38 27 PHE B CA 1
ATOM 2358 C C . PHE B 1 27 ? -1.238 12.039 29.594 1 56.38 27 PHE B C 1
ATOM 2360 O O . PHE B 1 27 ? -0.024 12.047 29.375 1 56.38 27 PHE B O 1
ATOM 2367 N N . HIS B 1 28 ? -1.969 13.078 29.438 1 58.69 28 HIS B N 1
ATOM 2368 C CA . HIS B 1 28 ? -1.438 14.305 28.859 1 58.69 28 HIS B CA 1
ATOM 2369 C C . HIS B 1 28 ? -0.505 15.016 29.828 1 58.69 28 HIS B C 1
ATOM 2371 O O . HIS B 1 28 ? 0.519 15.57 29.422 1 58.69 28 HIS B O 1
ATOM 2377 N N . ASP B 1 29 ? -0.907 14.992 31.047 1 55.69 29 ASP B N 1
ATOM 2378 C CA . ASP B 1 29 ? -0.085 15.617 32.094 1 55.69 29 ASP B CA 1
ATOM 2379 C C . ASP B 1 29 ? 1.22 14.844 32.281 1 55.69 29 ASP B C 1
ATOM 2381 O O . ASP B 1 29 ? 2.26 15.445 32.562 1 55.69 29 ASP B O 1
ATOM 2385 N N . GLY B 1 30 ? 1.039 13.523 32.25 1 51.22 30 GLY B N 1
ATOM 2386 C CA . GLY B 1 30 ? 2.219 12.688 32.375 1 51.22 30 GLY B CA 1
ATOM 2387 C C . GLY B 1 30 ? 3.188 12.82 31.219 1 51.22 30 GLY B C 1
ATOM 2388 O O . GLY B 1 30 ? 4.402 12.711 31.406 1 51.22 30 GLY B O 1
ATOM 2389 N N . LYS B 1 31 ? 2.658 12.883 30.094 1 52.5 31 LYS B N 1
ATOM 2390 C CA . LYS B 1 31 ? 3.49 13.102 28.922 1 52.5 31 LYS B CA 1
ATOM 2391 C C . LYS B 1 31 ? 4.34 14.359 29.078 1 52.5 31 LYS B C 1
ATOM 2393 O O . LYS B 1 31 ? 5.453 14.43 28.547 1 52.5 31 LYS B O 1
ATOM 2398 N N . ARG B 1 32 ? 3.857 15.461 29.688 1 46.22 32 ARG B N 1
ATOM 2399 C CA . ARG B 1 32 ? 4.582 16.703 29.906 1 46.22 32 ARG B CA 1
ATOM 2400 C C . ARG B 1 32 ? 5.762 16.484 30.859 1 46.22 32 ARG B C 1
ATOM 2402 O O . ARG B 1 32 ? 6.801 17.141 30.719 1 46.22 32 ARG B O 1
ATOM 2409 N N . THR B 1 33 ? 5.488 15.703 31.812 1 43.97 33 THR B N 1
ATOM 2410 C CA . THR B 1 33 ? 6.578 15.523 32.75 1 43.97 33 THR B CA 1
ATOM 2411 C C . THR B 1 33 ? 7.629 14.57 32.188 1 43.97 33 THR B C 1
ATOM 2413 O O . THR B 1 33 ? 8.773 14.547 32.656 1 43.97 33 THR B O 1
ATOM 2416 N N . SER B 1 34 ? 7.215 13.43 31.688 1 39.94 34 SER B N 1
ATOM 2417 C CA . SER B 1 34 ? 8.219 12.508 31.172 1 39.94 34 SER B CA 1
ATOM 2418 C C . SER B 1 34 ? 8.758 12.977 29.828 1 39.94 34 SER B C 1
ATOM 2420 O O . SER B 1 34 ? 7.984 13.195 28.891 1 39.94 34 SER B O 1
ATOM 2422 N N . SER B 1 35 ? 9.812 13.594 29.703 1 35.44 35 SER B N 1
ATOM 2423 C CA . SER B 1 35 ? 10.625 14.086 28.594 1 35.44 35 SER B CA 1
ATOM 2424 C C . SER B 1 35 ? 10.625 13.102 27.422 1 35.44 35 SER B C 1
ATOM 2426 O O . SER B 1 35 ? 11.414 13.25 26.484 1 35.44 35 SER B O 1
ATOM 2428 N N . GLN B 1 36 ? 10.328 11.797 27.625 1 35.53 36 GLN B N 1
ATOM 2429 C CA . GLN B 1 36 ? 10.781 10.773 26.688 1 35.53 36 GLN B CA 1
ATOM 2430 C C . GLN B 1 36 ? 9.992 10.844 25.375 1 35.53 36 GLN B C 1
ATOM 2432 O O . GLN B 1 36 ? 8.781 10.602 25.375 1 35.53 36 GLN B O 1
ATOM 2437 N N . ASN B 1 37 ? 10.367 11.578 24.375 1 38.81 37 ASN B N 1
ATOM 2438 C CA . ASN B 1 37 ? 10.156 11.773 22.953 1 38.81 37 ASN B CA 1
ATOM 2439 C C . ASN B 1 37 ? 9.727 10.484 22.266 1 38.81 37 ASN B C 1
ATOM 2441 O O . ASN B 1 37 ? 9.5 10.461 21.047 1 38.81 37 ASN B O 1
ATOM 2445 N N . LYS B 1 38 ? 10.039 9.422 22.984 1 37.94 38 LYS B N 1
ATOM 2446 C CA . LYS B 1 38 ? 10 8.102 22.359 1 37.94 38 LYS B CA 1
ATOM 2447 C C . LYS B 1 38 ? 8.555 7.629 22.156 1 37.94 38 LYS B C 1
ATOM 2449 O O . LYS B 1 38 ? 8.281 6.785 21.297 1 37.94 38 LYS B O 1
ATOM 2454 N N . GLU B 1 39 ? 7.688 7.883 23.062 1 38.31 39 GLU B N 1
ATOM 2455 C CA . GLU B 1 39 ? 6.332 7.34 23.016 1 38.31 39 GLU B CA 1
ATOM 2456 C C . GLU B 1 39 ? 5.547 7.938 21.844 1 38.31 39 GLU B C 1
ATOM 2458 O O . GLU B 1 39 ? 4.598 7.32 21.359 1 38.31 39 GLU B O 1
ATOM 2463 N N . GLU B 1 40 ? 5.742 9.172 21.578 1 40.16 40 GLU B N 1
ATOM 2464 C CA . GLU B 1 40 ? 5.043 9.852 20.484 1 40.16 40 GLU B CA 1
ATOM 2465 C C . GLU B 1 40 ? 5.281 9.148 19.156 1 40.16 40 GLU B C 1
ATOM 2467 O O . GLU B 1 40 ? 4.492 9.297 18.219 1 40.16 40 GLU B O 1
ATOM 2472 N N . THR B 1 41 ? 6.438 8.523 19.125 1 39.34 41 THR B N 1
ATOM 2473 C CA . THR B 1 41 ? 6.809 7.727 17.969 1 39.34 41 THR B CA 1
ATOM 2474 C C . THR B 1 41 ? 5.859 6.543 17.797 1 39.34 41 THR B C 1
ATOM 2476 O O . THR B 1 41 ? 5.711 6.008 16.688 1 39.34 41 THR B O 1
ATOM 2479 N N . TRP B 1 42 ? 5.293 6.188 18.969 1 37.16 42 TRP B N 1
ATOM 2480 C CA . TRP B 1 42 ? 4.438 5.008 18.984 1 37.16 42 TRP B CA 1
ATOM 2481 C C . TRP B 1 42 ? 3.158 5.254 18.188 1 37.16 42 TRP B C 1
ATOM 2483 O O . TRP B 1 42 ? 2.645 4.348 17.531 1 37.16 42 TRP B O 1
ATOM 2493 N N . HIS B 1 43 ? 2.564 6.457 18.406 1 40.59 43 HIS B N 1
ATOM 2494 C CA . HIS B 1 43 ? 1.327 6.707 17.672 1 40.59 43 HIS B CA 1
ATOM 2495 C C . HIS B 1 43 ? 1.546 6.609 16.172 1 40.59 43 HIS B C 1
ATOM 2497 O O . HIS B 1 43 ? 0.646 6.199 15.438 1 40.59 43 HIS B O 1
ATOM 2503 N N . GLN B 1 44 ? 2.738 7.211 15.797 1 42.88 44 GLN B N 1
ATOM 2504 C CA . GLN B 1 44 ? 3.104 7.258 14.383 1 42.88 44 GLN B CA 1
ATOM 2505 C C . GLN B 1 44 ? 3.252 5.852 13.805 1 42.88 44 GLN B C 1
ATOM 2507 O O . GLN B 1 44 ? 2.906 5.613 12.648 1 42.88 44 GLN B O 1
ATOM 2512 N N . THR B 1 45 ? 3.707 4.922 14.781 1 42.84 45 THR B N 1
ATOM 2513 C CA . THR B 1 45 ? 4.219 3.625 14.352 1 42.84 45 THR B CA 1
ATOM 2514 C C . THR B 1 45 ? 3.074 2.645 14.109 1 42.84 45 THR B C 1
ATOM 2516 O O . THR B 1 45 ? 3.082 1.897 13.133 1 42.84 45 THR B O 1
ATOM 2519 N N . GLU B 1 46 ? 2.068 2.721 15.07 1 45.91 46 GLU B N 1
ATOM 2520 C CA . GLU B 1 46 ? 1.109 1.623 15 1 45.91 46 GLU B CA 1
ATOM 2521 C C . GLU B 1 46 ? 0.257 1.717 13.734 1 45.91 46 GLU B C 1
ATOM 2523 O O . GLU B 1 46 ? 0.015 0.71 13.07 1 45.91 46 GLU B O 1
ATOM 2528 N N . GLY B 1 47 ? -0.128 3.02 13.422 1 54.84 47 GLY B N 1
ATOM 2529 C CA . GLY B 1 47 ? -0.997 3.186 12.266 1 54.84 47 GLY B CA 1
ATOM 2530 C C . GLY B 1 47 ? -0.289 2.941 10.945 1 54.84 47 GLY B C 1
ATOM 2531 O O . GLY B 1 47 ? -0.91 2.51 9.969 1 54.84 47 GLY B O 1
ATOM 2532 N N . GLY B 1 48 ? 1.012 3.092 11.07 1 64.81 48 GLY B N 1
ATOM 2533 C CA . GLY B 1 48 ? 1.763 3.006 9.828 1 64.81 48 GLY B CA 1
ATOM 2534 C C . GLY B 1 48 ? 1.912 1.585 9.312 1 64.81 48 GLY B C 1
ATOM 2535 O O . GLY B 1 48 ? 2.002 1.36 8.109 1 64.81 48 GLY B O 1
ATOM 2536 N N . PHE B 1 49 ? 1.72 0.605 10.312 1 77.75 49 PHE B N 1
ATOM 2537 C CA . PHE B 1 49 ? 1.958 -0.768 9.891 1 77.75 49 PHE B CA 1
ATOM 2538 C C . PHE B 1 49 ? 0.642 -1.502 9.664 1 77.75 49 PHE B C 1
ATOM 2540 O O . PHE B 1 49 ? 0.634 -2.654 9.227 1 77.75 49 PHE B O 1
ATOM 2547 N N . LEU B 1 50 ? -0.405 -0.847 9.898 1 81.31 50 LEU B N 1
ATOM 2548 C CA . LEU B 1 50 ? -1.709 -1.48 9.742 1 81.31 50 LEU B CA 1
ATOM 2549 C C . LEU B 1 50 ? -1.971 -1.832 8.281 1 81.31 50 LEU B C 1
ATOM 2551 O O . LEU B 1 50 ? -2.377 -2.953 7.973 1 81.31 50 LEU B O 1
ATOM 2555 N N . LYS B 1 51 ? -1.667 -0.965 7.457 1 86.44 51 LYS B N 1
ATOM 2556 C CA . LYS B 1 51 ? -1.957 -1.175 6.043 1 86.44 51 LYS B CA 1
ATOM 2557 C C . LYS B 1 51 ? -1.121 -2.316 5.473 1 86.44 51 LYS B C 1
ATOM 2559 O O . LYS B 1 51 ? -1.66 -3.244 4.863 1 86.44 51 LYS B O 1
ATOM 2564 N N . PRO B 1 52 ? 0.164 -2.346 5.785 1 89.06 52 PRO B N 1
ATOM 2565 C CA . PRO B 1 52 ? 0.962 -3.451 5.25 1 89.06 52 PRO B CA 1
ATOM 2566 C C . PRO B 1 52 ? 0.562 -4.805 5.832 1 89.06 52 PRO B C 1
ATOM 2568 O O . PRO B 1 52 ? 0.656 -5.828 5.145 1 89.06 52 PRO B O 1
ATOM 2571 N N . ILE B 1 53 ? 0.119 -4.867 7.027 1 87.06 53 ILE B N 1
ATOM 2572 C CA . ILE B 1 53 ? -0.266 -6.121 7.664 1 87.06 53 ILE B CA 1
ATOM 2573 C C . ILE B 1 53 ? -1.551 -6.648 7.031 1 87.06 53 ILE B C 1
ATOM 2575 O O . ILE B 1 53 ? -1.627 -7.82 6.652 1 87.06 53 ILE B O 1
ATOM 2579 N N . ILE B 1 54 ? -2.523 -5.797 6.922 1 86.75 54 ILE B N 1
ATOM 2580 C CA . ILE B 1 54 ? -3.82 -6.195 6.387 1 86.75 54 ILE B CA 1
ATOM 2581 C C . ILE B 1 54 ? -3.688 -6.523 4.902 1 86.75 54 ILE B C 1
ATOM 2583 O O . ILE B 1 54 ? -4.172 -7.562 4.441 1 86.75 54 ILE B O 1
ATOM 2587 N N . PHE B 1 55 ? -3.037 -5.645 4.188 1 90.06 55 PHE B N 1
ATOM 2588 C CA . PHE B 1 55 ? -2.863 -5.836 2.754 1 90.06 55 PHE B CA 1
ATOM 2589 C C . PHE B 1 55 ? -2.051 -7.094 2.469 1 90.06 55 PHE B C 1
ATOM 2591 O O . PHE B 1 55 ? -2.438 -7.914 1.635 1 90.06 55 PHE B O 1
ATOM 2598 N N . GLY B 1 56 ? -0.955 -7.215 3.133 1 90.94 56 GLY B N 1
ATOM 2599 C CA . GLY B 1 56 ? -0.103 -8.383 2.947 1 90.94 56 GLY B CA 1
ATOM 2600 C C . GLY B 1 56 ? -0.786 -9.688 3.312 1 90.94 56 GLY B C 1
ATOM 2601 O O . GLY B 1 56 ? -0.659 -10.68 2.598 1 90.94 56 GLY B O 1
ATOM 2602 N N . GLY B 1 57 ? -1.435 -9.688 4.422 1 90.38 57 GLY B N 1
ATOM 2603 C CA . GLY B 1 57 ? -2.143 -10.883 4.852 1 90.38 57 GLY B CA 1
ATOM 2604 C C . GLY B 1 57 ? -3.23 -11.312 3.885 1 90.38 57 GLY B C 1
ATOM 2605 O O . GLY B 1 57 ? -3.295 -12.477 3.488 1 90.38 57 GLY B O 1
ATOM 2606 N N . LEU B 1 58 ? -4.023 -10.383 3.52 1 88.94 58 LEU B N 1
ATOM 2607 C CA . LEU B 1 58 ? -5.121 -10.664 2.6 1 88.94 58 LEU B CA 1
ATOM 2608 C C . LEU B 1 58 ? -4.59 -11.164 1.259 1 88.94 58 LEU B C 1
ATOM 2610 O O . LEU B 1 58 ? -5.074 -12.164 0.732 1 88.94 58 LEU B O 1
ATOM 2614 N N . ASP B 1 59 ? -3.654 -10.484 0.751 1 92 59 ASP B N 1
ATOM 2615 C CA . ASP B 1 59 ? -3.088 -10.852 -0.545 1 92 59 ASP B CA 1
ATOM 2616 C C . ASP B 1 59 ? -2.406 -12.211 -0.486 1 92 59 ASP B C 1
ATOM 2618 O O . ASP B 1 59 ? -2.496 -13 -1.432 1 92 59 ASP B O 1
ATOM 2622 N N . GLY B 1 60 ? -1.679 -12.414 0.575 1 92.06 60 GLY B N 1
ATOM 2623 C CA . GLY B 1 60 ? -1.036 -13.711 0.734 1 92.06 60 GLY B CA 1
ATOM 2624 C C . GLY B 1 60 ? -2.014 -14.867 0.705 1 92.06 60 GLY B C 1
ATOM 2625 O O . GLY B 1 60 ? -1.791 -15.859 0.004 1 92.06 60 GLY B O 1
ATOM 2626 N N . ILE B 1 61 ? -3.059 -14.789 1.42 1 89.69 61 ILE B N 1
ATOM 2627 C CA . ILE B 1 61 ? -4.078 -15.828 1.497 1 89.69 61 ILE B CA 1
ATOM 2628 C C . ILE B 1 61 ? -4.691 -16.047 0.118 1 89.69 61 ILE B C 1
ATOM 2630 O O . ILE B 1 61 ? -4.801 -17.188 -0.343 1 89.69 61 ILE B O 1
ATOM 2634 N N . LEU B 1 62 ? -5.012 -15 -0.494 1 88.94 62 LEU B N 1
ATOM 2635 C CA . LEU B 1 62 ? -5.738 -15.086 -1.755 1 88.94 62 LEU B CA 1
ATOM 2636 C C . LEU B 1 62 ? -4.828 -15.578 -2.875 1 88.94 62 LEU B C 1
ATOM 2638 O O . LEU B 1 62 ? -5.27 -16.312 -3.762 1 88.94 62 LEU B O 1
ATOM 2642 N N . THR B 1 63 ? -3.617 -15.125 -2.852 1 89.38 63 THR B N 1
ATOM 2643 C CA . THR B 1 63 ? -2.654 -15.57 -3.855 1 89.38 63 THR B CA 1
ATOM 2644 C C . THR B 1 63 ? -2.424 -17.078 -3.758 1 89.38 63 THR B C 1
ATOM 2646 O O . THR B 1 63 ? -2.424 -17.781 -4.77 1 89.38 63 THR B O 1
ATOM 2649 N N . SER B 1 64 ? -2.203 -17.531 -2.617 1 89.12 64 SER B N 1
ATOM 2650 C CA . SER B 1 64 ? -2 -18.969 -2.41 1 89.12 64 SER B CA 1
ATOM 2651 C C . SER B 1 64 ? -3.238 -19.766 -2.807 1 89.12 64 SER B C 1
ATOM 2653 O O . SER B 1 64 ? -3.131 -20.812 -3.439 1 89.12 64 SER B O 1
ATOM 2655 N N . PHE B 1 65 ? -4.324 -19.297 -2.426 1 87.56 65 PHE B N 1
ATOM 2656 C CA . PHE B 1 65 ? -5.562 -20 -2.74 1 87.56 65 PHE B CA 1
ATOM 2657 C C . PHE B 1 65 ? -5.844 -19.969 -4.238 1 87.56 65 PHE B C 1
ATOM 2659 O O . PHE B 1 65 ? -6.43 -20.906 -4.789 1 87.56 65 PHE B O 1
ATOM 2666 N N . ALA B 1 66 ? -5.441 -18.891 -4.844 1 87.56 66 ALA B N 1
ATOM 2667 C CA . ALA B 1 66 ? -5.602 -18.812 -6.293 1 87.56 66 ALA B CA 1
ATOM 2668 C C . ALA B 1 66 ? -4.824 -19.922 -7 1 87.56 66 ALA B C 1
ATOM 2670 O O . ALA B 1 66 ? -5.277 -20.453 -8.016 1 87.56 66 ALA B O 1
ATOM 2671 N N . ILE B 1 67 ? -3.66 -20.203 -6.52 1 87.06 67 ILE B N 1
ATOM 2672 C CA . ILE B 1 67 ? -2.877 -21.281 -7.094 1 87.06 67 ILE B CA 1
ATOM 2673 C C . ILE B 1 67 ? -3.625 -22.609 -6.922 1 87.06 67 ILE B C 1
ATOM 2675 O O . ILE B 1 67 ? -3.732 -23.391 -7.863 1 87.06 67 ILE B O 1
ATOM 2679 N N . VAL B 1 68 ? -4.137 -22.828 -5.742 1 86.25 68 VAL B N 1
ATOM 2680 C CA . VAL B 1 68 ? -4.863 -24.047 -5.43 1 86.25 68 VAL B CA 1
ATOM 2681 C C . VAL B 1 68 ? -6.113 -24.156 -6.297 1 86.25 68 VAL B C 1
ATOM 2683 O O . VAL B 1 68 ? -6.379 -25.188 -6.902 1 86.25 68 VAL B O 1
ATOM 2686 N N . ALA B 1 69 ? -6.871 -23.094 -6.316 1 87.25 69 ALA B N 1
ATOM 2687 C CA . ALA B 1 69 ? -8.117 -23.062 -7.082 1 87.25 69 ALA B CA 1
ATOM 2688 C C . ALA B 1 69 ? -7.84 -23.188 -8.578 1 87.25 69 ALA B C 1
ATOM 2690 O O . ALA B 1 69 ? -8.57 -23.891 -9.297 1 87.25 69 ALA B O 1
ATOM 2691 N N . GLY B 1 70 ? -6.863 -22.484 -9.039 1 86.75 70 GLY B N 1
ATOM 2692 C CA . GLY B 1 70 ? -6.484 -22.594 -10.438 1 86.75 70 GLY B CA 1
ATOM 2693 C C . GLY B 1 70 ? -6.051 -23.984 -10.828 1 86.75 70 GLY B C 1
ATOM 2694 O O . GLY B 1 70 ? -6.387 -24.469 -11.914 1 86.75 70 GLY B O 1
ATOM 2695 N N . ALA B 1 71 ? -5.266 -24.625 -10.008 1 86.5 71 ALA B N 1
ATOM 2696 C CA . ALA B 1 71 ? -4.824 -26 -10.258 1 86.5 71 ALA B CA 1
ATOM 2697 C C . ALA B 1 71 ? -6.012 -26.953 -10.289 1 86.5 71 ALA B C 1
ATOM 2699 O O . ALA B 1 71 ? -6.07 -27.859 -11.125 1 86.5 71 ALA B O 1
ATOM 2700 N N . ALA B 1 72 ? -6.871 -26.781 -9.32 1 84 72 ALA B N 1
ATOM 2701 C CA . ALA B 1 72 ? -8.078 -27.609 -9.289 1 84 72 ALA B CA 1
ATOM 2702 C C . ALA B 1 72 ? -8.922 -27.406 -10.539 1 84 72 ALA B C 1
ATOM 2704 O O . ALA B 1 72 ? -9.406 -28.359 -11.133 1 84 72 ALA B O 1
ATOM 2705 N N . GLY B 1 73 ? -9.094 -26.203 -10.906 1 84.5 73 GLY B N 1
ATOM 2706 C CA . GLY B 1 73 ? -9.836 -25.891 -12.117 1 84.5 73 GLY B CA 1
ATOM 2707 C C . GLY B 1 73 ? -9.164 -26.422 -13.375 1 84.5 73 GLY B C 1
ATOM 2708 O O . GLY B 1 73 ? -9.844 -26.781 -14.344 1 84.5 73 GLY B O 1
ATOM 2709 N N . GLY B 1 74 ? -7.855 -26.422 -13.391 1 86.5 74 GLY B N 1
ATOM 2710 C CA . GLY B 1 74 ? -7.086 -26.875 -14.539 1 86.5 74 GLY B CA 1
ATOM 2711 C C . GLY B 1 74 ? -6.824 -28.375 -14.531 1 86.5 74 GLY B C 1
ATOM 2712 O O . GLY B 1 74 ? -6.18 -28.906 -15.438 1 86.5 74 GLY B O 1
ATOM 2713 N N . GLY B 1 75 ? -7.215 -29.047 -13.523 1 84.31 75 GLY B N 1
ATOM 2714 C CA . GLY B 1 75 ? -7.031 -30.484 -13.43 1 84.31 75 GLY B CA 1
ATOM 2715 C C . GLY B 1 75 ? -5.594 -30.891 -13.172 1 84.31 75 GLY B C 1
ATOM 2716 O O . GLY B 1 75 ? -5.133 -31.922 -13.68 1 84.31 75 GLY B O 1
ATOM 2717 N N . LEU B 1 76 ? -4.93 -30.047 -12.492 1 83.88 76 LEU B N 1
ATOM 2718 C CA . LEU B 1 76 ? -3.521 -30.328 -12.227 1 83.88 76 LEU B CA 1
ATOM 2719 C C . LEU B 1 76 ? -3.355 -31.156 -10.969 1 83.88 76 LEU B C 1
ATOM 2721 O O . LEU B 1 76 ? -4.215 -31.141 -10.078 1 83.88 76 LEU B O 1
ATOM 2725 N N . SER B 1 77 ? -2.27 -31.844 -10.859 1 82.5 77 SER B N 1
ATOM 2726 C CA . SER B 1 77 ? -1.998 -32.75 -9.742 1 82.5 77 SER B CA 1
ATOM 2727 C C . SER B 1 77 ? -1.598 -31.969 -8.492 1 82.5 77 SER B C 1
ATOM 2729 O O . SER B 1 77 ? -1.141 -30.828 -8.578 1 82.5 77 SER B O 1
ATOM 2731 N N . PRO B 1 78 ? -1.774 -32.562 -7.332 1 81.25 78 PRO B N 1
ATOM 2732 C CA . PRO B 1 78 ? -1.365 -31.938 -6.07 1 81.25 78 PRO B CA 1
ATOM 2733 C C . PRO B 1 78 ? 0.13 -31.641 -6.02 1 81.25 78 PRO B C 1
ATOM 2735 O O . PRO B 1 78 ? 0.553 -30.719 -5.324 1 81.25 78 PRO B O 1
ATOM 2738 N N . GLU B 1 79 ? 0.925 -32.406 -6.793 1 82.19 79 GLU B N 1
ATOM 2739 C CA . GLU B 1 79 ? 2.363 -32.156 -6.844 1 82.19 79 GLU B CA 1
ATOM 2740 C C . GLU B 1 79 ? 2.676 -30.797 -7.445 1 82.19 79 GLU B C 1
ATOM 2742 O O . GLU B 1 79 ? 3.596 -30.109 -6.996 1 82.19 79 GLU B O 1
ATOM 2747 N N . VAL B 1 80 ? 1.872 -30.453 -8.422 1 84.69 80 VAL B N 1
ATOM 2748 C CA . VAL B 1 80 ? 2.039 -29.156 -9.07 1 84.69 80 VAL B CA 1
ATOM 2749 C C . VAL B 1 80 ? 1.723 -28.031 -8.086 1 84.69 80 VAL B C 1
ATOM 2751 O O . VAL B 1 80 ? 2.424 -27.016 -8.047 1 84.69 80 VAL B O 1
ATOM 2754 N N . VAL B 1 81 ? 0.723 -28.266 -7.289 1 84.62 81 VAL B N 1
ATOM 2755 C CA . VAL B 1 81 ? 0.302 -27.281 -6.301 1 84.62 81 VAL B CA 1
ATOM 2756 C C . VAL B 1 81 ? 1.396 -27.109 -5.25 1 84.62 81 VAL B C 1
ATOM 2758 O O . VAL B 1 81 ? 1.657 -25.984 -4.801 1 84.62 81 VAL B O 1
ATOM 2761 N N . MET B 1 82 ? 2.021 -28.156 -4.91 1 84.38 82 MET B N 1
ATOM 2762 C CA . MET B 1 82 ? 3.062 -28.078 -3.889 1 84.38 82 MET B CA 1
ATOM 2763 C C . MET B 1 82 ? 4.289 -27.344 -4.418 1 84.38 82 MET B C 1
ATOM 2765 O O . MET B 1 82 ? 4.828 -26.469 -3.744 1 84.38 82 MET B O 1
ATOM 2769 N N . VAL B 1 83 ? 4.711 -27.719 -5.613 1 84.88 83 VAL B N 1
ATOM 2770 C CA . VAL B 1 83 ? 5.898 -27.109 -6.207 1 84.88 83 VAL B CA 1
ATOM 2771 C C . VAL B 1 83 ? 5.664 -25.625 -6.445 1 84.88 83 VAL B C 1
ATOM 2773 O O . VAL B 1 83 ? 6.445 -24.781 -5.984 1 84.88 83 VAL B O 1
ATOM 2776 N N . LEU B 1 84 ? 4.531 -25.281 -7.062 1 87.19 84 LEU B N 1
ATOM 2777 C CA . LEU B 1 84 ? 4.277 -23.891 -7.441 1 87.19 84 LEU B CA 1
ATOM 2778 C C . LEU B 1 84 ? 3.732 -23.109 -6.258 1 87.19 84 LEU B C 1
ATOM 2780 O O . LEU B 1 84 ? 4 -21.906 -6.129 1 87.19 84 LEU B O 1
ATOM 2784 N N . GLY B 1 85 ? 2.936 -23.766 -5.426 1 87.19 85 GLY B N 1
ATOM 2785 C CA . GLY B 1 85 ? 2.414 -23.078 -4.246 1 87.19 85 GLY B CA 1
ATOM 2786 C C . GLY B 1 85 ? 3.504 -22.547 -3.334 1 87.19 85 GLY B C 1
ATOM 2787 O O . GLY B 1 85 ? 3.514 -21.375 -2.994 1 87.19 85 GLY B O 1
ATOM 2788 N N . PHE B 1 86 ? 4.48 -23.359 -3.045 1 87 86 PHE B N 1
ATOM 2789 C CA . PHE B 1 86 ? 5.52 -22.953 -2.107 1 87 86 PHE B CA 1
ATOM 2790 C C . PHE B 1 86 ? 6.551 -22.062 -2.793 1 87 86 PHE B C 1
ATOM 2792 O O . PHE B 1 86 ? 7.047 -21.094 -2.197 1 87 86 PHE B O 1
ATOM 2799 N N . SER B 1 87 ? 6.922 -22.469 -3.988 1 88.88 87 SER B N 1
ATOM 2800 C CA . SER B 1 87 ? 7.871 -21.609 -4.691 1 88.88 87 SER B CA 1
ATOM 2801 C C . SER B 1 87 ? 7.309 -20.203 -4.883 1 88.88 87 SER B C 1
ATOM 2803 O O . SER B 1 87 ? 8.008 -19.219 -4.656 1 88.88 87 SER B O 1
ATOM 2805 N N . ASN B 1 88 ? 6.062 -20.062 -5.223 1 87.31 88 ASN B N 1
ATOM 2806 C CA . ASN B 1 88 ? 5.449 -18.781 -5.531 1 87.31 88 ASN B CA 1
ATOM 2807 C C . ASN B 1 88 ? 5.18 -17.969 -4.27 1 87.31 88 ASN B C 1
ATOM 2809 O O . ASN B 1 88 ? 5.301 -16.75 -4.277 1 87.31 88 ASN B O 1
ATOM 2813 N N . ILE B 1 89 ? 4.781 -18.609 -3.209 1 87.94 89 ILE B N 1
ATOM 2814 C CA . ILE B 1 89 ? 4.441 -17.875 -2 1 87.94 89 ILE B CA 1
ATOM 2815 C C . ILE B 1 89 ? 5.68 -17.156 -1.476 1 87.94 89 ILE B C 1
ATOM 2817 O O . ILE B 1 89 ? 5.609 -15.984 -1.082 1 87.94 89 ILE B O 1
ATOM 2821 N N . PHE B 1 90 ? 6.793 -17.812 -1.451 1 88.75 90 PHE B N 1
ATOM 2822 C CA . PHE B 1 90 ? 8.008 -17.188 -0.929 1 88.75 90 PHE B CA 1
ATOM 2823 C C . PHE B 1 90 ? 8.516 -16.109 -1.881 1 88.75 90 PHE B C 1
ATOM 2825 O O . PHE B 1 90 ? 8.938 -15.039 -1.443 1 88.75 90 PHE B O 1
ATOM 2832 N N . ALA B 1 91 ? 8.531 -16.5 -3.133 1 90.19 91 ALA B N 1
ATOM 2833 C CA . ALA B 1 91 ? 8.945 -15.5 -4.121 1 90.19 91 ALA B CA 1
ATOM 2834 C C . ALA B 1 91 ? 8.031 -14.281 -4.094 1 90.19 91 ALA B C 1
ATOM 2836 O O . ALA B 1 91 ? 8.492 -13.148 -4.184 1 90.19 91 ALA B O 1
ATOM 2837 N N . ASP B 1 92 ? 6.73 -14.523 -4.004 1 91.44 92 ASP B N 1
ATOM 2838 C CA . ASP B 1 92 ? 5.758 -13.43 -3.982 1 91.44 92 ASP B CA 1
ATOM 2839 C C . ASP B 1 92 ? 5.883 -12.609 -2.699 1 91.44 92 ASP B C 1
ATOM 2841 O O . ASP B 1 92 ? 5.656 -11.398 -2.705 1 91.44 92 ASP B O 1
ATOM 2845 N N . ALA B 1 93 ? 6.129 -13.312 -1.584 1 94 93 ALA B N 1
ATOM 2846 C CA . ALA B 1 93 ? 6.355 -12.594 -0.336 1 94 93 ALA B CA 1
ATOM 2847 C C . ALA B 1 93 ? 7.531 -11.625 -0.469 1 94 93 ALA B C 1
ATOM 2849 O O . ALA B 1 93 ? 7.457 -10.484 -0.016 1 94 93 ALA B O 1
ATOM 2850 N N . LEU B 1 94 ? 8.578 -12.125 -0.997 1 91.31 94 LEU B N 1
ATOM 2851 C CA . LEU B 1 94 ? 9.742 -11.273 -1.23 1 91.31 94 LEU B CA 1
ATOM 2852 C C . LEU B 1 94 ? 9.391 -10.125 -2.168 1 91.31 94 LEU B C 1
ATOM 2854 O O . LEU B 1 94 ? 9.797 -8.984 -1.935 1 91.31 94 LEU B O 1
ATOM 2858 N N . SER B 1 95 ? 8.672 -10.438 -3.238 1 90.62 95 SER B N 1
ATOM 2859 C CA . SER B 1 95 ? 8.234 -9.422 -4.188 1 90.62 95 SER B CA 1
ATOM 2860 C C . SER B 1 95 ? 7.387 -8.352 -3.5 1 90.62 95 SER B C 1
ATOM 2862 O O . SER B 1 95 ? 7.551 -7.16 -3.762 1 90.62 95 SER B O 1
ATOM 2864 N N . MET B 1 96 ? 6.48 -8.75 -2.598 1 93.44 96 MET B N 1
ATOM 2865 C CA . MET B 1 96 ? 5.621 -7.828 -1.86 1 93.44 96 MET B CA 1
ATOM 2866 C C . MET B 1 96 ? 6.449 -6.91 -0.965 1 93.44 96 MET B C 1
ATOM 2868 O O . MET B 1 96 ? 6.207 -5.703 -0.913 1 93.44 96 MET B O 1
ATOM 2872 N N . GLY B 1 97 ? 7.348 -7.527 -0.242 1 92.62 97 GLY B N 1
ATOM 2873 C CA . GLY B 1 97 ? 8.203 -6.738 0.63 1 92.62 97 GLY B CA 1
ATOM 2874 C C . GLY B 1 97 ? 9.047 -5.727 -0.121 1 92.62 97 GLY B C 1
ATOM 2875 O O . GLY B 1 97 ? 9.086 -4.551 0.245 1 92.62 97 GLY B O 1
ATOM 2876 N N . VAL B 1 98 ? 9.695 -6.16 -1.125 1 87.81 98 VAL B N 1
ATOM 2877 C CA . VAL B 1 98 ? 10.531 -5.293 -1.95 1 87.81 98 VAL B CA 1
ATOM 2878 C C . VAL B 1 98 ? 9.664 -4.234 -2.633 1 87.81 98 VAL B C 1
ATOM 2880 O O . VAL B 1 98 ? 10.055 -3.07 -2.725 1 87.81 98 VAL B O 1
ATOM 2883 N N . GLY B 1 99 ? 8.555 -4.656 -3.156 1 87.81 99 GLY B N 1
ATOM 2884 C CA . GLY B 1 99 ? 7.637 -3.715 -3.777 1 87.81 99 GLY B CA 1
ATOM 2885 C C . GLY B 1 99 ? 7.188 -2.611 -2.838 1 87.81 99 GLY B C 1
ATOM 2886 O O . GLY B 1 99 ? 7.145 -1.44 -3.221 1 87.81 99 GLY B O 1
ATOM 2887 N N . GLU B 1 100 ? 6.809 -3.027 -1.633 1 89.94 100 GLU B N 1
ATOM 2888 C CA . GLU B 1 100 ? 6.418 -2.039 -0.631 1 89.94 100 GLU B CA 1
ATOM 2889 C C . GLU B 1 100 ? 7.566 -1.079 -0.325 1 89.94 100 GLU B C 1
ATOM 2891 O O . GLU B 1 100 ? 7.355 0.129 -0.204 1 89.94 100 GLU B O 1
ATOM 2896 N N . PHE B 1 101 ? 8.75 -1.592 -0.169 1 86.62 101 PHE B N 1
ATOM 2897 C CA . PHE B 1 101 ? 9.93 -0.783 0.124 1 86.62 101 PHE B CA 1
ATOM 2898 C C . PHE B 1 101 ? 10.195 0.212 -0.999 1 86.62 101 PHE B C 1
ATOM 2900 O O . PHE B 1 101 ? 10.312 1.414 -0.753 1 86.62 101 PHE B O 1
ATOM 2907 N N . LEU B 1 102 ? 10.227 -0.277 -2.176 1 84 102 LEU B N 1
ATOM 2908 C CA . LEU B 1 102 ? 10.586 0.562 -3.314 1 84 102 LEU B CA 1
ATOM 2909 C C . LEU B 1 102 ? 9.484 1.581 -3.607 1 84 102 LEU B C 1
ATOM 2911 O O . LEU B 1 102 ? 9.781 2.715 -3.994 1 84 102 LEU B O 1
ATOM 2915 N N . SER B 1 103 ? 8.234 1.123 -3.564 1 87 103 SER B N 1
ATOM 2916 C CA . SER B 1 103 ? 7.141 2.051 -3.824 1 87 103 SER B CA 1
ATOM 2917 C C . SER B 1 103 ? 7.078 3.145 -2.764 1 87 103 SER B C 1
ATOM 2919 O O . SER B 1 103 ? 6.84 4.312 -3.08 1 87 103 SER B O 1
ATOM 2921 N N . SER B 1 104 ? 7.254 2.783 -1.483 1 87.5 104 SER B N 1
ATOM 2922 C CA . SER B 1 104 ? 7.289 3.764 -0.402 1 87.5 104 SER B CA 1
ATOM 2923 C C . SER B 1 104 ? 8.461 4.723 -0.563 1 87.5 104 SER B C 1
ATOM 2925 O O . SER B 1 104 ? 8.32 5.93 -0.337 1 87.5 104 SER B O 1
ATOM 2927 N N . LYS B 1 105 ? 9.562 4.172 -0.854 1 84.56 105 LYS B N 1
ATOM 2928 C CA . LYS B 1 105 ? 10.742 4.996 -1.082 1 84.56 105 LYS B CA 1
ATOM 2929 C C . LYS B 1 105 ? 10.516 5.984 -2.221 1 84.56 105 LYS B C 1
ATOM 2931 O O . LYS B 1 105 ? 10.867 7.16 -2.111 1 84.56 105 LYS B O 1
ATOM 2936 N N . ALA B 1 106 ? 9.961 5.512 -3.283 1 82.44 106 ALA B N 1
ATOM 2937 C CA . ALA B 1 106 ? 9.672 6.371 -4.43 1 82.44 106 ALA B CA 1
ATOM 2938 C C . ALA B 1 106 ? 8.703 7.48 -4.047 1 82.44 106 ALA B C 1
ATOM 2940 O O . ALA B 1 106 ? 8.852 8.625 -4.484 1 82.44 106 ALA B O 1
ATOM 2941 N N . THR B 1 107 ? 7.691 7.141 -3.316 1 85.56 107 THR B N 1
ATOM 2942 C CA . THR B 1 107 ? 6.707 8.117 -2.865 1 85.56 107 THR B CA 1
ATOM 2943 C C . THR B 1 107 ? 7.359 9.18 -1.989 1 85.56 107 THR B C 1
ATOM 2945 O O . THR B 1 107 ? 7.094 10.375 -2.148 1 85.56 107 THR B O 1
ATOM 2948 N N . ASN B 1 108 ? 8.156 8.75 -1.078 1 86.94 108 ASN B N 1
ATOM 2949 C CA . ASN B 1 108 ? 8.844 9.68 -0.187 1 86.94 108 ASN B CA 1
ATOM 2950 C C . ASN B 1 108 ? 9.773 10.617 -0.958 1 86.94 108 ASN B C 1
ATOM 2952 O O . ASN B 1 108 ? 9.859 11.805 -0.641 1 86.94 108 ASN B O 1
ATOM 2956 N N . GLU B 1 109 ? 10.453 10.086 -1.865 1 83.31 109 GLU B N 1
ATOM 2957 C CA . GLU B 1 109 ? 11.32 10.914 -2.691 1 83.31 109 GLU B CA 1
ATOM 2958 C C . GLU B 1 109 ? 10.516 11.93 -3.496 1 83.31 109 GLU B C 1
ATOM 2960 O O . GLU B 1 109 ? 10.961 13.062 -3.707 1 83.31 109 GLU B O 1
ATOM 2965 N N . TRP B 1 110 ? 9.391 11.492 -3.951 1 83.06 110 TRP B N 1
ATOM 2966 C CA . TRP B 1 110 ? 8.5 12.406 -4.656 1 83.06 110 TRP B CA 1
ATOM 2967 C C . TRP B 1 110 ? 8.031 13.523 -3.736 1 83.06 110 TRP B C 1
ATOM 2969 O O . TRP B 1 110 ? 8 14.695 -4.137 1 83.06 110 TRP B O 1
ATOM 2979 N N . ILE B 1 111 ? 7.668 13.211 -2.549 1 86.19 111 ILE B N 1
ATOM 2980 C CA . ILE B 1 111 ? 7.219 14.203 -1.57 1 86.19 111 ILE B CA 1
ATOM 2981 C C . ILE B 1 111 ? 8.344 15.195 -1.289 1 86.19 111 ILE B C 1
ATOM 2983 O O . ILE B 1 111 ? 8.109 16.406 -1.217 1 86.19 111 ILE B O 1
ATOM 2987 N N . LEU B 1 112 ? 9.539 14.695 -1.111 1 86.12 112 LEU B N 1
ATOM 2988 C CA . LEU B 1 112 ? 10.688 15.555 -0.845 1 86.12 112 LEU B CA 1
ATOM 2989 C C . LEU B 1 112 ? 10.953 16.484 -2.025 1 86.12 112 LEU B C 1
ATOM 2991 O O . LEU B 1 112 ? 11.375 17.625 -1.839 1 86.12 112 LEU B O 1
ATOM 2995 N N . SER B 1 113 ? 10.742 15.922 -3.195 1 83.44 113 SER B N 1
ATOM 2996 C CA . SER B 1 113 ? 10.891 16.766 -4.383 1 83.44 113 SER B CA 1
ATOM 2997 C C . SER B 1 113 ? 9.852 17.875 -4.406 1 83.44 113 SER B C 1
ATOM 2999 O O . SER B 1 113 ? 10.148 19 -4.836 1 83.44 113 SER B O 1
ATOM 3001 N N . GLU B 1 114 ? 8.648 17.578 -4.059 1 83.56 114 GLU B N 1
ATOM 3002 C CA . GLU B 1 114 ? 7.602 18.578 -3.959 1 83.56 114 GLU B CA 1
ATOM 3003 C C . GLU B 1 114 ? 7.938 19.625 -2.893 1 83.56 114 GLU B C 1
ATOM 3005 O O . GLU B 1 114 ? 7.594 20.797 -3.033 1 83.56 114 GLU B O 1
ATOM 3010 N N . ARG B 1 115 ? 8.461 19.156 -1.766 1 88 115 ARG B N 1
ATOM 3011 C CA . ARG B 1 115 ? 8.867 20.078 -0.714 1 88 115 ARG B CA 1
ATOM 3012 C C . ARG B 1 115 ? 9.898 21.078 -1.233 1 88 115 ARG B C 1
ATOM 3014 O O . ARG B 1 115 ? 9.844 22.266 -0.897 1 88 115 ARG B O 1
ATOM 3021 N N . LYS B 1 116 ? 10.859 20.594 -1.964 1 86 116 LYS B N 1
ATOM 3022 C CA . LYS B 1 116 ? 11.867 21.469 -2.555 1 86 116 LYS B CA 1
ATOM 3023 C C . LYS B 1 116 ? 11.219 22.5 -3.48 1 86 116 LYS B C 1
ATOM 3025 O O . LYS B 1 116 ? 11.648 23.656 -3.525 1 86 116 LYS B O 1
ATOM 3030 N N . ARG B 1 117 ? 10.312 22.016 -4.227 1 83.5 117 ARG B N 1
ATOM 3031 C CA . ARG B 1 117 ? 9.57 22.906 -5.109 1 83.5 117 ARG B CA 1
ATOM 3032 C C . ARG B 1 117 ? 8.859 24 -4.312 1 83.5 117 ARG B C 1
ATOM 3034 O O . ARG B 1 117 ? 8.883 25.172 -4.688 1 83.5 117 ARG B O 1
ATOM 3041 N N . GLU B 1 118 ? 8.172 23.594 -3.256 1 86.12 118 GLU B N 1
ATOM 3042 C CA . GLU B 1 118 ? 7.477 24.547 -2.4 1 86.12 118 GLU B CA 1
ATOM 3043 C C . GLU B 1 118 ? 8.453 25.531 -1.757 1 86.12 118 GLU B C 1
ATOM 3045 O O . GLU B 1 118 ? 8.133 26.703 -1.574 1 86.12 118 GLU B O 1
ATOM 3050 N N . GLU B 1 119 ? 9.57 25.016 -1.326 1 88.12 119 GLU B N 1
ATOM 3051 C CA . GLU B 1 119 ? 10.617 25.875 -0.774 1 88.12 119 GLU B CA 1
ATOM 3052 C C . GLU B 1 119 ? 11.062 26.922 -1.788 1 88.12 119 GLU B C 1
ATOM 3054 O O . GLU B 1 119 ? 11.266 28.094 -1.436 1 88.12 119 GLU B O 1
ATOM 3059 N N . TRP B 1 120 ? 11.234 26.469 -2.969 1 84.88 120 TRP B N 1
ATOM 3060 C CA . TRP B 1 120 ? 11.602 27.359 -4.059 1 84.88 120 TRP B CA 1
ATOM 3061 C C . TRP B 1 120 ? 10.531 28.422 -4.285 1 84.88 120 TRP B C 1
ATOM 3063 O O . TRP B 1 120 ? 10.836 29.594 -4.527 1 84.88 120 TRP B O 1
ATOM 3073 N N . GLU B 1 121 ? 9.281 28.047 -4.238 1 84.19 121 GLU B N 1
ATOM 3074 C CA . GLU B 1 121 ? 8.18 28.984 -4.41 1 84.19 121 GLU B CA 1
ATOM 3075 C C . GLU B 1 121 ? 8.133 30 -3.271 1 84.19 121 GLU B C 1
ATOM 3077 O O . GLU B 1 121 ? 7.84 31.172 -3.49 1 84.19 121 GLU B O 1
ATOM 3082 N N . MET B 1 122 ? 8.398 29.578 -2.072 1 86.69 122 MET B N 1
ATOM 3083 C CA . MET B 1 122 ? 8.414 30.453 -0.913 1 86.69 122 MET B CA 1
ATOM 3084 C C . MET B 1 122 ? 9.547 31.469 -1.025 1 86.69 122 MET B C 1
ATOM 3086 O O . MET B 1 122 ? 9.422 32.594 -0.556 1 86.69 122 MET B O 1
ATOM 3090 N N . GLU B 1 123 ? 10.602 31.094 -1.59 1 86.88 123 GLU B N 1
ATOM 3091 C CA . GLU B 1 123 ? 11.75 31.984 -1.763 1 86.88 123 GLU B CA 1
ATOM 3092 C C . GLU B 1 123 ? 11.492 33 -2.861 1 86.88 123 GLU B C 1
ATOM 3094 O O . GLU B 1 123 ? 11.945 34.156 -2.773 1 86.88 123 GLU B O 1
ATOM 3099 N N . ASN B 1 124 ? 10.742 32.625 -3.842 1 84.25 124 ASN B N 1
ATOM 3100 C CA . ASN B 1 124 ? 10.602 33.438 -5.027 1 84.25 124 ASN B CA 1
ATOM 3101 C C . ASN B 1 124 ? 9.305 34.25 -5 1 84.25 124 ASN B C 1
ATOM 3103 O O . ASN B 1 124 ? 9.195 35.281 -5.664 1 84.25 124 ASN B O 1
ATOM 3107 N N . TYR B 1 125 ? 8.305 33.75 -4.273 1 86.38 125 TYR B N 1
ATOM 3108 C CA . TYR B 1 125 ? 7.016 34.438 -4.211 1 86.38 125 TYR B CA 1
ATOM 3109 C C . TYR B 1 125 ? 6.336 34.219 -2.869 1 86.38 125 TYR B C 1
ATOM 3111 O O . TYR B 1 125 ? 5.223 33.688 -2.816 1 86.38 125 TYR B O 1
ATOM 3119 N N . PRO B 1 126 ? 6.945 34.688 -1.822 1 88.75 126 PRO B N 1
ATOM 3120 C CA . PRO B 1 126 ? 6.406 34.469 -0.482 1 88.75 126 PRO B CA 1
ATOM 3121 C C . PRO B 1 126 ? 5.02 35.062 -0.288 1 88.75 126 PRO B C 1
ATOM 3123 O O . PRO B 1 126 ? 4.168 34.469 0.375 1 88.75 126 PRO B O 1
ATOM 3126 N N . GLU B 1 127 ? 4.754 36.25 -0.899 1 89.19 127 GLU B N 1
ATOM 3127 C CA . GLU B 1 127 ? 3.469 36.938 -0.721 1 89.19 127 GLU B CA 1
ATOM 3128 C C . GLU B 1 127 ? 2.324 36.062 -1.266 1 89.19 127 GLU B C 1
ATOM 3130 O O . GLU B 1 127 ? 1.26 36 -0.65 1 89.19 127 GLU B O 1
ATOM 3135 N N . GLY B 1 128 ? 2.566 35.469 -2.428 1 87.19 128 GLY B N 1
ATOM 3136 C CA . GLY B 1 128 ? 1.566 34.594 -3.01 1 87.19 128 GLY B CA 1
ATOM 3137 C C . GLY B 1 128 ? 1.273 33.375 -2.154 1 87.19 128 GLY B C 1
ATOM 3138 O O . GLY B 1 128 ? 0.116 32.969 -2.008 1 87.19 128 GLY B O 1
ATOM 3139 N N . GLU B 1 129 ? 2.332 32.812 -1.619 1 89.31 129 GLU B N 1
ATOM 3140 C CA . GLU B 1 129 ? 2.184 31.625 -0.791 1 89.31 129 GLU B CA 1
ATOM 3141 C C . GLU B 1 129 ? 1.447 31.938 0.508 1 89.31 129 GLU B C 1
ATOM 3143 O O . GLU B 1 129 ? 0.609 31.156 0.96 1 89.31 129 GLU B O 1
ATOM 3148 N N . ILE B 1 130 ? 1.781 33.094 1.075 1 93.06 130 ILE B N 1
ATOM 3149 C CA . ILE B 1 130 ? 1.145 33.5 2.318 1 93.06 130 ILE B CA 1
ATOM 3150 C C . ILE B 1 130 ? -0.349 33.719 2.086 1 93.06 130 ILE B C 1
ATOM 3152 O O . ILE B 1 130 ? -1.181 33.25 2.865 1 93.06 130 ILE B O 1
ATOM 3156 N N . GLN B 1 131 ? -0.671 34.406 1.01 1 92.31 131 GLN B N 1
ATOM 3157 C CA . GLN B 1 131 ? -2.074 34.656 0.698 1 92.31 131 GLN B CA 1
ATOM 3158 C C . GLN B 1 131 ? -2.828 33.344 0.451 1 92.31 131 GLN B C 1
ATOM 3160 O O . GLN B 1 131 ? -3.984 33.219 0.858 1 92.31 131 GLN B O 1
ATOM 3165 N N . GLU B 1 132 ? -2.186 32.469 -0.248 1 90.94 132 GLU B N 1
ATOM 3166 C CA . GLU B 1 132 ? -2.801 31.172 -0.499 1 90.94 132 GLU B CA 1
ATOM 3167 C C . GLU B 1 132 ? -3.133 30.453 0.807 1 90.94 132 GLU B C 1
ATOM 3169 O O . GLU B 1 132 ? -4.211 29.859 0.946 1 90.94 132 GLU B O 1
ATOM 3174 N N . MET B 1 133 ? -2.25 30.453 1.684 1 93.62 133 MET B N 1
ATOM 3175 C CA . MET B 1 133 ? -2.459 29.781 2.959 1 93.62 133 MET B CA 1
ATOM 3176 C C . MET B 1 133 ? -3.551 30.469 3.771 1 93.62 133 MET B C 1
ATOM 3178 O O . MET B 1 133 ? -4.309 29.797 4.48 1 93.62 133 MET B O 1
ATOM 3182 N N . ILE B 1 134 ? -3.621 31.766 3.725 1 94.56 134 ILE B N 1
ATOM 3183 C CA . ILE B 1 134 ? -4.691 32.5 4.395 1 94.56 134 ILE B CA 1
ATOM 3184 C C . ILE B 1 134 ? -6.043 32.062 3.838 1 94.56 134 ILE B C 1
ATOM 3186 O O . ILE B 1 134 ? -6.977 31.797 4.598 1 94.56 134 ILE B O 1
ATOM 3190 N N . ASP B 1 135 ? -6.07 31.984 2.525 1 93 135 ASP B N 1
ATOM 3191 C CA . ASP B 1 135 ? -7.309 31.562 1.871 1 93 135 ASP B CA 1
ATOM 3192 C C . ASP B 1 135 ? -7.699 30.156 2.281 1 93 135 ASP B C 1
ATOM 3194 O O . ASP B 1 135 ? -8.875 29.859 2.492 1 93 135 ASP B O 1
ATOM 3198 N N . ILE B 1 136 ? -6.742 29.25 2.34 1 90.62 136 ILE B N 1
ATOM 3199 C CA . ILE B 1 136 ? -6.988 27.859 2.715 1 90.62 136 ILE B CA 1
ATOM 3200 C C . ILE B 1 136 ? -7.551 27.797 4.137 1 90.62 136 ILE B C 1
ATOM 3202 O O . ILE B 1 136 ? -8.516 27.094 4.398 1 90.62 136 ILE B O 1
ATOM 3206 N N . TYR B 1 137 ? -6.984 28.531 5.086 1 94.19 137 TYR B N 1
ATOM 3207 C CA . TYR B 1 137 ? -7.441 28.5 6.469 1 94.19 137 TYR B CA 1
ATOM 3208 C C . TYR B 1 137 ? -8.828 29.125 6.594 1 94.19 137 TYR B C 1
ATOM 3210 O O . TYR B 1 137 ? -9.641 28.672 7.406 1 94.19 137 TYR B O 1
ATOM 3218 N N . LYS B 1 138 ? -9.125 30.125 5.723 1 93.94 138 LYS B N 1
ATOM 3219 C CA . LYS B 1 138 ? -10.469 30.703 5.688 1 93.94 138 LYS B CA 1
ATOM 3220 C C . LYS B 1 138 ? -11.492 29.672 5.207 1 93.94 138 LYS B C 1
ATOM 3222 O O . LYS B 1 138 ? -12.594 29.578 5.762 1 93.94 138 LYS B O 1
ATOM 3227 N N . GLU B 1 139 ? -11.102 29.016 4.238 1 90.31 139 GLU B N 1
ATOM 3228 C CA . GLU B 1 139 ? -11.984 27.984 3.691 1 90.31 139 GLU B CA 1
ATOM 3229 C C . GLU B 1 139 ? -12.266 26.906 4.723 1 90.31 139 GLU B C 1
ATOM 3231 O O . GLU B 1 139 ? -13.312 26.25 4.676 1 90.31 139 GLU B O 1
ATOM 3236 N N . LYS B 1 140 ? -11.328 26.703 5.621 1 89.94 140 LYS B N 1
ATOM 3237 C CA . LYS B 1 140 ? -11.484 25.672 6.645 1 89.94 140 LYS B CA 1
ATOM 3238 C C . LYS B 1 140 ? -12.25 26.203 7.852 1 89.94 140 LYS B C 1
ATOM 3240 O O . LYS B 1 140 ? -12.352 25.531 8.875 1 89.94 140 LYS B O 1
ATOM 3245 N N . GLY B 1 141 ? -12.664 27.484 7.785 1 90.44 141 GLY B N 1
ATOM 3246 C CA . GLY B 1 141 ? -13.609 27.953 8.781 1 90.44 141 GLY B CA 1
ATOM 3247 C C . GLY B 1 141 ? -13.07 29.094 9.625 1 90.44 141 GLY B C 1
ATOM 3248 O O . GLY B 1 141 ? -13.781 29.641 10.469 1 90.44 141 GLY B O 1
ATOM 3249 N N . MET B 1 142 ? -11.859 29.547 9.414 1 94.31 142 MET B N 1
ATOM 3250 C CA . MET B 1 142 ? -11.289 30.609 10.227 1 94.31 142 MET B CA 1
ATOM 3251 C C . MET B 1 142 ? -11.711 31.984 9.695 1 94.31 142 MET B C 1
ATOM 3253 O O . MET B 1 142 ? -11.891 32.156 8.492 1 94.31 142 MET B O 1
ATOM 3257 N N . GLU B 1 143 ? -11.859 32.906 10.562 1 96.19 143 GLU B N 1
ATOM 3258 C CA . GLU B 1 143 ? -12.094 34.281 10.172 1 96.19 143 GLU B CA 1
ATOM 3259 C C . GLU B 1 143 ? -10.859 34.875 9.492 1 96.19 143 GLU B C 1
ATOM 3261 O O . GLU B 1 143 ? -9.727 34.562 9.852 1 96.19 143 GLU B O 1
ATOM 3266 N N . HIS B 1 144 ? -11.086 35.75 8.641 1 96.12 144 HIS B N 1
ATOM 3267 C CA . HIS B 1 144 ? -10.023 36.344 7.82 1 96.12 144 HIS B CA 1
ATOM 3268 C C . HIS B 1 144 ? -8.93 36.938 8.688 1 96.12 144 HIS B C 1
ATOM 3270 O O . HIS B 1 144 ? -7.742 36.688 8.453 1 96.12 144 HIS B O 1
ATOM 3276 N N . GLU B 1 145 ? -9.289 37.719 9.625 1 96.88 145 GLU B N 1
ATOM 3277 C CA . GLU B 1 145 ? -8.32 38.406 10.461 1 96.88 145 GLU B CA 1
ATOM 3278 C C . GLU B 1 145 ? -7.477 37.438 11.266 1 96.88 145 GLU B C 1
ATOM 3280 O O . GLU B 1 145 ? -6.27 37.625 11.414 1 96.88 145 GLU B O 1
ATOM 3285 N N . ASP B 1 146 ? -8.086 36.375 11.75 1 97 146 ASP B N 1
ATOM 3286 C CA . ASP B 1 146 ? -7.379 35.344 12.508 1 97 146 ASP B CA 1
ATOM 3287 C C . ASP B 1 146 ? -6.441 34.562 11.594 1 97 146 ASP B C 1
ATOM 3289 O O . ASP B 1 146 ? -5.305 34.281 11.969 1 97 146 ASP B O 1
ATOM 3293 N N . ALA B 1 147 ? -6.992 34.219 10.406 1 96.62 147 ALA B N 1
ATOM 3294 C CA . ALA B 1 147 ? -6.184 33.469 9.445 1 96.62 147 ALA B CA 1
ATOM 3295 C C . ALA B 1 147 ? -4.938 34.25 9.047 1 96.62 147 ALA B C 1
ATOM 3297 O O . ALA B 1 147 ? -3.842 33.688 8.977 1 96.62 147 ALA B O 1
ATOM 3298 N N . LYS B 1 148 ? -5.152 35.531 8.773 1 96.44 148 LYS B N 1
ATOM 3299 C CA . LYS B 1 148 ? -4.039 36.406 8.398 1 96.44 148 LYS B CA 1
ATOM 3300 C C . LYS B 1 148 ? -3.004 36.469 9.516 1 96.44 148 LYS B C 1
ATOM 3302 O O . LYS B 1 148 ? -1.803 36.375 9.266 1 96.44 148 LYS B O 1
ATOM 3307 N N . LEU B 1 149 ? -3.459 36.656 10.711 1 96.5 149 LEU B N 1
ATOM 3308 C CA . LEU B 1 149 ? -2.58 36.781 11.867 1 96.5 149 LEU B CA 1
ATOM 3309 C C . LEU B 1 149 ? -1.74 35.5 12.023 1 96.5 149 LEU B C 1
ATOM 3311 O O . LEU B 1 149 ? -0.52 35.594 12.188 1 96.5 149 LEU B O 1
ATOM 3315 N N . VAL B 1 150 ? -2.377 34.406 11.977 1 96.31 150 VAL B N 1
ATOM 3316 C CA . VAL B 1 150 ? -1.737 33.094 12.219 1 96.31 150 VAL B CA 1
ATOM 3317 C C . VAL B 1 150 ? -0.735 32.812 11.102 1 96.31 150 VAL B C 1
ATOM 3319 O O . VAL B 1 150 ? 0.411 32.438 11.375 1 96.31 150 VAL B O 1
ATOM 3322 N N . ILE B 1 151 ? -1.163 32.969 9.867 1 96.25 151 ILE B N 1
ATOM 3323 C CA . ILE B 1 151 ? -0.336 32.625 8.719 1 96.25 151 ILE B CA 1
ATOM 3324 C C . ILE B 1 151 ? 0.874 33.562 8.641 1 96.25 151 ILE B C 1
ATOM 3326 O O . ILE B 1 151 ? 1.996 33.094 8.398 1 96.25 151 ILE B O 1
ATOM 3330 N N . GLU B 1 152 ? 0.648 34.844 8.82 1 96 152 GLU B N 1
ATOM 3331 C CA . GLU B 1 152 ? 1.755 35.812 8.773 1 96 152 GLU B CA 1
ATOM 3332 C C . GLU B 1 152 ? 2.764 35.531 9.883 1 96 152 GLU B C 1
ATOM 3334 O O . GLU B 1 152 ? 3.969 35.688 9.695 1 96 152 GLU B O 1
ATOM 3339 N N . THR B 1 153 ? 2.254 35.156 11.055 1 96.44 153 THR B N 1
ATOM 3340 C CA . THR B 1 153 ? 3.143 34.812 12.156 1 96.44 153 THR B CA 1
ATOM 3341 C C . THR B 1 153 ? 3.967 33.594 11.82 1 96.44 153 THR B C 1
ATOM 3343 O O . THR B 1 153 ? 5.176 33.562 12.055 1 96.44 153 THR B O 1
ATOM 3346 N N . MET B 1 154 ? 3.311 32.594 11.25 1 95.62 154 MET B N 1
ATOM 3347 C CA . MET B 1 154 ? 3.988 31.344 10.945 1 95.62 154 MET B CA 1
ATOM 3348 C C . MET B 1 154 ? 4.949 31.516 9.773 1 95.62 154 MET B C 1
ATOM 3350 O O . MET B 1 154 ? 5.973 30.844 9.695 1 95.62 154 MET B O 1
ATOM 3354 N N . ALA B 1 155 ? 4.625 32.406 8.891 1 94.94 155 ALA B N 1
ATOM 3355 C CA . ALA B 1 155 ? 5.434 32.656 7.695 1 94.94 155 ALA B CA 1
ATOM 3356 C C . ALA B 1 155 ? 6.82 33.156 8.062 1 94.94 155 ALA B C 1
ATOM 3358 O O . ALA B 1 155 ? 7.746 33.125 7.25 1 94.94 155 ALA B O 1
ATOM 3359 N N . LYS B 1 156 ? 6.926 33.719 9.328 1 94.19 156 LYS B N 1
ATOM 3360 C CA . LYS B 1 156 ? 8.227 34.188 9.805 1 94.19 156 LYS B CA 1
ATOM 3361 C C . LYS B 1 156 ? 9.227 33.031 9.875 1 94.19 156 LYS B C 1
ATOM 3363 O O . LYS B 1 156 ? 10.438 33.281 9.859 1 94.19 156 LYS B O 1
ATOM 3368 N N . TYR B 1 157 ? 8.719 31.906 10.031 1 94.94 157 TYR B N 1
ATOM 3369 C CA . TYR B 1 157 ? 9.531 30.703 10.141 1 94.94 157 TYR B CA 1
ATOM 3370 C C . TYR B 1 157 ? 9.492 29.891 8.844 1 94.94 157 TYR B C 1
ATOM 3372 O O . TYR B 1 157 ? 8.656 29 8.695 1 94.94 157 TYR B O 1
ATOM 3380 N N . LYS B 1 158 ? 10.453 30.078 8.047 1 91.5 158 LYS B N 1
ATOM 3381 C CA . LYS B 1 158 ? 10.398 29.625 6.66 1 91.5 158 LYS B CA 1
ATOM 3382 C C . LYS B 1 158 ? 10.297 28.109 6.578 1 91.5 158 LYS B C 1
ATOM 3384 O O . LYS B 1 158 ? 9.422 27.578 5.891 1 91.5 158 LYS B O 1
ATOM 3389 N N . ASP B 1 159 ? 11.188 27.344 7.211 1 90.88 159 ASP B N 1
ATOM 3390 C CA . ASP B 1 159 ? 11.203 25.891 7.148 1 90.88 159 ASP B CA 1
ATOM 3391 C C . ASP B 1 159 ? 9.898 25.297 7.684 1 90.88 159 ASP B C 1
ATOM 3393 O O . ASP B 1 159 ? 9.336 24.375 7.094 1 90.88 159 ASP B O 1
ATOM 3397 N N . PHE B 1 160 ? 9.406 25.859 8.75 1 91.12 160 PHE B N 1
ATOM 3398 C CA . PHE B 1 160 ? 8.141 25.438 9.344 1 91.12 160 PHE B CA 1
ATOM 3399 C C . PHE B 1 160 ? 6.977 25.703 8.406 1 91.12 160 PHE B C 1
ATOM 3401 O O . PHE B 1 160 ? 6.094 24.859 8.234 1 91.12 160 PHE B O 1
ATOM 3408 N N . PHE B 1 161 ? 7 26.844 7.855 1 92.81 161 PHE B N 1
ATOM 3409 C CA . PHE B 1 161 ? 5.902 27.266 6.996 1 92.81 161 PHE B CA 1
ATOM 3410 C C . PHE B 1 161 ? 5.82 26.391 5.75 1 92.81 161 PHE B C 1
ATOM 3412 O O . PHE B 1 161 ? 4.727 26.078 5.277 1 92.81 161 PHE B O 1
ATOM 3419 N N . VAL B 1 162 ? 6.941 25.984 5.215 1 91.88 162 VAL B N 1
ATOM 3420 C CA . VAL B 1 162 ? 6.973 25.109 4.059 1 91.88 162 VAL B CA 1
ATOM 3421 C C . VAL B 1 162 ? 6.355 23.75 4.426 1 91.88 162 VAL B C 1
ATOM 3423 O O . VAL B 1 162 ? 5.559 23.203 3.66 1 91.88 162 VAL B O 1
ATOM 3426 N N . ASP B 1 163 ? 6.723 23.234 5.555 1 89.38 163 ASP B N 1
ATOM 3427 C CA . ASP B 1 163 ? 6.148 21.969 6.004 1 89.38 163 ASP B CA 1
ATOM 3428 C C . ASP B 1 163 ? 4.641 22.078 6.203 1 89.38 163 ASP B C 1
ATOM 3430 O O . ASP B 1 163 ? 3.898 21.125 5.957 1 89.38 163 ASP B O 1
ATOM 3434 N N . LEU B 1 164 ? 4.262 23.219 6.688 1 89.06 164 LEU B N 1
ATOM 3435 C CA . LEU B 1 164 ? 2.838 23.469 6.863 1 89.06 164 LEU B CA 1
ATOM 3436 C C . LEU B 1 164 ? 2.119 23.469 5.516 1 89.06 164 LEU B C 1
ATOM 3438 O O . LEU B 1 164 ? 1.02 22.938 5.395 1 89.06 164 LEU B O 1
ATOM 3442 N N . MET B 1 165 ? 2.738 24.125 4.574 1 89.44 165 MET B N 1
ATOM 3443 C CA . MET B 1 165 ? 2.168 24.156 3.23 1 89.44 165 MET B CA 1
ATOM 3444 C C . MET B 1 165 ? 2.051 22.734 2.658 1 89.44 165 MET B C 1
ATOM 3446 O O . MET B 1 165 ? 1.049 22.406 2.025 1 89.44 165 MET B O 1
ATOM 3450 N N . MET B 1 166 ? 3.068 21.953 2.889 1 87.38 166 MET B N 1
ATOM 3451 C CA . MET B 1 166 ? 3.045 20.562 2.424 1 87.38 166 MET B CA 1
ATOM 3452 C C . MET B 1 166 ? 1.855 19.812 3.012 1 87.38 166 MET B C 1
ATOM 3454 O O . MET B 1 166 ? 1.14 19.109 2.291 1 87.38 166 MET B O 1
ATOM 3458 N N . ALA B 1 167 ? 1.631 19.984 4.266 1 83.12 167 ALA B N 1
ATOM 3459 C CA . ALA B 1 167 ? 0.596 19.25 4.98 1 83.12 167 ALA B CA 1
ATOM 3460 C C . ALA B 1 167 ? -0.792 19.797 4.668 1 83.12 167 ALA B C 1
ATOM 3462 O O . ALA B 1 167 ? -1.739 19.031 4.461 1 83.12 167 ALA B O 1
ATOM 3463 N N . GLN B 1 168 ? -0.931 21.109 4.645 1 81.69 168 GLN B N 1
ATOM 3464 C CA . GLN B 1 168 ? -2.248 21.734 4.57 1 81.69 168 GLN B CA 1
ATOM 3465 C C . GLN B 1 168 ? -2.658 21.984 3.121 1 81.69 168 GLN B C 1
ATOM 3467 O O . GLN B 1 168 ? -3.836 21.875 2.775 1 81.69 168 GLN B O 1
ATOM 3472 N N . GLU B 1 169 ? -1.715 22.406 2.301 1 80.94 169 GLU B N 1
ATOM 3473 C CA . GLU B 1 169 ? -2.037 22.719 0.908 1 80.94 169 GLU B CA 1
ATOM 3474 C C . GLU B 1 169 ? -1.98 21.453 0.047 1 80.94 169 GLU B C 1
ATOM 3476 O O . GLU B 1 169 ? -2.9 21.188 -0.728 1 80.94 169 GLU B O 1
ATOM 3481 N N . LEU B 1 170 ? -0.892 20.719 0.212 1 78.25 170 LEU B N 1
ATOM 3482 C CA . LEU B 1 170 ? -0.687 19.562 -0.657 1 78.25 170 LEU B CA 1
ATOM 3483 C C . LEU B 1 170 ? -1.177 18.281 0.013 1 78.25 170 LEU B C 1
ATOM 3485 O O . LEU B 1 170 ? -1.29 17.234 -0.637 1 78.25 170 LEU B O 1
ATOM 3489 N N . GLU B 1 171 ? -1.511 18.297 1.336 1 79.69 171 GLU B N 1
ATOM 3490 C CA . GLU B 1 171 ? -1.965 17.156 2.113 1 79.69 171 GLU B CA 1
ATOM 3491 C C . GLU B 1 171 ? -0.95 16.016 2.062 1 79.69 171 GLU B C 1
ATOM 3493 O O . GLU B 1 171 ? -1.319 14.859 1.864 1 79.69 171 GLU B O 1
ATOM 3498 N N . LEU B 1 172 ? 0.311 16.484 2.057 1 81.94 172 LEU B N 1
ATOM 3499 C CA . LEU B 1 172 ? 1.429 15.547 2.072 1 81.94 172 LEU B CA 1
ATOM 3500 C C . LEU B 1 172 ? 2.215 15.664 3.373 1 81.94 172 LEU B C 1
ATOM 3502 O O . LEU B 1 172 ? 2.426 16.766 3.881 1 81.94 172 LEU B O 1
ATOM 3506 N N . GLN B 1 173 ? 2.506 14.562 3.842 1 79.5 173 GLN B N 1
ATOM 3507 C CA . GLN B 1 173 ? 3.354 14.555 5.031 1 79.5 173 GLN B CA 1
ATOM 3508 C C . GLN B 1 173 ? 4.82 14.375 4.66 1 79.5 173 GLN B C 1
ATOM 3510 O O . GLN B 1 173 ? 5.191 13.391 4.012 1 79.5 173 GLN B O 1
ATOM 3515 N N . VAL B 1 174 ? 5.547 15.328 5.078 1 83 174 VAL B N 1
ATOM 3516 C CA . VAL B 1 174 ? 6.977 15.258 4.801 1 83 174 VAL B CA 1
ATOM 3517 C C . VAL B 1 174 ? 7.598 14.117 5.602 1 83 174 VAL B C 1
ATOM 3519 O O . VAL B 1 174 ? 7.395 14.016 6.812 1 83 174 VAL B O 1
ATOM 3522 N N . PRO B 1 175 ? 8.273 13.289 4.906 1 84.12 175 PRO B N 1
ATOM 3523 C CA . PRO B 1 175 ? 8.875 12.156 5.609 1 84.12 175 PRO B CA 1
ATOM 3524 C C . PRO B 1 175 ? 10.055 12.57 6.492 1 84.12 175 PRO B C 1
ATOM 3526 O O . PRO B 1 175 ? 10.711 13.578 6.219 1 84.12 175 PRO B O 1
ATOM 3529 N N . ASP B 1 176 ? 10.203 11.836 7.492 1 81.25 176 ASP B N 1
ATOM 3530 C CA . ASP B 1 176 ? 11.328 12.078 8.398 1 81.25 176 ASP B CA 1
ATOM 3531 C C . ASP B 1 176 ? 12.648 11.648 7.758 1 81.25 176 ASP B C 1
ATOM 3533 O O . ASP B 1 176 ? 12.656 11.047 6.68 1 81.25 176 ASP B O 1
ATOM 3537 N N . GLU B 1 177 ? 13.688 11.922 8.391 1 79.88 177 GLU B N 1
ATOM 3538 C CA . GLU B 1 177 ? 15.023 11.617 7.887 1 79.88 177 GLU B CA 1
ATOM 3539 C C . GLU B 1 177 ? 15.234 10.109 7.77 1 79.88 177 GLU B C 1
ATOM 3541 O O . GLU B 1 177 ? 16 9.656 6.922 1 79.88 177 GLU B O 1
ATOM 3546 N N . ASP B 1 178 ? 14.523 9.383 8.547 1 85.44 178 ASP B N 1
ATOM 3547 C CA . ASP B 1 178 ? 14.695 7.934 8.547 1 85.44 178 ASP B CA 1
ATOM 3548 C C . ASP B 1 178 ? 13.625 7.258 7.691 1 85.44 178 ASP B C 1
ATOM 3550 O O . ASP B 1 178 ? 13.211 6.133 7.98 1 85.44 178 ASP B O 1
ATOM 3554 N N . HIS B 1 179 ? 13.266 7.973 6.68 1 85.81 179 HIS B N 1
ATOM 3555 C CA . HIS B 1 179 ? 12.156 7.461 5.875 1 85.81 179 HIS B CA 1
ATOM 3556 C C . HIS B 1 179 ? 12.562 6.195 5.125 1 85.81 179 HIS B C 1
ATOM 3558 O O . HIS B 1 179 ? 11.734 5.32 4.887 1 85.81 179 HIS B O 1
ATOM 3564 N N . VAL B 1 180 ? 13.844 6.031 4.832 1 85.31 180 VAL B N 1
ATOM 3565 C CA . VAL B 1 180 ? 14.305 4.844 4.125 1 85.31 180 VAL B CA 1
ATOM 3566 C C . VAL B 1 180 ? 14.227 3.629 5.047 1 85.31 180 VAL B C 1
ATOM 3568 O O . VAL B 1 180 ? 13.773 2.559 4.633 1 85.31 180 VAL B O 1
ATOM 3571 N N . GLU B 1 181 ? 14.586 3.799 6.289 1 88 181 GLU B N 1
ATOM 3572 C CA . GLU B 1 181 ? 14.484 2.727 7.273 1 88 181 GLU B CA 1
ATOM 3573 C C . GLU B 1 181 ? 13.031 2.363 7.555 1 88 181 GLU B C 1
ATOM 3575 O O . GLU B 1 181 ? 12.703 1.19 7.746 1 88 181 GLU B O 1
ATOM 3580 N N . GLU B 1 182 ? 12.242 3.354 7.598 1 87.06 182 GLU B N 1
ATOM 3581 C CA . GLU B 1 182 ? 10.812 3.115 7.816 1 87.06 182 GLU B CA 1
ATOM 3582 C C . GLU B 1 182 ? 10.203 2.332 6.656 1 87.06 182 GLU B C 1
ATOM 3584 O O . GLU B 1 182 ? 9.383 1.436 6.871 1 87.06 182 GLU B O 1
ATOM 3589 N N . SER B 1 183 ? 10.625 2.713 5.484 1 88.44 183 SER B N 1
ATOM 3590 C CA . SER B 1 183 ? 10.141 2 4.309 1 88.44 183 SER B CA 1
ATOM 3591 C C . SER B 1 183 ? 10.586 0.543 4.32 1 88.44 183 SER B C 1
ATOM 3593 O O . SER B 1 183 ? 9.836 -0.348 3.916 1 88.44 183 SER B O 1
ATOM 3595 N N . MET B 1 184 ? 11.828 0.345 4.77 1 90 184 MET B N 1
ATOM 3596 C CA . MET B 1 184 ? 12.344 -1.016 4.879 1 90 184 MET B CA 1
ATOM 3597 C C . MET B 1 184 ? 11.547 -1.817 5.906 1 90 184 MET B C 1
ATOM 3599 O O . MET B 1 184 ? 11.258 -2.996 5.688 1 90 184 MET B O 1
ATOM 3603 N N . ARG B 1 185 ? 11.219 -1.23 6.957 1 90.94 185 ARG B N 1
ATOM 3604 C CA . ARG B 1 185 ? 10.43 -1.891 7.992 1 90.94 185 ARG B CA 1
ATOM 3605 C C . ARG B 1 185 ? 9.039 -2.246 7.48 1 90.94 185 ARG B C 1
ATOM 3607 O O . ARG B 1 185 ? 8.516 -3.324 7.777 1 90.94 185 ARG B O 1
ATOM 3614 N N . GLU B 1 186 ? 8.469 -1.351 6.758 1 90.19 186 GLU B N 1
ATOM 3615 C CA . GLU B 1 186 ? 7.164 -1.614 6.16 1 90.19 186 GLU B CA 1
ATOM 3616 C C . GLU B 1 186 ? 7.227 -2.797 5.199 1 90.19 186 GLU B C 1
ATOM 3618 O O . GLU B 1 186 ? 6.305 -3.617 5.152 1 90.19 186 GLU B O 1
ATOM 3623 N N . GLY B 1 187 ? 8.32 -2.826 4.445 1 92.56 187 GLY B N 1
ATOM 3624 C CA . GLY B 1 187 ? 8.516 -3.941 3.537 1 92.56 187 GLY B CA 1
ATOM 3625 C C . GLY B 1 187 ? 8.648 -5.273 4.246 1 92.56 187 GLY B C 1
ATOM 3626 O O . GLY B 1 187 ? 8.078 -6.277 3.814 1 92.56 187 GLY B O 1
ATOM 3627 N N . VAL B 1 188 ? 9.375 -5.262 5.332 1 93.94 188 VAL B N 1
ATOM 3628 C CA . VAL B 1 188 ? 9.594 -6.484 6.102 1 93.94 188 VAL B CA 1
ATOM 3629 C C . VAL B 1 188 ? 8.273 -6.949 6.711 1 93.94 188 VAL B C 1
ATOM 3631 O O . VAL B 1 188 ? 7.973 -8.141 6.727 1 93.94 188 VAL B O 1
ATOM 3634 N N . VAL B 1 189 ? 7.488 -6.012 7.191 1 92.56 189 VAL B N 1
ATOM 3635 C CA . VAL B 1 189 ? 6.191 -6.332 7.781 1 92.56 189 VAL B CA 1
ATOM 3636 C C . VAL B 1 189 ? 5.273 -6.934 6.715 1 92.56 189 VAL B C 1
ATOM 3638 O O . VAL B 1 189 ? 4.578 -7.918 6.973 1 92.56 189 VAL B O 1
ATOM 3641 N N . MET B 1 190 ? 5.297 -6.352 5.551 1 93.31 190 MET B N 1
ATOM 3642 C CA . MET B 1 190 ? 4.492 -6.863 4.445 1 93.31 190 MET B CA 1
ATOM 3643 C C . MET B 1 190 ? 4.938 -8.266 4.055 1 93.31 190 MET B C 1
ATOM 3645 O O . MET B 1 190 ? 4.105 -9.133 3.783 1 93.31 190 MET B O 1
ATOM 3649 N N . PHE B 1 191 ? 6.25 -8.477 4.027 1 94.06 191 PHE B N 1
ATOM 3650 C CA . PHE B 1 191 ? 6.82 -9.781 3.711 1 94.06 191 PHE B CA 1
ATOM 3651 C C . PHE B 1 191 ? 6.348 -10.836 4.711 1 94.06 191 PHE B C 1
ATOM 3653 O O . PHE B 1 191 ? 5.879 -11.906 4.32 1 94.06 191 PHE B O 1
ATOM 3660 N N . LEU B 1 192 ? 6.461 -10.484 5.934 1 94.56 192 LEU B N 1
ATOM 3661 C CA . LEU B 1 192 ? 6.125 -11.43 6.992 1 94.56 192 LEU B CA 1
ATOM 3662 C C . LEU B 1 192 ? 4.625 -11.711 7.02 1 94.56 192 LEU B C 1
ATOM 3664 O O . LEU B 1 192 ? 4.207 -12.852 7.238 1 94.56 192 LEU B O 1
ATOM 3668 N N . SER B 1 193 ? 3.84 -10.695 6.855 1 93 193 SER B N 1
ATOM 3669 C CA . SER B 1 193 ? 2.391 -10.867 6.836 1 93 193 SER B CA 1
ATOM 3670 C C . SER B 1 193 ? 1.954 -11.734 5.66 1 93 193 SER B C 1
ATOM 3672 O O . SER B 1 193 ? 1.166 -12.664 5.832 1 93 193 SER B O 1
ATOM 3674 N N . PHE B 1 194 ? 2.455 -11.469 4.504 1 94.19 194 PHE B N 1
ATOM 3675 C CA . PHE B 1 194 ? 2.137 -12.219 3.299 1 94.19 194 PHE B CA 1
ATOM 3676 C C . PHE B 1 194 ? 2.555 -13.68 3.443 1 94.19 194 PHE B C 1
ATOM 3678 O O . PHE B 1 194 ? 1.773 -14.586 3.154 1 94.19 194 PHE B O 1
ATOM 3685 N N . ALA B 1 195 ? 3.779 -13.852 3.861 1 93.62 195 ALA B N 1
ATOM 3686 C CA . ALA B 1 195 ? 4.344 -15.195 3.971 1 93.62 195 ALA B CA 1
ATOM 3687 C C . ALA B 1 195 ? 3.594 -16.016 5.016 1 93.62 195 ALA B C 1
ATOM 3689 O O . ALA B 1 195 ? 3.291 -17.188 4.785 1 93.62 195 ALA B O 1
ATOM 3690 N N . SER B 1 196 ? 3.316 -15.453 6.156 1 91.44 196 SER B N 1
ATOM 3691 C CA . SER B 1 196 ? 2.678 -16.172 7.25 1 91.44 196 SER B CA 1
ATOM 3692 C C . SER B 1 196 ? 1.237 -16.547 6.902 1 91.44 196 SER B C 1
ATOM 3694 O O . SER B 1 196 ? 0.837 -17.703 7.031 1 91.44 196 SER B O 1
ATOM 3696 N N . PHE B 1 197 ? 0.496 -15.625 6.422 1 89.62 197 PHE B N 1
ATOM 3697 C CA . PHE B 1 197 ? -0.906 -15.883 6.113 1 89.62 197 PHE B CA 1
ATOM 3698 C C . PHE B 1 197 ? -1.041 -16.656 4.805 1 89.62 197 PHE B C 1
ATOM 3700 O O . PHE B 1 197 ? -1.977 -17.438 4.633 1 89.62 197 PHE B O 1
ATOM 3707 N N . GLY B 1 198 ? -0.191 -16.359 3.869 1 90.44 198 GLY B N 1
ATOM 3708 C CA . GLY B 1 198 ? -0.22 -17.047 2.586 1 90.44 198 GLY B CA 1
ATOM 3709 C C . GLY B 1 198 ? 0.104 -18.516 2.689 1 90.44 198 GLY B C 1
ATOM 3710 O O . GLY B 1 198 ? -0.349 -19.312 1.868 1 90.44 198 GLY B O 1
ATOM 3711 N N . ALA B 1 199 ? 0.885 -18.906 3.686 1 89.38 199 ALA B N 1
ATOM 3712 C CA . ALA B 1 199 ? 1.285 -20.297 3.857 1 89.38 199 ALA B CA 1
ATOM 3713 C C . ALA B 1 199 ? 0.132 -21.141 4.402 1 89.38 199 ALA B C 1
ATOM 3715 O O . ALA B 1 199 ? 0.131 -22.359 4.273 1 89.38 199 ALA B O 1
ATOM 3716 N N . MET B 1 200 ? -0.846 -20.531 4.867 1 87 200 MET B N 1
ATOM 3717 C CA . MET B 1 200 ? -1.896 -21.234 5.598 1 87 200 MET B CA 1
ATOM 3718 C C . MET B 1 200 ? -2.73 -22.094 4.66 1 87 200 MET B C 1
ATOM 3720 O O . MET B 1 200 ? -2.959 -23.281 4.934 1 87 200 MET B O 1
ATOM 3724 N N . PRO B 1 201 ? -3.229 -21.562 3.572 1 83.06 201 PRO B N 1
ATOM 3725 C CA . PRO B 1 201 ? -4.008 -22.422 2.67 1 83.06 201 PRO B CA 1
ATOM 3726 C C . PRO B 1 201 ? -3.201 -23.594 2.131 1 83.06 201 PRO B C 1
ATOM 3728 O O . PRO B 1 201 ? -3.752 -24.688 1.923 1 83.06 201 PRO B O 1
ATOM 3731 N N . LEU B 1 202 ? -1.906 -23.391 1.847 1 83.62 202 LEU B N 1
ATOM 3732 C CA . LEU B 1 202 ? -1.054 -24.438 1.298 1 83.62 202 LEU B CA 1
ATOM 3733 C C . LEU B 1 202 ? -0.79 -25.531 2.336 1 83.62 202 LEU B C 1
ATOM 3735 O O . LEU B 1 202 ? -0.603 -26.703 1.987 1 83.62 202 LEU B O 1
ATOM 3739 N N . LEU B 1 203 ? -0.718 -25.062 3.553 1 77.44 203 LEU B N 1
ATOM 3740 C CA . LEU B 1 203 ? -0.495 -26.047 4.613 1 77.44 203 LEU B CA 1
ATOM 3741 C C . LEU B 1 203 ? -1.642 -27.047 4.676 1 77.44 203 LEU B C 1
ATOM 3743 O O . LEU B 1 203 ? -1.426 -28.234 4.969 1 77.44 203 LEU B O 1
ATOM 3747 N N . GLY B 1 204 ? -2.812 -26.594 4.402 1 71 204 GLY B N 1
ATOM 3748 C CA . GLY B 1 204 ? -3.93 -27.531 4.328 1 71 204 GLY B CA 1
ATOM 3749 C C . GLY B 1 204 ? -3.783 -28.547 3.213 1 71 204 GLY B C 1
ATOM 3750 O O . GLY B 1 204 ? -4.16 -29.703 3.373 1 71 204 GLY B O 1
ATOM 3751 N N . TYR B 1 205 ? -3.146 -28.125 2.086 1 69.94 205 TYR B N 1
ATOM 3752 C CA . TYR B 1 205 ? -2.961 -28.984 0.925 1 69.94 205 TYR B CA 1
ATOM 3753 C C . TYR B 1 205 ? -1.799 -29.953 1.142 1 69.94 205 TYR B C 1
ATOM 3755 O O . TYR B 1 205 ? -1.714 -30.984 0.482 1 69.94 205 TYR B O 1
ATOM 3763 N N . VAL B 1 206 ? -0.944 -29.609 2.057 1 69.5 206 VAL B N 1
ATOM 3764 C CA . VAL B 1 206 ? 0.207 -30.469 2.305 1 69.5 206 VAL B CA 1
ATOM 3765 C C . VAL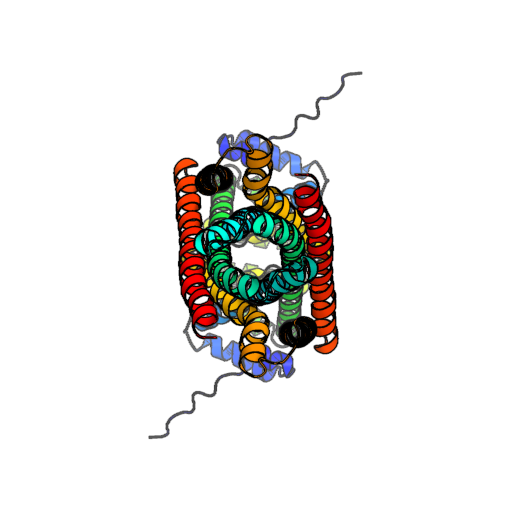 B 1 206 ? -0.101 -31.422 3.457 1 69.5 206 VAL B C 1
ATOM 3767 O O . VAL B 1 206 ? 0.17 -32.625 3.369 1 69.5 206 VAL B O 1
ATOM 3770 N N . ILE B 1 207 ? -0.667 -30.844 4.426 1 68.06 207 ILE B N 1
ATOM 3771 C CA . ILE B 1 207 ? -0.808 -31.578 5.676 1 68.06 207 ILE B CA 1
ATOM 3772 C C . ILE B 1 207 ? -1.935 -32.594 5.543 1 68.06 207 ILE B C 1
ATOM 3774 O O . ILE B 1 207 ? -1.806 -33.75 6 1 68.06 207 ILE B O 1
ATOM 3778 N N . ILE B 1 208 ? -2.902 -32.219 4.855 1 65.44 208 ILE B N 1
ATOM 3779 C CA . ILE B 1 208 ? -4.078 -33.094 4.836 1 65.44 208 ILE B CA 1
ATOM 3780 C C . ILE B 1 208 ? -3.781 -34.344 4.027 1 65.44 208 ILE B C 1
ATOM 3782 O O . ILE B 1 208 ? -4.02 -35.469 4.492 1 65.44 208 ILE B O 1
ATOM 3786 N N . PRO B 1 209 ? -3.254 -34.156 2.816 1 62.56 209 PRO B N 1
ATOM 3787 C CA . PRO B 1 209 ? -2.912 -35.375 2.092 1 62.56 209 PRO B CA 1
ATOM 3788 C C . PRO B 1 209 ? -1.854 -36.219 2.811 1 62.56 209 PRO B C 1
ATOM 3790 O O . PRO B 1 209 ? -1.85 -37.438 2.699 1 62.56 209 PRO B O 1
ATOM 3793 N N . ALA B 1 210 ? -1.046 -35.469 3.471 1 61.56 210 ALA B N 1
ATOM 3794 C CA . ALA B 1 210 ? -0.011 -36.188 4.211 1 61.56 210 ALA B CA 1
ATOM 3795 C C . ALA B 1 210 ? -0.612 -36.969 5.363 1 61.56 210 ALA B C 1
ATOM 3797 O O . ALA B 1 210 ? -0.149 -38.062 5.676 1 61.56 210 ALA B O 1
ATOM 3798 N N . SER B 1 211 ? -1.612 -36.469 5.914 1 63.72 211 SER B N 1
ATOM 3799 C CA . SER B 1 211 ? -2.248 -37.125 7.059 1 63.72 211 SER B CA 1
ATOM 3800 C C . SER B 1 211 ? -3.322 -38.094 6.613 1 63.72 211 SER B C 1
ATOM 3802 O O . SER B 1 211 ? -3.582 -39.094 7.293 1 63.72 211 SER B O 1
ATOM 3804 N N . PHE B 1 212 ? -3.926 -37.75 5.43 1 65.31 212 PHE B N 1
ATOM 3805 C CA . PHE B 1 212 ? -4.973 -38.625 4.906 1 65.31 212 PHE B CA 1
ATOM 3806 C C . PHE B 1 212 ? -4.73 -38.938 3.436 1 65.31 212 PHE B C 1
ATOM 3808 O O . PHE B 1 212 ? -5.402 -38.375 2.559 1 65.31 212 PHE B O 1
ATOM 3815 N N . PRO B 1 213 ? -3.754 -39.781 3.15 1 59.31 213 PRO B N 1
ATOM 3816 C CA . PRO B 1 213 ? -3.344 -40.062 1.776 1 59.31 213 PRO B CA 1
ATOM 3817 C C . PRO B 1 213 ? -4.484 -40.625 0.931 1 59.31 213 PRO B C 1
ATOM 3819 O O . PRO B 1 213 ? -4.418 -40.594 -0.301 1 59.31 213 PRO B O 1
ATOM 3822 N N . GLN B 1 214 ? -5.48 -41.094 1.599 1 60.81 214 GLN B N 1
ATOM 3823 C CA . GLN B 1 214 ? -6.535 -41.75 0.854 1 60.81 214 GLN B CA 1
ATOM 3824 C C . GLN B 1 214 ? -7.594 -40.781 0.374 1 60.81 214 GLN B C 1
ATOM 3826 O O . GLN B 1 214 ? -8.492 -41.125 -0.387 1 60.81 214 GLN B O 1
ATOM 3831 N N . LEU B 1 215 ? -7.348 -39.625 0.684 1 62.84 215 LEU B N 1
ATOM 3832 C CA . LEU B 1 215 ? -8.406 -38.688 0.336 1 62.84 215 LEU B CA 1
ATOM 3833 C C . LEU B 1 215 ? -8.273 -38.219 -1.111 1 62.84 215 LEU B C 1
ATOM 3835 O O . LEU B 1 215 ? -7.156 -38 -1.599 1 62.84 215 LEU B O 1
ATOM 3839 N N . GLY B 1 216 ? -9.297 -38.281 -1.915 1 67.12 216 GLY B N 1
ATOM 3840 C CA . GLY B 1 216 ? -9.328 -37.906 -3.314 1 67.12 216 GLY B CA 1
ATOM 3841 C C . GLY B 1 216 ? -9.062 -36.406 -3.523 1 67.12 216 GLY B C 1
ATOM 3842 O O . GLY B 1 216 ? -9.047 -35.656 -2.566 1 67.12 216 GLY B O 1
ATOM 3843 N N . ASN B 1 217 ? -8.648 -36.031 -4.684 1 70.56 217 ASN B N 1
ATOM 3844 C CA . ASN B 1 217 ? -8.328 -34.688 -5.09 1 70.56 217 ASN B CA 1
ATOM 3845 C C . ASN B 1 217 ? -9.461 -33.719 -4.754 1 70.56 217 ASN B C 1
ATOM 3847 O O . ASN B 1 217 ? -9.211 -32.562 -4.348 1 70.56 217 ASN B O 1
ATOM 3851 N N . ASP B 1 218 ? -10.664 -34.219 -4.75 1 75.38 218 ASP B N 1
ATOM 3852 C CA . ASP B 1 218 ? -11.828 -33.375 -4.488 1 75.38 218 ASP B CA 1
ATOM 3853 C C . ASP B 1 218 ? -11.906 -33 -3.01 1 75.38 218 ASP B C 1
ATOM 3855 O O . ASP B 1 218 ? -12.266 -31.859 -2.668 1 75.38 218 ASP B O 1
ATOM 3859 N N . THR B 1 219 ? -11.586 -34 -2.26 1 77.06 219 THR B N 1
ATOM 3860 C CA . THR B 1 219 ? -11.633 -33.75 -0.821 1 77.06 219 THR B CA 1
ATOM 3861 C C . THR B 1 219 ? -10.531 -32.781 -0.402 1 77.06 219 THR B C 1
ATOM 3863 O O . THR B 1 219 ? -10.734 -31.953 0.492 1 77.06 219 THR B O 1
ATOM 3866 N N . LEU B 1 220 ? -9.438 -32.875 -1.079 1 75.94 220 LEU B N 1
ATOM 3867 C CA . LEU B 1 220 ? -8.328 -31.984 -0.777 1 75.94 220 LEU B CA 1
ATOM 3868 C C . LEU B 1 220 ? -8.688 -30.547 -1.126 1 75.94 220 LEU B C 1
ATOM 3870 O O . LEU B 1 220 ? -8.383 -29.625 -0.365 1 75.94 220 LEU B O 1
ATOM 3874 N N . PHE B 1 221 ? -9.367 -30.391 -2.225 1 80.69 221 PHE B N 1
ATOM 3875 C CA . PHE B 1 221 ? -9.773 -29.062 -2.658 1 80.69 221 PHE B CA 1
ATOM 3876 C C . PHE B 1 221 ? -10.805 -28.469 -1.701 1 80.69 221 PHE B C 1
ATOM 3878 O O . PHE B 1 221 ? -10.75 -27.281 -1.372 1 80.69 221 PHE B O 1
ATOM 3885 N N . ALA B 1 222 ? -11.711 -29.297 -1.269 1 81.31 222 ALA B N 1
ATOM 3886 C CA . ALA B 1 222 ? -12.727 -28.844 -0.316 1 81.31 222 ALA B CA 1
ATOM 3887 C C . ALA B 1 222 ? -12.086 -28.422 1.006 1 81.31 222 ALA B C 1
ATOM 3889 O O . ALA B 1 222 ? -12.508 -27.453 1.621 1 81.31 222 ALA B O 1
ATOM 3890 N N . ALA B 1 223 ? -11.148 -29.172 1.453 1 79.62 223 ALA B N 1
ATOM 3891 C CA . ALA B 1 223 ? -10.438 -28.844 2.684 1 79.62 223 ALA B CA 1
ATOM 3892 C C . ALA B 1 223 ? -9.703 -27.5 2.551 1 79.62 223 ALA B C 1
ATOM 3894 O O . ALA B 1 223 ? -9.688 -26.703 3.486 1 79.62 223 ALA B O 1
ATOM 3895 N N . ALA B 1 224 ? -9.031 -27.328 1.389 1 79.81 224 ALA B N 1
ATOM 3896 C CA . ALA B 1 224 ? -8.328 -26.078 1.141 1 79.81 224 ALA B CA 1
ATOM 3897 C C . ALA B 1 224 ? -9.297 -24.891 1.151 1 79.81 224 ALA B C 1
ATOM 3899 O O . ALA B 1 224 ? -8.969 -23.812 1.659 1 79.81 224 ALA B O 1
ATOM 3900 N N . CYS B 1 225 ? -10.516 -25.109 0.674 1 84.44 225 CYS B N 1
ATOM 3901 C CA . CYS B 1 225 ? -11.531 -24.078 0.646 1 84.44 225 CYS B CA 1
ATOM 3902 C C . CYS B 1 225 ? -11.969 -23.703 2.057 1 84.44 225 CYS B C 1
ATOM 3904 O O . CYS B 1 225 ? -12.133 -22.516 2.365 1 84.44 225 CYS B O 1
ATOM 3906 N N . ILE B 1 226 ? -12.109 -24.688 2.865 1 84.44 226 ILE B N 1
ATOM 3907 C CA . ILE B 1 226 ? -12.562 -24.453 4.23 1 84.44 226 ILE B CA 1
ATOM 3908 C C . ILE B 1 226 ? -11.484 -23.734 5.023 1 84.44 226 ILE B C 1
ATOM 3910 O O . ILE B 1 226 ? -11.773 -22.766 5.73 1 84.44 226 ILE B O 1
ATOM 3914 N N . VAL B 1 227 ? -10.273 -24.203 4.926 1 82.62 227 VAL B N 1
ATOM 3915 C CA . VAL B 1 227 ? -9.172 -23.578 5.652 1 82.62 227 VAL B CA 1
ATOM 3916 C C . VAL B 1 227 ? -9 -22.125 5.199 1 82.62 227 VAL B C 1
ATOM 3918 O O . VAL B 1 227 ? -8.859 -21.234 6.027 1 82.62 227 VAL B O 1
ATOM 3921 N N . THR B 1 228 ? -9.008 -21.984 3.889 1 85 228 THR B N 1
ATOM 3922 C CA . THR B 1 228 ? -8.852 -20.625 3.346 1 85 228 THR B CA 1
ATOM 3923 C C . THR B 1 228 ? -9.992 -19.734 3.803 1 85 228 THR B C 1
ATOM 3925 O O . THR B 1 228 ? -9.773 -18.578 4.16 1 85 228 THR B O 1
ATOM 3928 N N . GLY B 1 229 ? -11.164 -20.266 3.783 1 87.62 229 GLY B N 1
ATOM 3929 C CA . GLY B 1 229 ? -12.312 -19.5 4.246 1 87.62 229 GLY B CA 1
ATOM 3930 C C . GLY B 1 229 ? -12.203 -19.078 5.699 1 87.62 229 GLY B C 1
ATOM 3931 O O . GLY B 1 229 ? -12.531 -17.938 6.047 1 87.62 229 GLY B O 1
ATOM 3932 N N . LEU B 1 230 ? -11.742 -19.938 6.504 1 87.5 230 LEU B N 1
ATOM 3933 C CA . LEU B 1 230 ? -11.586 -19.656 7.926 1 87.5 230 LEU B CA 1
ATOM 3934 C C . LEU B 1 230 ? -10.516 -18.594 8.148 1 87.5 230 LEU B C 1
ATOM 3936 O O . LEU B 1 230 ? -10.688 -17.688 8.969 1 87.5 230 LEU B O 1
ATOM 3940 N N . VAL B 1 231 ? -9.445 -18.703 7.469 1 86.31 231 VAL B N 1
ATOM 3941 C CA . VAL B 1 231 ? -8.336 -17.766 7.637 1 86.31 231 VAL B CA 1
ATOM 3942 C C . VAL B 1 231 ? -8.75 -16.391 7.141 1 86.31 231 VAL B C 1
ATOM 3944 O O . VAL B 1 231 ? -8.422 -15.375 7.766 1 86.31 231 VAL B O 1
ATOM 3947 N N . LEU B 1 232 ? -9.484 -16.391 6.055 1 87.12 232 LEU B N 1
ATOM 3948 C CA . LEU B 1 232 ? -9.984 -15.117 5.531 1 87.12 232 LEU B CA 1
ATOM 3949 C C . LEU B 1 232 ? -10.938 -14.461 6.52 1 87.12 232 LEU B C 1
ATOM 3951 O O . LEU B 1 232 ? -10.859 -13.25 6.758 1 87.12 232 LEU B O 1
ATOM 3955 N N . PHE B 1 233 ? -11.781 -15.258 7.004 1 89 233 PHE B N 1
ATOM 3956 C CA . PHE B 1 233 ? -12.734 -14.742 7.973 1 89 233 PHE B CA 1
ATOM 3957 C C . PHE B 1 233 ? -12.023 -14.219 9.211 1 89 233 PHE B C 1
ATOM 3959 O O . PHE B 1 233 ? -12.375 -13.164 9.742 1 89 233 PHE B O 1
ATOM 3966 N N . PHE B 1 234 ? -11.07 -14.93 9.633 1 86.69 234 PHE B N 1
ATOM 3967 C CA . PHE B 1 234 ? -10.305 -14.531 10.812 1 86.69 234 PHE B CA 1
ATOM 3968 C C . PHE B 1 234 ? -9.562 -13.227 10.555 1 86.69 234 PHE B C 1
ATOM 3970 O O . PHE B 1 234 ? -9.602 -12.312 11.383 1 86.69 234 PHE B O 1
ATOM 3977 N N . LEU B 1 235 ? -8.883 -13.109 9.469 1 84.06 235 LEU B N 1
ATOM 3978 C CA . LEU B 1 235 ? -8.164 -11.883 9.133 1 84.06 235 LEU B CA 1
ATOM 3979 C C . LEU B 1 235 ? -9.117 -10.703 9.016 1 84.06 235 LEU B C 1
ATOM 3981 O O . LEU B 1 235 ? -8.812 -9.602 9.484 1 84.06 235 LEU B O 1
ATOM 3985 N N . GLY B 1 236 ? -10.211 -10.922 8.367 1 82 236 GLY B N 1
ATOM 3986 C CA . GLY B 1 236 ? -11.219 -9.875 8.281 1 82 236 GLY B CA 1
ATOM 3987 C C . GLY B 1 236 ? -11.734 -9.422 9.633 1 82 236 GLY B C 1
ATOM 3988 O O . GLY B 1 236 ? -11.961 -8.234 9.852 1 82 236 GLY B O 1
ATOM 3989 N N . SER B 1 237 ? -11.844 -10.359 10.531 1 83.31 237 SER B N 1
ATOM 3990 C CA . SER B 1 237 ? -12.336 -10.055 11.867 1 83.31 237 SER B CA 1
ATOM 3991 C C . SER B 1 237 ? -11.312 -9.25 12.664 1 83.31 237 SER B C 1
ATOM 3993 O O . SER B 1 237 ? -11.672 -8.352 13.422 1 83.31 237 SER B O 1
ATOM 3995 N N . VAL B 1 238 ? -10.102 -9.547 12.492 1 78.06 238 VAL B N 1
ATOM 3996 C CA . VAL B 1 238 ? -9.039 -8.844 13.211 1 78.06 238 VAL B CA 1
ATOM 3997 C C . VAL B 1 238 ? -8.914 -7.418 12.688 1 78.06 238 VAL B C 1
ATOM 3999 O O . VAL B 1 238 ? -8.664 -6.488 13.461 1 78.06 238 VAL B O 1
ATOM 4002 N N . LYS B 1 239 ? -9.133 -7.332 11.453 1 75.94 239 LYS B N 1
ATOM 4003 C CA . LYS B 1 239 ? -9.07 -6.012 10.836 1 75.94 239 LYS B CA 1
ATOM 4004 C C . LYS B 1 239 ? -10.133 -5.082 11.414 1 75.94 239 LYS B C 1
ATOM 4006 O O . LYS B 1 239 ? -9.922 -3.867 11.484 1 75.94 239 LYS B O 1
ATOM 4011 N N . SER B 1 240 ? -11.172 -5.645 11.852 1 71.75 240 SER B N 1
ATOM 4012 C CA . SER B 1 240 ? -12.281 -4.867 12.398 1 71.75 240 SER B CA 1
ATOM 4013 C C . SER B 1 240 ? -11.891 -4.191 13.703 1 71.75 240 SER B C 1
ATOM 4015 O O . SER B 1 240 ? -12.469 -3.17 14.078 1 71.75 240 SER B O 1
ATOM 4017 N N . LYS B 1 241 ? -10.93 -4.762 14.305 1 71.69 241 LYS B N 1
ATOM 4018 C CA . LYS B 1 241 ? -10.484 -4.168 15.57 1 71.69 241 LYS B CA 1
ATOM 4019 C C . LYS B 1 241 ? -9.859 -2.797 15.336 1 71.69 241 LYS B C 1
ATOM 4021 O O . LYS B 1 241 ? -9.844 -1.955 16.234 1 71.69 241 LYS B O 1
ATOM 4026 N N . PHE B 1 242 ? -9.453 -2.703 14.148 1 66.44 242 PHE B N 1
ATOM 4027 C CA . PHE B 1 242 ? -8.812 -1.433 13.836 1 66.44 242 PHE B CA 1
ATOM 4028 C C . PHE B 1 242 ? -9.766 -0.506 13.102 1 66.44 242 PHE B C 1
ATOM 4030 O O . PHE B 1 242 ? -9.477 0.677 12.914 1 66.44 242 PHE B O 1
ATOM 4037 N N . ALA B 1 243 ? -10.859 -1.267 12.703 1 62.09 243 ALA B N 1
ATOM 4038 C CA . ALA B 1 243 ? -11.891 -0.517 11.992 1 62.09 243 ALA B CA 1
ATOM 4039 C C . ALA B 1 243 ? -13.164 -0.411 12.828 1 62.09 243 ALA B C 1
ATOM 4041 O O . ALA B 1 243 ? -13.422 -1.26 13.688 1 62.09 243 ALA B O 1
ATOM 4042 N N . ASN B 1 244 ? -13.555 0.655 13.195 1 63.34 244 ASN B N 1
ATOM 4043 C CA . ASN B 1 244 ? -14.805 0.814 13.922 1 63.34 244 ASN B CA 1
ATOM 4044 C C . ASN B 1 244 ? -15.945 0.063 13.25 1 63.34 244 ASN B C 1
ATOM 4046 O O . ASN B 1 244 ? -16.969 0.661 12.891 1 63.34 244 ASN B O 1
ATOM 4050 N N . MET B 1 245 ? -15.641 -1.225 13.008 1 67.31 245 MET B N 1
ATOM 4051 C CA . MET B 1 245 ? -16.672 -2.035 12.352 1 67.31 245 MET B CA 1
ATOM 4052 C C . MET B 1 245 ? -16.906 -3.326 13.125 1 67.31 245 MET B C 1
ATOM 4054 O O . MET B 1 245 ? -16.062 -3.758 13.906 1 67.31 245 MET B O 1
ATOM 4058 N N . ASN B 1 246 ? -18.094 -3.859 12.867 1 82.25 246 ASN B N 1
ATOM 4059 C CA . ASN B 1 246 ? -18.438 -5.152 13.445 1 82.25 246 ASN B CA 1
ATOM 4060 C C . ASN B 1 246 ? -17.547 -6.262 12.898 1 82.25 246 ASN B C 1
ATOM 4062 O O . ASN B 1 246 ? -17.281 -6.312 11.695 1 82.25 246 ASN B O 1
ATOM 4066 N N . TRP B 1 247 ? -17.031 -7.035 13.836 1 82 247 TRP B N 1
ATOM 4067 C CA . TRP B 1 247 ? -16.062 -8.07 13.477 1 82 247 TRP B CA 1
ATOM 4068 C C . TRP B 1 247 ? -16.672 -9.055 12.484 1 82 247 TRP B C 1
ATOM 4070 O O . TRP B 1 247 ? -15.984 -9.547 11.586 1 82 247 TRP B O 1
ATOM 4080 N N . PHE B 1 248 ? -17.953 -9.352 12.562 1 86.44 248 PHE B N 1
ATOM 4081 C CA . PHE B 1 248 ? -18.609 -10.336 11.719 1 86.44 248 PHE B CA 1
ATOM 4082 C C . PHE B 1 248 ? -18.812 -9.789 10.305 1 86.44 248 PHE B C 1
ATOM 4084 O O . PHE B 1 248 ? -18.578 -10.5 9.328 1 86.44 248 PHE B O 1
ATOM 4091 N N . THR B 1 249 ? -19.188 -8.602 10.195 1 84.19 249 THR B N 1
ATOM 4092 C CA . THR B 1 249 ? -19.406 -7.988 8.891 1 84.19 249 THR B CA 1
ATOM 4093 C C . THR B 1 249 ? -18.094 -7.832 8.133 1 84.19 249 THR B C 1
ATOM 4095 O O . THR B 1 249 ? -18.031 -8.062 6.922 1 84.19 249 THR B O 1
ATOM 4098 N N . SER B 1 250 ? -17.109 -7.496 8.875 1 83.94 250 SER B N 1
ATOM 4099 C CA . SER B 1 250 ? -15.789 -7.344 8.273 1 83.94 250 SER B CA 1
ATOM 4100 C C . SER B 1 250 ? -15.25 -8.688 7.789 1 83.94 250 SER B C 1
ATOM 4102 O O . SER B 1 250 ? -14.656 -8.773 6.711 1 83.94 250 SER B O 1
ATOM 4104 N N . GLY B 1 251 ? -15.484 -9.648 8.617 1 86.12 251 GLY B N 1
ATOM 4105 C CA . GLY B 1 251 ? -15.062 -10.984 8.234 1 86.12 251 GLY B CA 1
ATOM 4106 C C . GLY B 1 251 ? -15.789 -11.508 7.008 1 86.12 251 GLY B C 1
ATOM 4107 O O . GLY B 1 251 ? -15.172 -12.086 6.113 1 86.12 251 GLY B O 1
ATOM 4108 N N . LEU B 1 252 ? -17.062 -11.273 6.926 1 87.94 252 LEU B N 1
ATOM 4109 C CA . LEU B 1 252 ? -17.875 -11.742 5.805 1 87.94 252 LEU B CA 1
ATOM 4110 C C . LEU B 1 252 ? -17.5 -11.016 4.52 1 87.94 252 LEU B C 1
ATOM 4112 O O . LEU B 1 252 ? -17.484 -11.609 3.443 1 87.94 252 LEU B O 1
ATOM 4116 N N . GLU B 1 253 ? -17.188 -9.797 4.668 1 85 253 GLU B N 1
ATOM 4117 C CA . GLU B 1 253 ? -16.75 -9.008 3.514 1 85 253 GLU B CA 1
ATOM 4118 C C . GLU B 1 253 ? -15.461 -9.555 2.918 1 85 253 GLU B C 1
ATOM 4120 O O . GLU B 1 253 ? -15.352 -9.703 1.698 1 85 253 GLU B O 1
ATOM 4125 N N . THR B 1 254 ? -14.602 -9.891 3.785 1 83.5 254 THR B N 1
ATOM 4126 C CA . THR B 1 254 ? -13.312 -10.43 3.357 1 83.5 254 THR B CA 1
ATOM 4127 C C . THR B 1 254 ? -13.492 -11.812 2.73 1 83.5 254 THR B C 1
ATOM 4129 O O . THR B 1 254 ? -12.852 -12.125 1.725 1 83.5 254 THR B O 1
ATOM 4132 N N . LEU B 1 255 ? -14.367 -12.547 3.289 1 86.88 255 LEU B N 1
ATOM 4133 C CA . LEU B 1 255 ? -14.648 -13.891 2.791 1 86.88 255 LEU B CA 1
ATOM 4134 C C . LEU B 1 255 ? -15.281 -13.836 1.406 1 86.88 255 LEU B C 1
ATOM 4136 O O . LEU B 1 255 ? -14.914 -14.609 0.517 1 86.88 255 LEU B O 1
ATOM 4140 N N . LEU B 1 256 ? -16.172 -12.961 1.207 1 86.19 256 LEU B N 1
ATOM 4141 C CA . LEU B 1 256 ? -16.875 -12.836 -0.064 1 86.19 256 LEU B CA 1
ATOM 4142 C C . LEU B 1 256 ? -15.93 -12.344 -1.162 1 86.19 256 LEU B C 1
ATOM 4144 O O . LEU B 1 256 ? -15.953 -12.867 -2.277 1 86.19 256 LEU B O 1
ATOM 4148 N N . LEU B 1 257 ? -15.148 -11.422 -0.833 1 80.5 257 LEU B N 1
ATOM 4149 C CA . LEU B 1 257 ? -14.219 -10.883 -1.815 1 80.5 257 LEU B CA 1
ATOM 4150 C C . LEU B 1 257 ? -13.148 -11.906 -2.166 1 80.5 257 LEU B C 1
ATOM 4152 O O . LEU B 1 257 ? -12.766 -12.039 -3.332 1 80.5 257 LEU B O 1
ATOM 4156 N N . GLY B 1 258 ? -12.672 -12.586 -1.104 1 79.5 258 GLY B N 1
ATOM 4157 C CA . GLY B 1 258 ? -11.734 -13.664 -1.356 1 79.5 258 GLY B CA 1
ATOM 4158 C C . GLY B 1 258 ? -12.328 -14.789 -2.193 1 79.5 258 GLY B C 1
ATOM 4159 O O . GLY B 1 258 ? -11.656 -15.336 -3.072 1 79.5 258 GLY B O 1
ATOM 4160 N N . GLY B 1 259 ? -13.578 -15.102 -1.862 1 83.75 259 GLY B N 1
ATOM 4161 C CA . GLY B 1 259 ? -14.281 -16.109 -2.641 1 83.75 259 GLY B CA 1
ATOM 4162 C C . GLY B 1 259 ? -14.414 -15.75 -4.105 1 83.75 259 GLY B C 1
ATOM 4163 O O . GLY B 1 259 ? -14.289 -16.609 -4.98 1 83.75 259 GLY B O 1
ATOM 4164 N N . CYS B 1 260 ? -14.617 -14.539 -4.41 1 85.88 260 CYS B N 1
ATOM 4165 C CA . CYS B 1 260 ? -14.695 -14.078 -5.793 1 85.88 260 CYS B CA 1
ATOM 4166 C C . CYS B 1 260 ? -13.367 -14.273 -6.516 1 85.88 260 CYS B C 1
ATOM 4168 O O . CYS B 1 260 ? -13.344 -14.711 -7.668 1 85.88 260 CYS B O 1
ATOM 4170 N N . CYS B 1 261 ? -12.289 -13.969 -5.82 1 83.06 261 CYS B N 1
ATOM 4171 C CA . CYS B 1 261 ? -10.969 -14.141 -6.414 1 83.06 261 CYS B CA 1
ATOM 4172 C C . CYS B 1 261 ? -10.703 -15.602 -6.738 1 83.06 261 CYS B C 1
ATOM 4174 O O . CYS B 1 261 ? -10.188 -15.922 -7.812 1 83.06 261 CYS B O 1
ATOM 4176 N N . ALA B 1 262 ? -11.125 -16.453 -5.809 1 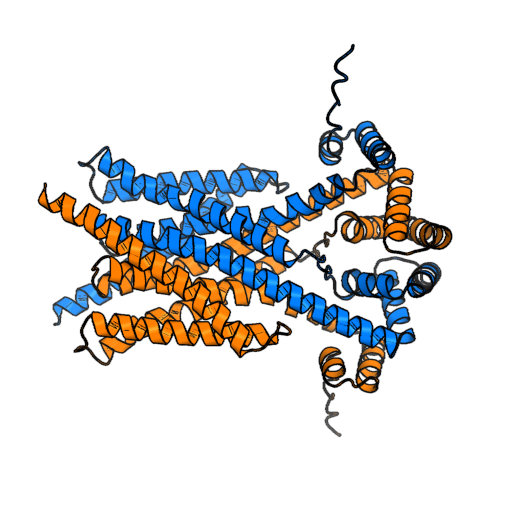83 262 ALA B N 1
ATOM 4177 C CA . ALA B 1 262 ? -10.922 -17.891 -5.996 1 83 262 ALA B CA 1
ATOM 4178 C C . ALA B 1 262 ? -11.758 -18.422 -7.16 1 83 262 ALA B C 1
ATOM 4180 O O . ALA B 1 262 ? -11.312 -19.281 -7.914 1 83 262 ALA B O 1
ATOM 4181 N N . THR B 1 263 ? -12.922 -17.922 -7.246 1 87.62 263 THR B N 1
ATOM 4182 C CA . THR B 1 263 ? -13.812 -18.344 -8.328 1 87.62 263 THR B CA 1
ATOM 4183 C C . THR B 1 263 ? -13.227 -17.953 -9.688 1 87.62 263 THR B C 1
ATOM 4185 O O . THR B 1 263 ? -13.297 -18.719 -10.641 1 87.62 263 THR B O 1
ATOM 4188 N N . VAL B 1 264 ? -12.68 -16.844 -9.773 1 88.19 264 VAL B N 1
ATOM 4189 C CA . VAL B 1 264 ? -12.055 -16.375 -11.008 1 88.19 264 VAL B CA 1
ATOM 4190 C C . VAL B 1 264 ? -10.883 -17.281 -11.367 1 88.19 264 VAL B C 1
ATOM 4192 O O . VAL B 1 264 ? -10.742 -17.703 -12.523 1 88.19 264 VAL B O 1
ATOM 4195 N N . ALA B 1 265 ? -10.078 -17.578 -10.391 1 86.44 265 ALA B N 1
ATOM 4196 C CA . ALA B 1 265 ? -8.922 -18.438 -10.633 1 86.44 265 ALA B CA 1
ATOM 4197 C C . ALA B 1 265 ? -9.352 -19.812 -11.125 1 86.44 265 ALA B C 1
ATOM 4199 O O . ALA B 1 265 ? -8.797 -20.344 -12.094 1 86.44 265 ALA B O 1
ATOM 4200 N N . PHE B 1 266 ? -10.359 -20.391 -10.484 1 88.38 266 PHE B N 1
ATOM 4201 C CA . PHE B 1 266 ? -10.867 -21.703 -10.844 1 88.38 266 PHE B CA 1
ATOM 4202 C C . PHE B 1 266 ? -11.445 -21.703 -12.25 1 88.38 266 PHE B C 1
ATOM 4204 O O . PHE B 1 266 ? -11.164 -22.609 -13.039 1 88.38 266 PHE B O 1
ATOM 4211 N N . THR B 1 267 ? -12.242 -20.703 -12.516 1 90.94 267 THR B N 1
ATOM 4212 C CA . THR B 1 267 ? -12.922 -20.625 -13.805 1 90.94 267 THR B CA 1
ATOM 4213 C C . THR B 1 267 ? -11.914 -20.422 -14.93 1 90.94 267 THR B C 1
ATOM 4215 O O . THR B 1 267 ? -12.016 -21.078 -15.977 1 90.94 267 THR B O 1
ATOM 4218 N N . ILE B 1 268 ? -10.984 -19.594 -14.781 1 88.19 268 ILE B N 1
ATOM 4219 C CA . ILE B 1 268 ? -9.977 -19.344 -15.805 1 88.19 268 ILE B CA 1
ATOM 4220 C C . ILE B 1 268 ? -9.094 -20.578 -15.969 1 88.19 268 ILE B C 1
ATOM 4222 O O . ILE B 1 268 ? -8.758 -20.969 -17.094 1 88.19 268 ILE B O 1
ATOM 4226 N N . GLY B 1 269 ? -8.703 -21.203 -14.859 1 84.56 269 GLY B N 1
ATOM 4227 C CA . GLY B 1 269 ? -7.945 -22.438 -14.938 1 84.56 269 GLY B CA 1
ATOM 4228 C C . GLY B 1 269 ? -8.656 -23.516 -15.719 1 84.56 269 GLY B C 1
ATOM 4229 O O . GLY B 1 269 ? -8.047 -24.203 -16.531 1 84.56 269 GLY B O 1
ATOM 4230 N N . HIS B 1 270 ? -9.938 -23.625 -15.477 1 88.31 270 HIS B N 1
ATOM 4231 C CA . HIS B 1 270 ? -10.758 -24.609 -16.172 1 88.31 270 HIS B CA 1
ATOM 4232 C C . HIS B 1 270 ? -10.852 -24.297 -17.672 1 88.31 270 HIS B C 1
ATOM 4234 O O . HIS B 1 270 ? -10.734 -25.188 -18.5 1 88.31 270 HIS B O 1
ATOM 4240 N N . TYR B 1 271 ? -11.023 -23.062 -17.953 1 89.06 271 TYR B N 1
ATOM 4241 C CA . TYR B 1 271 ? -11.156 -22.641 -19.328 1 89.06 271 TYR B CA 1
ATOM 4242 C C . TYR B 1 271 ? -9.859 -22.844 -20.094 1 89.06 271 TYR B C 1
ATOM 4244 O O . TYR B 1 271 ? -9.867 -23.344 -21.234 1 89.06 271 TYR B O 1
ATOM 4252 N N . ILE B 1 272 ? -8.75 -22.516 -19.594 1 84.69 272 ILE B N 1
ATOM 4253 C CA . ILE B 1 272 ? -7.457 -22.625 -20.25 1 84.69 272 ILE B CA 1
ATOM 4254 C C . ILE B 1 272 ? -7.098 -24.109 -20.422 1 84.69 272 ILE B C 1
ATOM 4256 O O . ILE B 1 272 ? -6.52 -24.5 -21.438 1 84.69 272 ILE B O 1
ATOM 4260 N N . ASN B 1 273 ? -7.379 -24.859 -19.359 1 83.69 273 ASN B N 1
ATOM 4261 C CA . ASN B 1 273 ? -7.16 -26.297 -19.469 1 83.69 273 ASN B CA 1
ATOM 4262 C C . ASN B 1 273 ? -7.926 -26.891 -20.656 1 83.69 273 ASN B C 1
ATOM 4264 O O . ASN B 1 273 ? -7.418 -27.781 -21.344 1 83.69 273 ASN B O 1
ATOM 4268 N N . GLY B 1 274 ? -9.117 -26.469 -20.812 1 81.44 274 GLY B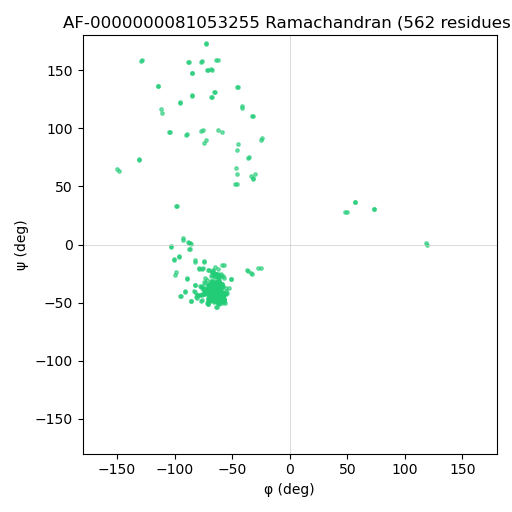 N 1
ATOM 4269 C CA . GLY B 1 274 ? -9.906 -26.922 -21.969 1 81.44 274 GLY B CA 1
ATOM 4270 C C . GLY B 1 274 ? -9.297 -26.516 -23.297 1 81.44 274 GLY B C 1
ATOM 4271 O O . GLY B 1 274 ? -9.336 -27.281 -24.25 1 81.44 274 GLY B O 1
ATOM 4272 N N . LEU B 1 275 ? -8.688 -25.344 -23.328 1 77.06 275 LEU B N 1
ATOM 4273 C CA . LEU B 1 275 ? -8.086 -24.828 -24.562 1 77.06 275 LEU B CA 1
ATOM 4274 C C . LEU B 1 275 ? -6.789 -25.562 -24.875 1 77.06 275 LEU B C 1
ATOM 4276 O O . LEU B 1 275 ? -6.504 -25.859 -26.047 1 77.06 275 LEU B O 1
ATOM 4280 N N . VAL B 1 276 ? -5.938 -25.812 -23.859 1 71.12 276 VAL B N 1
ATOM 4281 C CA . VAL B 1 276 ? -4.633 -26.422 -24.047 1 71.12 276 VAL B CA 1
ATOM 4282 C C . VAL B 1 276 ? -4.789 -27.938 -24.172 1 71.12 276 VAL B C 1
ATOM 4284 O O . VAL B 1 276 ? -4.051 -28.594 -24.922 1 71.12 276 VAL B O 1
ATOM 4287 N N . GLY B 1 277 ? -5.578 -28.547 -23.297 1 61.5 277 GLY B N 1
ATOM 4288 C CA . GLY B 1 277 ? -5.871 -29.969 -23.453 1 61.5 277 GLY B CA 1
ATOM 4289 C C . GLY B 1 277 ? -6.438 -30.312 -24.812 1 61.5 277 GLY B C 1
ATOM 4290 O O . GLY B 1 277 ? -6.121 -31.375 -25.375 1 61.5 277 GLY B O 1
ATOM 4291 N N . ASP B 1 278 ? -7.27 -29.594 -25.328 1 52 278 ASP B N 1
ATOM 4292 C CA . ASP B 1 278 ? -7.801 -29.812 -26.672 1 52 278 ASP B CA 1
ATOM 4293 C C . ASP B 1 278 ? -6.715 -29.609 -27.719 1 52 278 ASP B C 1
ATOM 4295 O O . ASP B 1 278 ? -6.738 -30.25 -28.766 1 52 278 ASP B O 1
ATOM 4299 N N . ALA B 1 279 ? -5.793 -28.781 -27.547 1 48.5 279 ALA B N 1
ATOM 4300 C CA . ALA B 1 279 ? -4.707 -28.594 -28.516 1 48.5 279 ALA B CA 1
ATOM 4301 C C . ALA B 1 279 ? -3.822 -29.844 -28.578 1 48.5 279 ALA B C 1
ATOM 4303 O O . ALA B 1 279 ? -3.193 -30.109 -29.609 1 48.5 279 ALA B O 1
ATOM 4304 N N . ASP B 1 280 ? -3.449 -30.5 -27.531 1 43.88 280 ASP B N 1
ATOM 4305 C CA . ASP B 1 280 ? -2.717 -31.766 -27.625 1 43.88 280 ASP B CA 1
ATOM 4306 C C . ASP B 1 280 ? -3.506 -32.781 -28.422 1 43.88 280 ASP B C 1
ATOM 4308 O O . ASP B 1 280 ? -2.924 -33.719 -29 1 43.88 280 ASP B O 1
ATOM 4312 N N . VAL B 1 281 ? -4.809 -32.875 -28.375 1 39.12 281 VAL B N 1
ATOM 4313 C CA . VAL B 1 281 ? -5.523 -33.812 -29.203 1 39.12 281 VAL B CA 1
ATOM 4314 C C . VAL B 1 281 ? -5.316 -33.5 -30.688 1 39.12 281 VAL B C 1
ATOM 4316 O O . VAL B 1 281 ? -5.512 -34.344 -31.562 1 39.12 281 VAL B O 1
ATOM 4319 N N . ASP B 1 282 ? -5.305 -32.281 -31.062 1 35.16 282 ASP B N 1
ATOM 4320 C CA . ASP B 1 282 ? -5.141 -32.125 -32.5 1 35.16 282 ASP B CA 1
ATOM 4321 C C . ASP B 1 282 ? -3.668 -32.219 -32.906 1 35.16 282 ASP B C 1
ATOM 4323 O O . ASP B 1 282 ? -3.324 -32.062 -34.062 1 35.16 282 ASP B O 1
ATOM 4327 N N . LEU B 1 283 ? -2.695 -32.156 -31.969 1 30.33 283 LEU B N 1
ATOM 4328 C CA . LEU B 1 283 ? -1.388 -32.5 -32.5 1 30.33 283 LEU B CA 1
ATOM 4329 C C . LEU B 1 283 ? -1.129 -34 -32.375 1 30.33 283 LEU B C 1
ATOM 4331 O O . LEU B 1 283 ? -1.512 -34.625 -31.391 1 30.33 283 LEU B O 1
#

Foldseek 3Di:
DDPPPPPPQPDCVNCVVVVPPVSNVCVVVVVVPPPPPPCVVVVVQPVVQLCLLLVLLLCLLLVLLLLLLLCVLLVHDLVSSLVCSVVVLLVVLLVQLVVQLVVQVVVLVVLVVVLVVLLVCCVVPVVVLLVVQLVLVVVVPDDSVVSNVVSVVQVVPSSRNSQVCSCRVVVDHNDDPCSSVVSNVSSVSSSVSSNVNNCFLVCLSVVVCVVVVPDDSVVSSVSSLVRSLVSQLVSQLVSCVVPVDHSRVSSVVSSVVSVVSSVVSSNVSNVVSVVVVVVVVVD/DDPPPPPPQPDCVNCVVVVPVVSNVCVVVVVVVPPPPPCVVVVVQPVVQLCLLLVLLLCLLLVLLLLLLLCVLLVHDLVSSLVCSVVVLLVVLLVQLVVQLVVQVVVLVVLVVVLVVLLVCCVVPVVVLLVVQLVLVVVVPDDSVVSNVVSVVQVVPSSRNSQVCSCRVVVDHNDDPCSSVVSNVSSVSSSCSSNVNNCFLVCLSVVVCVVVVPDDSVVSSVSSLVRSLVSQLVSQLVSCVVPVDHSRVSSVVSSVVSVVSSVVSSNVSNVVSVVVVVVVVVD

Sequence (566 aa):
MANEESALLPSARDAFVDANAEASRAFHDGKRTSSQNKEETWHQTEGGFLKPIIFGGLDGILTSFAIVAGAAGGGLSPEVVMVLGFSNIFADALSMGVGEFLSSKATNEWILSERKREEWEMENYPEGEIQEMIDIYKEKGMEHEDAKLVIETMAKYKDFFVDLMMAQELELQVPDEDHVEESMREGVVMFLSFASFGAMPLLGYVIIPASFPQLGNDTLFAAACIVTGLVLFFLGSVKSKFANMNWFTSGLETLLLGGCCATVAFTIGHYINGLVGDADVDLMANEESALLPSARDAFVDANAEASRAFHDGKRTSSQNKEETWHQTEGGFLKPIIFGGLDGILTSFAIVAGAAGGGLSPEVVMVLGFSNIFADALSMGVGEFLSSKATNEWILSERKREEWEMENYPEGEIQEMIDIYKEKGMEHEDAKLVIETMAKYKDFFVDLMMAQELELQVPDEDHVEESMREGVVMFLSFASFGAMPLLGYVIIPASFPQLGNDTLFAAACIVTGLVLFFLGSVKSKFANMNWFTSGLETLLLGGCCATVAFTIGHYINGLVGDADVDL

Organism: NCBI:txid2856

Radius of gyration: 27.07 Å; Cα contacts (8 Å, |Δi|>4): 840; chains: 2; bounding box: 40×84×82 Å

InterPro domains:
  IPR008217 Ccc1 family [PF01988] (50-270)
  IPR008217 Ccc1 family [PTHR31851] (29-275)

Secondary structure (DSSP, 8-state):
-----------HHHHHHTT-HHHHHHHHHHHHH---TTTHHHHHHHHHHHHHHHHHHHHHHHHHHHHHHHHHHHT--HHHHHHHHHHHHHHHHHHHHHHHHHHHHHHHHHHHHHHHHHHHHHHH-HHHHHHHHHHHHHHTT--HHHHHHHHHHHTTSHHHHHHHHHHHTS--PPPPTTHHHHHHHHHHHHHHHHHHHHHHHHHHHHHHHHH-TT--HHHHHHHHHHHHHHHHHHHHHHHHTTTTS-HHHHHHHHHHHHHHHHHHHHHHHHHHHHHHHHHHHH-/-----------HHHHHHTT-HHHHHHHHHHHHH---TTSHHHHHHHHHHHHHHHHHHHHHHHHHHHHHHHHHHHT--HHHHHHHHHHHHHHHHHHHHHHHHHHHHHHHHHHHHHHHHHHHHHHH-HHHHHHHHHHHHHHTT--HHHHHHHHHHHTTSHHHHHHHHHHHTS--PPPPTTHHHHHHHHHHHHHHHHHHHHHHHHHHHHHHHHH-TT--HHHHHHHHHHHHHHHHHHHHHHHHTTTTS-HHHHHHHHHHHHHHHHHHHHHHHHHHHHHHHHHHHH-

Nearest PDB structures (foldseek):
  6iu4-assembly1_A  TM=8.971E-01  e=1.548E-08  Eucalyptus grandis
  6iu9-assembly4_I  TM=9.454E-01  e=4.576E-01  Eucalyptus grandis
  6ch2-assembly2_E  TM=2.298E-01  e=8.648E+00  Salmonella enterica subsp. enterica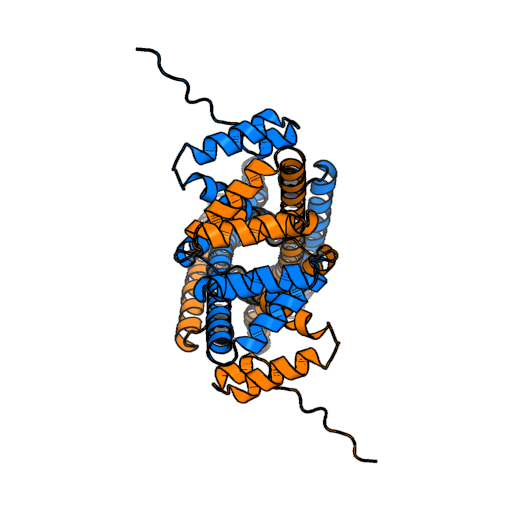 serovar Typhimurium str. LT2
  4m2s-assembly1_A  TM=2.112E-01  e=6.673E+00  Mus musculus
  6iu4-assembly1_A  TM=8.977E-01  e=1.733E-08  Eucalyptus grandis

Solvent-accessible surface area (backbone atoms only — not comparable to full-atom values): 27468 Å² total; per-residue (Å²): 138,81,82,77,74,76,72,75,67,59,50,64,58,51,16,51,77,62,67,31,59,64,48,35,48,48,39,55,56,45,53,70,68,48,79,68,74,62,59,67,52,46,65,49,47,58,66,64,45,47,40,36,38,49,26,20,24,51,34,18,34,44,43,38,39,10,45,50,30,5,31,60,33,36,69,50,58,71,65,54,42,52,22,43,43,55,10,29,44,53,15,38,16,50,33,46,11,51,24,44,21,52,26,44,43,36,49,48,40,30,48,52,51,49,50,52,45,49,46,50,44,44,73,71,38,43,68,60,51,50,52,49,50,24,50,53,41,32,74,64,68,40,54,63,71,58,23,44,51,35,44,58,60,42,54,73,38,57,74,50,36,44,53,46,41,33,39,72,71,51,65,36,78,79,69,58,93,58,42,64,59,50,21,46,49,46,6,51,44,16,20,50,26,11,40,59,41,17,44,48,32,52,45,46,57,51,49,43,46,69,74,40,70,84,56,50,73,66,55,46,50,52,47,27,50,50,51,38,45,50,52,33,26,48,52,21,26,57,49,13,76,52,16,96,47,57,40,66,61,35,9,50,51,38,32,51,55,47,49,52,26,31,50,46,0,20,52,42,0,32,52,41,30,54,57,54,58,51,49,57,70,77,96,138,82,82,77,74,79,71,76,66,60,51,62,58,51,16,50,76,61,67,30,60,64,49,36,48,47,39,55,54,45,54,68,67,48,79,68,73,64,60,67,50,45,63,49,47,59,65,62,46,46,40,34,37,49,26,20,25,51,34,19,35,43,44,37,39,10,45,49,30,5,31,60,33,36,70,51,57,71,65,55,42,53,20,41,41,54,8,28,44,54,16,38,16,49,32,46,11,51,24,43,21,52,24,45,44,36,49,49,40,30,48,53,51,50,49,52,44,49,46,50,43,46,73,72,38,43,69,60,52,49,52,51,51,25,52,53,40,32,73,62,68,41,52,64,70,58,23,44,53,37,44,58,57,43,54,74,39,58,74,49,37,44,53,47,42,33,39,72,71,51,67,37,76,79,70,60,95,58,42,63,59,51,20,46,50,46,7,51,46,17,20,52,26,11,39,60,41,18,45,49,32,50,44,45,57,50,48,44,45,68,73,39,70,82,57,52,73,66,54,45,52,51,49,26,50,50,50,37,44,50,52,34,26,49,52,21,27,57,50,13,76,51,16,96,46,57,39,65,61,33,9,50,52,38,33,53,54,46,48,51,25,31,48,46,0,19,51,42,0,32,51,41,29,54,56,52,57,51,48,55,70,75,98